Protein AF-0000000074208047 (afdb_homodimer)

Sequence (394 aa):
MVRDVESTKRKIVEAATVEFVAHGPDGTTIERIARRAGVNKERVYAYYEGKPQLFAVVLREQFAVTAGAVPLEATDPDAVGEFAGRLFDYSREHPQFVRLLMWEALSYPDEVPDEALRRATYQRRSAFIEEGQAAGRLTSALAPEVLHFILLALAAYWSVVPQVARMVTGTATGDLDGAARQRESVVAVARRLAEPVMVRDVESTKRKIVEAATVEFVAHGPDGTTIERIARRAGVNKERVYAYYEGKPQLFAVVLREQFAVTAGAVPLEATDPDAVGEFAGRLFDYSREHPQFVRLLMWEALSYPDEVPDEALRRATYQRRSAFIEEGQAAGRLTSALAPEVLHFILLALAAYWSVVPQVARMVTGTATGDLDGAARQRESVVAVARRLAEPV

Nearest PDB structures (foldseek):
  3qkx-assembly1_A  TM=7.444E-01  e=2.760E-05  Haemophilus influenzae
  3qkx-assembly1_B  TM=7.383E-01  e=3.853E-05  Haemophilus influenzae
  3ppb-assembly1_B  TM=6.877E-01  e=4.041E-05  Shewanella loihica PV-4
  2jk3-assembly1_B  TM=6.564E-01  e=3.853E-05  Bacillus cereus
  6o6o-assembly1_B  TM=6.691E-01  e=9.085E-05  Mycobacterium tuberculosis

Structure (mmCIF, N/CA/C/O backbone):
data_AF-0000000074208047-model_v1
#
loop_
_entity.id
_entity.type
_entity.pdbx_description
1 polymer 'AcrR family transcriptional regulator'
#
loop_
_atom_site.group_PDB
_atom_site.id
_atom_site.type_symbol
_atom_site.label_atom_id
_atom_site.label_alt_id
_atom_site.label_comp_id
_atom_site.label_asym_id
_atom_site.label_entity_id
_atom_site.label_seq_id
_atom_site.pdbx_PDB_ins_code
_atom_site.Cartn_x
_atom_site.Cartn_y
_atom_site.Cartn_z
_atom_site.occupancy
_atom_site.B_iso_or_equiv
_atom_site.auth_seq_id
_atom_site.auth_comp_id
_atom_site.auth_asym_id
_atom_site.auth_atom_id
_atom_site.pdbx_PDB_model_num
ATOM 1 N N . MET A 1 1 ? -39.906 15.805 2.742 1 60.59 1 MET A N 1
ATOM 2 C CA . MET A 1 1 ? -39.094 15.922 3.953 1 60.59 1 MET A CA 1
ATOM 3 C C . MET A 1 1 ? -38 14.867 3.98 1 60.59 1 MET A C 1
ATOM 5 O O . MET A 1 1 ? -36.812 15.188 4.191 1 60.59 1 MET A O 1
ATOM 9 N N . VAL A 1 2 ? -38.438 13.672 3.834 1 63.38 2 VAL A N 1
ATOM 10 C CA . VAL A 1 2 ? -37.469 12.578 3.855 1 63.38 2 VAL A CA 1
ATOM 11 C C . VAL A 1 2 ? -36.531 12.711 2.678 1 63.38 2 VAL A C 1
ATOM 13 O O . VAL A 1 2 ? -35.312 12.57 2.84 1 63.38 2 VAL A O 1
ATOM 16 N N . ARG A 1 3 ? -37.031 13.109 1.64 1 67.62 3 ARG A N 1
ATOM 17 C CA . ARG A 1 3 ? -36.25 13.281 0.422 1 67.62 3 ARG A CA 1
ATOM 18 C C . ARG A 1 3 ? -35.188 14.367 0.599 1 67.62 3 ARG A C 1
ATOM 20 O O . ARG A 1 3 ? -34.094 14.242 0.084 1 67.62 3 ARG A O 1
ATOM 27 N N . ASP A 1 4 ? -35.625 15.141 1.327 1 80.62 4 ASP A N 1
ATOM 28 C CA . ASP A 1 4 ? -34.719 16.266 1.605 1 80.62 4 ASP A CA 1
ATOM 29 C C . ASP A 1 4 ? -33.562 15.82 2.486 1 80.62 4 ASP A C 1
ATOM 31 O O . ASP A 1 4 ? -32.406 16.188 2.227 1 80.62 4 ASP A O 1
ATOM 35 N N . VAL A 1 5 ? -33.875 14.969 3.363 1 85.94 5 VAL A N 1
ATOM 36 C CA . VAL A 1 5 ? -32.875 14.453 4.289 1 85.94 5 VAL A CA 1
ATOM 37 C C . VAL A 1 5 ? -31.859 13.602 3.529 1 85.94 5 VAL A C 1
ATOM 39 O O . VAL A 1 5 ? -30.641 13.75 3.705 1 85.94 5 VAL A O 1
ATOM 42 N N . GLU A 1 6 ? -32.406 12.711 2.66 1 89.5 6 GLU A N 1
ATOM 43 C CA . GLU A 1 6 ? -31.547 11.82 1.895 1 89.5 6 GLU A CA 1
ATOM 44 C C . GLU A 1 6 ? -30.656 12.609 0.946 1 89.5 6 GLU A C 1
ATOM 46 O O . GLU A 1 6 ? -29.484 12.258 0.754 1 89.5 6 GLU A O 1
ATOM 51 N N . SER A 1 7 ? -31.203 13.586 0.425 1 92.62 7 SER A N 1
ATOM 52 C CA . SER A 1 7 ? -30.438 14.438 -0.472 1 92.62 7 SER A CA 1
ATOM 53 C C . SER A 1 7 ? -29.312 15.164 0.274 1 92.62 7 SER A C 1
ATOM 55 O O . SER A 1 7 ? -28.188 15.266 -0.23 1 92.62 7 SER A O 1
ATOM 57 N N . THR A 1 8 ? -29.625 15.617 1.477 1 94.38 8 THR A N 1
ATOM 58 C CA . THR A 1 8 ? -28.641 16.297 2.295 1 94.38 8 THR A CA 1
ATOM 59 C C . THR A 1 8 ? -27.531 15.344 2.727 1 94.38 8 THR A C 1
ATOM 61 O O . THR A 1 8 ? -26.344 15.68 2.656 1 94.38 8 THR A O 1
ATOM 64 N N . LYS A 1 9 ? -27.922 14.188 3.125 1 95.44 9 LYS A N 1
ATOM 65 C CA . LYS A 1 9 ? -26.953 13.18 3.533 1 95.44 9 LYS A CA 1
ATOM 66 C C . LYS A 1 9 ? -26.016 12.812 2.379 1 95.44 9 LYS A C 1
ATOM 68 O O . LYS A 1 9 ? -24.812 12.664 2.57 1 95.44 9 LYS A O 1
ATOM 73 N N . ARG A 1 10 ? -26.578 12.688 1.23 1 95.69 10 ARG A N 1
ATOM 74 C CA . ARG A 1 10 ? -25.781 12.375 0.046 1 95.69 10 ARG A CA 1
ATOM 75 C C . ARG A 1 10 ? -24.781 13.469 -0.245 1 95.69 10 ARG A C 1
ATOM 77 O O . ARG A 1 10 ? -23.609 13.188 -0.545 1 95.69 10 ARG A O 1
ATOM 84 N N . LYS A 1 11 ? -25.188 14.68 -0.113 1 96.94 11 LYS A N 1
ATOM 85 C CA . LYS A 1 11 ? -24.297 15.82 -0.333 1 96.94 11 LYS A CA 1
ATOM 86 C C . LYS A 1 11 ? -23.156 15.828 0.674 1 96.94 11 LYS A C 1
ATOM 88 O O . LYS A 1 11 ? -22 16.109 0.317 1 96.94 11 LYS A O 1
ATOM 93 N N . ILE A 1 12 ? -23.5 15.484 1.873 1 97.44 12 ILE A N 1
ATOM 94 C CA . ILE A 1 12 ? -22.5 15.484 2.938 1 97.44 12 ILE A CA 1
ATOM 95 C C . ILE A 1 12 ? -21.484 14.375 2.693 1 97.44 12 ILE A C 1
ATOM 97 O O . ILE A 1 12 ? -20.281 14.594 2.77 1 97.44 12 ILE A O 1
ATOM 101 N N . VAL A 1 13 ? -21.969 13.234 2.338 1 97.25 13 VAL A N 1
ATOM 102 C CA . VAL A 1 13 ? -21.094 12.086 2.133 1 97.25 13 VAL A CA 1
ATOM 103 C C . VAL A 1 13 ? -20.219 12.32 0.905 1 97.25 13 VAL A C 1
ATOM 105 O O . VAL A 1 13 ? -19.031 12 0.914 1 97.25 13 VAL A O 1
ATOM 108 N N . GLU A 1 14 ? -20.75 12.883 -0.14 1 97.75 14 GLU A N 1
ATOM 109 C CA . GLU A 1 14 ? -19.969 13.211 -1.335 1 97.75 14 GLU A CA 1
ATOM 110 C C . GLU A 1 14 ? -18.875 14.227 -1.021 1 97.75 14 GLU A C 1
ATOM 112 O O . GLU A 1 14 ? -17.734 14.062 -1.444 1 97.75 14 GLU A O 1
ATOM 117 N N . ALA A 1 15 ? -19.234 15.273 -0.271 1 98.25 15 ALA A N 1
ATOM 118 C CA . ALA A 1 15 ? -18.266 16.281 0.144 1 98.25 15 ALA A CA 1
ATOM 119 C C . ALA A 1 15 ? -17.188 15.672 1.027 1 98.25 15 ALA A C 1
ATOM 121 O O . ALA A 1 15 ? -16 15.961 0.855 1 98.25 15 ALA A O 1
ATOM 122 N N . ALA A 1 16 ? -17.609 14.82 1.93 1 98.19 16 ALA A N 1
ATOM 123 C CA . ALA A 1 16 ? -16.672 14.141 2.822 1 98.19 16 ALA A CA 1
ATOM 124 C C . ALA A 1 16 ? -15.711 13.266 2.037 1 98.19 16 ALA A C 1
ATOM 126 O O . ALA A 1 16 ? -14.508 13.242 2.332 1 98.19 16 ALA A O 1
ATOM 127 N N . THR A 1 17 ? -16.234 12.586 1.061 1 98 17 THR A N 1
ATOM 128 C CA . THR A 1 17 ? -15.391 11.719 0.237 1 98 17 THR A CA 1
ATOM 129 C C . THR A 1 17 ? -14.281 12.523 -0.436 1 98 17 THR A C 1
ATOM 131 O O . THR A 1 17 ? -13.109 12.156 -0.363 1 98 17 THR A O 1
ATOM 134 N N . VAL A 1 18 ? -14.633 13.617 -1.013 1 98.12 18 VAL A N 1
ATOM 135 C CA . VAL A 1 18 ? -13.672 14.469 -1.707 1 98.12 18 VAL A CA 1
ATOM 136 C C . VAL A 1 18 ? -12.602 14.945 -0.727 1 98.12 18 VAL A C 1
ATOM 138 O O . VAL A 1 18 ? -11.406 14.867 -1.016 1 98.12 18 VAL A O 1
ATOM 141 N N . GLU A 1 19 ? -13.031 15.414 0.487 1 97.88 19 GLU A N 1
ATOM 142 C CA . GLU A 1 19 ? -12.109 15.961 1.479 1 97.88 19 GLU A CA 1
ATOM 143 C C . GLU A 1 19 ? -11.211 14.875 2.066 1 97.88 19 GLU A C 1
ATOM 145 O O . GLU A 1 19 ? -10.008 15.07 2.207 1 97.88 19 GLU A O 1
ATOM 150 N N . PHE A 1 20 ? -11.797 13.703 2.361 1 97.88 20 PHE A N 1
ATOM 151 C CA . PHE A 1 20 ? -11.031 12.609 2.957 1 97.88 20 PHE A CA 1
ATOM 152 C C . PHE A 1 20 ? -10.047 12.031 1.951 1 97.88 20 PHE A C 1
ATOM 154 O O . PHE A 1 20 ? -8.93 11.648 2.32 1 97.88 20 PHE A O 1
ATOM 161 N N . VAL A 1 21 ? -10.445 11.938 0.716 1 97.5 21 VAL A N 1
ATOM 162 C CA . VAL A 1 21 ? -9.547 11.438 -0.32 1 97.5 21 VAL A CA 1
ATOM 163 C C . VAL A 1 21 ? -8.344 12.359 -0.459 1 97.5 21 VAL A C 1
ATOM 165 O O . VAL A 1 21 ? -7.207 11.898 -0.566 1 97.5 21 VAL A O 1
ATOM 168 N N . ALA A 1 22 ? -8.562 13.633 -0.365 1 96.19 22 ALA A N 1
ATOM 169 C CA . ALA A 1 22 ? -7.52 14.625 -0.62 1 96.19 22 ALA A CA 1
ATOM 170 C C . ALA A 1 22 ? -6.605 14.789 0.591 1 96.19 22 ALA A C 1
ATOM 172 O O . ALA A 1 22 ? -5.387 14.906 0.445 1 96.19 22 ALA A O 1
ATOM 173 N N . HIS A 1 23 ? -7.238 14.719 1.869 1 95.69 23 HIS A N 1
ATOM 174 C CA . HIS A 1 23 ? -6.477 15.227 3.004 1 95.69 23 HIS A CA 1
ATOM 175 C C . HIS A 1 23 ? -6.402 14.195 4.125 1 95.69 23 HIS A C 1
ATOM 177 O O . HIS A 1 23 ? -5.68 14.391 5.105 1 95.69 23 HIS A O 1
ATOM 183 N N . GLY A 1 24 ? -7.152 13.117 3.979 1 96.12 24 GLY A N 1
ATOM 184 C CA . GLY A 1 24 ? -7.254 12.18 5.082 1 96.12 24 GLY A CA 1
ATOM 185 C C . GLY A 1 24 ? -8.094 12.695 6.234 1 96.12 24 GLY A C 1
ATOM 186 O O . GLY A 1 24 ? -8.484 13.867 6.242 1 96.12 24 GLY A O 1
ATOM 187 N N . PRO A 1 25 ? -8.383 11.836 7.184 1 95 25 PRO A N 1
ATOM 188 C CA . PRO A 1 25 ? -9.219 12.234 8.32 1 95 25 PRO A CA 1
ATOM 189 C C . PRO A 1 25 ? -8.578 13.336 9.164 1 95 25 PRO A C 1
ATOM 191 O O . PRO A 1 25 ? -9.273 14.258 9.609 1 95 25 PRO A O 1
ATOM 194 N N . ASP A 1 26 ? -7.324 13.211 9.336 1 92.19 26 ASP A N 1
ATOM 195 C CA . ASP A 1 26 ? -6.652 14.172 10.203 1 92.19 26 ASP A CA 1
ATOM 196 C C . ASP A 1 26 ? -6.523 15.531 9.523 1 92.19 26 ASP A C 1
ATOM 198 O O . ASP A 1 26 ? -6.5 16.562 10.188 1 92.19 26 ASP A O 1
ATOM 202 N N . GLY A 1 27 ? -6.48 15.531 8.203 1 93.56 27 GLY A N 1
ATOM 203 C CA . GLY A 1 27 ? -6.316 16.766 7.461 1 93.56 27 GLY A CA 1
ATOM 204 C C . GLY A 1 27 ? -7.637 17.391 7.043 1 93.56 27 GLY A C 1
ATOM 205 O O . GLY A 1 27 ? -7.656 18.422 6.371 1 93.56 27 GLY A O 1
ATOM 206 N N . THR A 1 28 ? -8.695 16.766 7.445 1 96.38 28 THR A N 1
ATOM 207 C CA . THR A 1 28 ? -10.031 17.234 7.094 1 96.38 28 THR A CA 1
ATOM 208 C C . THR A 1 28 ? -10.766 17.75 8.32 1 96.38 28 THR A C 1
ATOM 210 O O . THR A 1 28 ? -10.539 17.281 9.438 1 96.38 28 THR A O 1
ATOM 213 N N . THR A 1 29 ? -11.617 18.828 8.094 1 96.31 29 THR A N 1
ATOM 214 C CA . THR A 1 29 ? -12.461 19.297 9.188 1 96.31 29 THR A CA 1
ATOM 215 C C . THR A 1 29 ? -13.938 19.219 8.805 1 96.31 29 THR A C 1
ATOM 217 O O . THR A 1 29 ? -14.273 19.219 7.621 1 96.31 29 THR A O 1
ATOM 220 N N . ILE A 1 30 ? -14.711 19.172 9.859 1 97.25 30 ILE A N 1
ATOM 221 C CA . ILE A 1 30 ? -16.156 19.172 9.641 1 97.25 30 ILE A CA 1
ATOM 222 C C . ILE A 1 30 ? -16.578 20.469 8.969 1 97.25 30 ILE A C 1
ATOM 224 O O . ILE A 1 30 ? -17.484 20.469 8.133 1 97.25 30 ILE A O 1
ATOM 228 N N . GLU A 1 31 ? -15.914 21.516 9.25 1 97.12 31 GLU A N 1
ATOM 229 C CA . GLU A 1 31 ? -16.203 22.812 8.641 1 97.12 31 GLU A CA 1
ATOM 230 C C . GLU A 1 31 ? -16 22.781 7.133 1 97.12 31 GLU A C 1
ATOM 232 O O . GLU A 1 31 ? -16.828 23.281 6.371 1 97.12 31 GLU A O 1
ATOM 237 N N . ARG A 1 32 ? -14.922 22.219 6.668 1 97.25 32 ARG A N 1
ATOM 238 C CA . ARG A 1 32 ? -14.625 22.125 5.242 1 97.25 32 ARG A CA 1
ATOM 239 C C . ARG A 1 32 ? -15.656 21.25 4.531 1 97.25 32 ARG A C 1
ATOM 241 O O . ARG A 1 32 ? -16.078 21.562 3.42 1 97.25 32 ARG A O 1
ATOM 248 N N . ILE A 1 33 ? -16.031 20.125 5.207 1 98.12 33 ILE A N 1
ATOM 249 C CA . ILE A 1 33 ? -17.031 19.234 4.641 1 98.12 33 ILE A CA 1
ATOM 250 C C . ILE A 1 33 ? -18.359 19.969 4.508 1 98.12 33 ILE A C 1
ATOM 252 O O . ILE A 1 33 ? -19.016 19.906 3.459 1 98.12 33 ILE A O 1
ATOM 256 N N . ALA A 1 34 ? -18.734 20.656 5.574 1 98.25 34 ALA A N 1
ATOM 257 C CA . ALA A 1 34 ? -19.984 21.406 5.578 1 98.25 34 ALA A CA 1
ATOM 258 C C . ALA A 1 34 ? -20 22.453 4.465 1 98.25 34 ALA A C 1
ATOM 260 O O . ALA A 1 34 ? -20.984 22.547 3.717 1 98.25 34 ALA A O 1
ATOM 261 N N . ARG A 1 35 ? -18.984 23.188 4.355 1 98.25 35 ARG A N 1
ATOM 262 C CA . ARG A 1 35 ? -18.859 24.219 3.336 1 98.25 35 ARG A CA 1
ATOM 263 C C . ARG A 1 35 ? -18.984 23.625 1.936 1 98.25 35 ARG A C 1
ATOM 265 O O . ARG A 1 35 ? -19.734 24.141 1.105 1 98.25 35 ARG A O 1
ATOM 272 N N . ARG A 1 36 ? -18.344 22.578 1.676 1 97.88 36 ARG A N 1
ATOM 273 C CA . ARG A 1 36 ? -18.391 21.938 0.363 1 97.88 36 ARG A CA 1
ATOM 274 C C . ARG A 1 36 ? -19.781 21.391 0.062 1 97.88 36 ARG A C 1
ATOM 276 O O . ARG A 1 36 ? -20.234 21.422 -1.087 1 97.88 36 ARG A O 1
ATOM 283 N N . ALA A 1 37 ? -20.391 20.875 1.09 1 97.81 37 ALA A N 1
ATOM 284 C CA . ALA A 1 37 ? -21.719 20.266 0.932 1 97.81 37 ALA A CA 1
ATOM 285 C C . ALA A 1 37 ? -22.797 21.328 0.821 1 97.81 37 ALA A C 1
ATOM 287 O O . ALA A 1 37 ? -23.938 21.031 0.463 1 97.81 37 ALA A O 1
ATOM 288 N N . GLY A 1 38 ? -22.469 22.547 1.162 1 97.69 38 GLY A N 1
ATOM 289 C CA . GLY A 1 38 ? -23.438 23.625 1.144 1 97.69 38 GLY A CA 1
ATOM 290 C C . GLY A 1 38 ? -24.438 23.547 2.291 1 97.69 38 GLY A C 1
ATOM 291 O O . GLY A 1 38 ? -25.625 23.828 2.113 1 97.69 38 GLY A O 1
ATOM 292 N N . VAL A 1 39 ? -23.953 23.094 3.438 1 96.88 39 VAL A N 1
ATOM 293 C CA . VAL A 1 39 ? -24.812 23 4.625 1 96.88 39 VAL A CA 1
ATOM 294 C C . VAL A 1 39 ? -24.078 23.625 5.82 1 96.88 39 VAL A C 1
ATOM 296 O O . VAL A 1 39 ? -22.891 23.922 5.75 1 96.88 39 VAL A O 1
ATOM 299 N N . ASN A 1 40 ? -24.828 23.844 6.867 1 95.31 40 ASN A N 1
ATOM 300 C CA . ASN A 1 40 ? -24.219 24.312 8.102 1 95.31 40 ASN A CA 1
ATOM 301 C C . ASN A 1 40 ? -23.594 23.156 8.883 1 95.31 40 ASN A C 1
ATOM 303 O O . ASN A 1 40 ? -24 22 8.719 1 95.31 40 ASN A O 1
ATOM 307 N N . LYS A 1 41 ? -22.562 23.469 9.641 1 95.44 41 LYS A N 1
ATOM 308 C CA . LYS A 1 41 ? -21.828 22.469 10.414 1 95.44 41 LYS A CA 1
ATOM 309 C C . LYS A 1 41 ? -22.781 21.703 11.344 1 95.44 41 LYS A C 1
ATOM 311 O O . LYS A 1 41 ? -22.609 20.5 11.555 1 95.44 41 LYS A O 1
ATOM 316 N N . GLU A 1 42 ? -23.828 22.375 11.844 1 95.19 42 GLU A N 1
ATOM 317 C CA . GLU A 1 42 ? -24.781 21.781 12.773 1 95.19 42 GLU A CA 1
ATOM 318 C C . GLU A 1 42 ? -25.562 20.641 12.109 1 95.19 42 GLU A C 1
ATOM 320 O O . GLU A 1 42 ? -25.891 19.641 12.75 1 95.19 42 GLU A O 1
ATOM 325 N N . ARG A 1 43 ? -25.766 20.844 10.891 1 93.44 43 ARG A N 1
ATOM 326 C CA . ARG A 1 43 ? -26.5 19.828 10.141 1 93.44 43 ARG A CA 1
ATOM 327 C C . ARG A 1 43 ? -25.656 18.578 9.953 1 93.44 43 ARG A C 1
ATOM 329 O O . ARG A 1 43 ? -26.172 17.453 10 1 93.44 43 ARG A O 1
ATOM 336 N N . VAL A 1 44 ? -24.359 18.75 9.727 1 96.38 44 VAL A N 1
ATOM 337 C CA . VAL A 1 44 ? -23.469 17.609 9.609 1 96.38 44 VAL A CA 1
ATOM 338 C C . VAL A 1 44 ? -23.484 16.812 10.906 1 96.38 44 VAL A C 1
ATOM 340 O O . VAL A 1 44 ? -23.609 15.586 10.891 1 96.38 44 VAL A O 1
ATOM 343 N N . TYR A 1 45 ? -23.484 17.516 12.039 1 95.81 45 TYR A N 1
ATOM 344 C CA . TYR A 1 45 ? -23.438 16.875 13.352 1 95.81 45 TYR A CA 1
ATOM 345 C C . TYR A 1 45 ? -24.766 16.203 13.68 1 95.81 45 TYR A C 1
ATOM 347 O O . TYR A 1 45 ? -24.812 15.234 14.445 1 95.81 45 TYR A O 1
ATOM 355 N N . ALA A 1 46 ? -25.766 16.766 13.078 1 94.5 46 ALA A N 1
ATOM 356 C CA . ALA A 1 46 ? -27.078 16.172 13.297 1 94.5 46 ALA A CA 1
ATOM 357 C C . ALA A 1 46 ? -27.156 14.773 12.703 1 94.5 46 ALA A C 1
ATOM 359 O O . ALA A 1 46 ? -27.844 13.898 13.25 1 94.5 46 ALA A O 1
ATOM 360 N N . TYR A 1 47 ? -26.422 14.602 11.633 1 94.19 47 TYR A N 1
ATOM 361 C CA . TYR A 1 47 ? -26.5 13.32 10.938 1 94.19 47 TYR A CA 1
ATOM 362 C C . TYR A 1 47 ? -25.344 12.414 11.344 1 94.19 47 TYR A C 1
ATOM 364 O O . TYR A 1 47 ? -25.484 11.188 11.375 1 94.19 47 TYR A O 1
ATOM 372 N N . TYR A 1 48 ? -24.203 13.055 11.594 1 94.81 48 TYR A N 1
ATOM 373 C CA . TYR A 1 48 ? -23 12.297 11.883 1 94.81 48 TYR A CA 1
ATOM 374 C C . TYR A 1 48 ? -22.297 12.836 13.133 1 94.81 48 TYR A C 1
ATOM 376 O O . TYR A 1 48 ? -22.078 14.047 13.25 1 94.81 48 TYR A O 1
ATOM 384 N N . GLU A 1 49 ? -21.984 11.984 14.047 1 90.5 49 GLU A N 1
ATOM 385 C CA . GLU A 1 49 ? -21.438 12.352 15.359 1 90.5 49 GLU A CA 1
ATOM 386 C C . GLU A 1 49 ? -20.078 13.016 15.219 1 90.5 49 GLU A C 1
ATOM 388 O O . GLU A 1 49 ? -19.594 13.672 16.156 1 90.5 49 GLU A O 1
ATOM 393 N N . GLY A 1 50 ? -19.422 12.875 14.086 1 91.88 50 GLY A N 1
ATOM 394 C CA . GLY A 1 50 ? -18.109 13.477 13.898 1 91.88 50 GLY A CA 1
ATOM 395 C C . GLY A 1 50 ? -17.328 12.867 12.75 1 91.88 50 GLY A C 1
ATOM 396 O O . GLY A 1 50 ? -17.875 12.086 11.969 1 91.88 50 GLY A O 1
ATOM 397 N N . LYS A 1 51 ? -16.078 13.258 12.719 1 93.88 51 LYS A N 1
ATOM 398 C CA . LYS A 1 51 ? -15.227 12.898 11.586 1 93.88 51 LYS A CA 1
ATOM 399 C C . LYS A 1 51 ? -15 11.391 11.523 1 93.88 51 LYS A C 1
ATOM 401 O O . LYS A 1 51 ? -15.086 10.781 10.453 1 93.88 51 LYS A O 1
ATOM 406 N N . PRO A 1 52 ? -14.805 10.75 12.727 1 92.5 52 PRO A N 1
ATOM 407 C CA . PRO A 1 52 ? -14.578 9.305 12.656 1 92.5 52 PRO A CA 1
ATOM 408 C C . PRO A 1 52 ? -15.766 8.539 12.07 1 92.5 52 PRO A C 1
ATOM 410 O O . PRO A 1 52 ? -15.578 7.648 11.242 1 92.5 52 PRO A O 1
ATOM 413 N N . GLN A 1 53 ? -16.906 8.906 12.445 1 94.19 53 GLN A N 1
ATOM 414 C CA . GLN A 1 53 ? -18.094 8.25 11.93 1 94.19 53 GLN A CA 1
ATOM 415 C C . GLN A 1 53 ? -18.281 8.539 10.438 1 94.19 53 GLN A C 1
ATOM 417 O O . GLN A 1 53 ? -18.641 7.645 9.664 1 94.19 53 GLN A O 1
ATOM 422 N N . LEU A 1 54 ? -18.094 9.773 10.086 1 96.19 54 LEU A N 1
ATOM 423 C CA . LEU A 1 54 ? -18.234 10.148 8.688 1 96.19 54 LEU A CA 1
ATOM 424 C C . LEU A 1 54 ? -17.219 9.414 7.816 1 96.19 54 LEU A C 1
ATOM 426 O O . LEU A 1 54 ? -17.547 8.961 6.719 1 96.19 54 LEU A O 1
ATOM 430 N N . PHE A 1 55 ? -15.977 9.297 8.281 1 96.81 55 PHE A N 1
ATOM 431 C CA . PHE A 1 55 ? -14.961 8.547 7.555 1 96.81 55 PHE A CA 1
ATOM 432 C C . PHE A 1 55 ? -15.367 7.09 7.395 1 96.81 55 PHE A C 1
ATOM 434 O O . PHE A 1 55 ? -15.234 6.52 6.309 1 96.81 5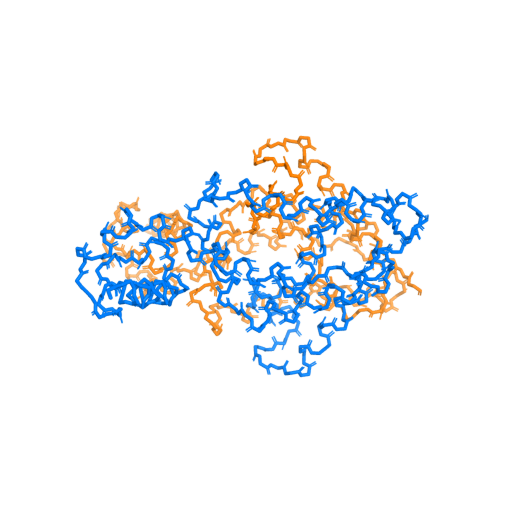5 PHE A O 1
ATOM 441 N N . ALA A 1 56 ? -15.914 6.523 8.453 1 95.75 56 ALA A N 1
ATOM 442 C CA . ALA A 1 56 ? -16.375 5.137 8.414 1 95.75 56 ALA A CA 1
ATOM 443 C C . ALA A 1 56 ? -17.484 4.957 7.379 1 95.75 56 ALA A C 1
ATOM 445 O O . ALA A 1 56 ? -17.5 3.961 6.652 1 95.75 56 ALA A O 1
ATOM 446 N N . VAL A 1 57 ? -18.328 5.918 7.309 1 95.81 57 VAL A N 1
ATOM 447 C CA . VAL A 1 57 ? -19.438 5.855 6.375 1 95.81 57 VAL A CA 1
ATOM 448 C C . VAL A 1 57 ? -18.922 5.941 4.941 1 95.81 57 VAL A C 1
ATOM 450 O O . VAL A 1 57 ? -19.344 5.176 4.074 1 95.81 57 VAL A O 1
ATOM 453 N N . VAL A 1 58 ? -18.016 6.859 4.676 1 96.69 58 VAL A N 1
ATOM 454 C CA . VAL A 1 58 ? -17.422 7.02 3.35 1 96.69 58 VAL A CA 1
ATOM 455 C C . VAL A 1 58 ? -16.75 5.723 2.92 1 96.69 58 VAL A C 1
ATOM 457 O O . VAL A 1 58 ? -16.969 5.234 1.809 1 96.69 58 VAL A O 1
ATOM 460 N N . LEU A 1 59 ? -15.977 5.141 3.803 1 96.31 59 LEU A N 1
ATOM 461 C CA . LEU A 1 59 ? -15.242 3.922 3.48 1 96.31 59 LEU A CA 1
ATOM 462 C C . LEU A 1 59 ? -16.203 2.748 3.289 1 96.31 59 LEU A C 1
ATOM 464 O O . LEU A 1 59 ? -15.992 1.92 2.398 1 96.31 59 LEU A O 1
ATOM 468 N N . ARG A 1 60 ? -17.156 2.658 4.145 1 94.06 60 ARG A N 1
ATOM 469 C CA . ARG A 1 60 ? -18.156 1.596 4.031 1 94.06 60 ARG A CA 1
ATOM 470 C C . ARG A 1 60 ? -18.844 1.633 2.67 1 94.06 60 ARG A C 1
ATOM 472 O O . ARG A 1 60 ? -19.016 0.596 2.027 1 94.06 60 ARG A O 1
ATOM 479 N N . GLU A 1 61 ? -19.188 2.801 2.26 1 93.19 61 GLU A N 1
ATOM 480 C CA . GLU A 1 61 ? -19.875 2.945 0.975 1 93.19 61 GLU A CA 1
ATOM 481 C C . GLU A 1 61 ? -18.938 2.584 -0.182 1 93.19 61 GLU A C 1
ATOM 483 O O . GLU A 1 61 ? -19.344 1.892 -1.117 1 93.19 61 GLU A O 1
ATOM 488 N N . GLN A 1 62 ? -17.734 3.059 -0.094 1 93.44 62 GLN A N 1
ATOM 489 C CA . GLN A 1 62 ? -16.766 2.748 -1.142 1 93.44 62 GLN A CA 1
ATOM 490 C C . GLN A 1 62 ? -16.484 1.251 -1.193 1 93.44 62 GLN A C 1
ATOM 492 O O . GLN A 1 62 ? -16.391 0.667 -2.275 1 93.44 62 GLN A O 1
ATOM 497 N N . PHE A 1 63 ? -16.344 0.6 -0.06 1 92.94 63 PHE A N 1
ATOM 498 C CA . PHE A 1 63 ? -16.047 -0.823 0.034 1 92.94 63 PHE A CA 1
ATOM 499 C C . PHE A 1 63 ? -17.188 -1.66 -0.508 1 92.94 63 PHE A C 1
ATOM 501 O O . PHE A 1 63 ? -16.969 -2.645 -1.218 1 92.94 63 PHE A O 1
ATOM 508 N N . ALA A 1 64 ? -18.406 -1.271 -0.14 1 89.88 64 ALA A N 1
ATOM 509 C CA . ALA A 1 64 ? -19.578 -2.002 -0.599 1 89.88 64 ALA A CA 1
ATOM 510 C C . ALA A 1 64 ? -19.656 -2.025 -2.123 1 89.88 64 ALA A C 1
ATOM 512 O O . ALA A 1 64 ? -19.984 -3.055 -2.721 1 89.88 64 ALA A O 1
ATOM 513 N N . VAL A 1 65 ? -19.312 -0.972 -2.73 1 90 65 VAL A N 1
ATOM 514 C CA . VAL A 1 65 ? -19.312 -0.877 -4.188 1 90 65 VAL A CA 1
ATOM 515 C C . VAL A 1 65 ? -18.219 -1.776 -4.762 1 90 65 VAL A C 1
ATOM 517 O O . VAL A 1 65 ? -18.469 -2.539 -5.703 1 90 65 VAL A O 1
ATOM 520 N N . THR A 1 66 ? -17.094 -1.779 -4.172 1 88.56 66 THR A N 1
ATOM 521 C CA . THR A 1 66 ? -15.945 -2.541 -4.656 1 88.56 66 THR A CA 1
ATOM 522 C C . THR A 1 66 ? -16.203 -4.039 -4.547 1 88.56 66 THR A C 1
ATOM 524 O O . THR A 1 66 ? -15.953 -4.793 -5.488 1 88.56 66 THR A O 1
ATOM 527 N N . ALA A 1 67 ? -16.703 -4.473 -3.361 1 86.81 67 ALA A N 1
ATOM 528 C CA . ALA A 1 67 ? -16.938 -5.891 -3.104 1 86.81 67 ALA A CA 1
ATOM 529 C C . ALA A 1 67 ? -17.922 -6.473 -4.113 1 86.81 67 ALA A C 1
ATOM 531 O O . ALA A 1 67 ? -17.781 -7.625 -4.527 1 86.81 67 ALA A O 1
ATOM 532 N N . GLY A 1 68 ? -18.859 -5.609 -4.539 1 87.94 68 GLY A N 1
ATOM 533 C CA . GLY A 1 68 ? -19.859 -6.055 -5.504 1 87.94 68 GLY A CA 1
ATOM 534 C C . GLY A 1 68 ? -19.375 -5.961 -6.941 1 87.94 68 GLY A C 1
ATOM 535 O O . GLY A 1 68 ? -19.859 -6.684 -7.812 1 87.94 68 GLY A O 1
ATOM 536 N N . ALA A 1 69 ? -18.375 -5.223 -7.121 1 92.5 69 ALA A N 1
ATOM 537 C CA . ALA A 1 69 ? -17.938 -4.902 -8.477 1 92.5 69 ALA A CA 1
ATOM 538 C C . ALA A 1 69 ? -16.922 -5.922 -8.977 1 92.5 69 ALA A C 1
ATOM 540 O O . ALA A 1 69 ? -16.719 -6.074 -10.18 1 92.5 69 ALA A O 1
ATOM 541 N N . VAL A 1 70 ? -16.25 -6.637 -8.086 1 95.81 70 VAL A N 1
ATOM 542 C CA . VAL A 1 70 ? -15.211 -7.574 -8.516 1 95.81 70 VAL A CA 1
ATOM 543 C C . VAL A 1 70 ? -15.438 -8.922 -7.84 1 95.81 70 VAL A C 1
ATOM 545 O O . VAL A 1 70 ? -14.703 -9.297 -6.922 1 95.81 70 VAL A O 1
ATOM 548 N N . PRO A 1 71 ? -16.391 -9.664 -8.305 1 93.5 71 PRO A N 1
ATOM 549 C CA . PRO A 1 71 ? -16.641 -10.984 -7.727 1 93.5 71 PRO A CA 1
ATOM 550 C C . PRO A 1 71 ? -15.633 -12.031 -8.18 1 93.5 71 PRO A C 1
ATOM 552 O O . PRO A 1 71 ? -15.07 -11.922 -9.273 1 93.5 71 PRO A O 1
ATOM 555 N N . LEU A 1 72 ? -15.328 -12.945 -7.312 1 95.31 72 LEU A N 1
ATOM 556 C CA . LEU A 1 72 ? -14.672 -14.188 -7.719 1 95.31 72 LEU A CA 1
ATOM 557 C C . LEU A 1 72 ? -15.688 -15.195 -8.242 1 95.31 72 LEU A C 1
ATOM 559 O O . LEU A 1 72 ? -16.438 -15.789 -7.465 1 95.31 72 LEU A O 1
ATOM 563 N N . GLU A 1 73 ? -15.633 -15.461 -9.461 1 93.81 73 GLU A N 1
ATOM 564 C CA . GLU A 1 73 ? -16.734 -16.125 -10.148 1 93.81 73 GLU A CA 1
ATOM 565 C C . GLU A 1 73 ? -16.578 -17.641 -10.094 1 93.81 73 GLU A C 1
ATOM 567 O O . GLU A 1 73 ? -17.562 -18.375 -10.141 1 93.81 73 GLU A O 1
ATOM 572 N N . ALA A 1 74 ? -15.383 -18.109 -10.117 1 96.5 74 ALA A N 1
ATOM 573 C CA . ALA A 1 74 ? -15.062 -19.531 -10.07 1 96.5 74 ALA A CA 1
ATOM 574 C C . ALA A 1 74 ? -13.719 -19.766 -9.383 1 96.5 74 ALA A C 1
ATOM 576 O O . ALA A 1 74 ? -12.984 -18.828 -9.109 1 96.5 74 ALA A O 1
ATOM 577 N N . THR A 1 75 ? -13.547 -21.031 -9.039 1 97.75 75 THR A N 1
ATOM 578 C CA . THR A 1 75 ? -12.336 -21.344 -8.289 1 97.75 75 THR A CA 1
ATOM 579 C C . THR A 1 75 ? -11.414 -22.25 -9.102 1 97.75 75 THR A C 1
ATOM 581 O O . THR A 1 75 ? -11.086 -23.359 -8.672 1 97.75 75 THR A O 1
ATOM 584 N N . ASP A 1 76 ? -11.078 -21.906 -10.242 1 98.06 76 ASP A N 1
ATOM 585 C CA . ASP A 1 76 ? -10 -22.5 -11.047 1 98.06 76 ASP A CA 1
ATOM 586 C C . ASP A 1 76 ? -8.945 -21.438 -11.391 1 98.06 76 ASP A C 1
ATOM 588 O O . ASP A 1 76 ? -9.195 -20.25 -11.273 1 98.06 76 ASP A O 1
ATOM 592 N N . PRO A 1 77 ? -7.809 -21.891 -11.82 1 98.31 77 PRO A N 1
ATOM 593 C CA . PRO A 1 77 ? -6.691 -20.953 -12 1 98.31 77 PRO A CA 1
ATOM 594 C C . PRO A 1 77 ? -7.008 -19.844 -13 1 98.31 77 PRO A C 1
ATOM 596 O O . PRO A 1 77 ? -6.613 -18.688 -12.789 1 98.31 77 PRO A O 1
ATOM 599 N N . ASP A 1 78 ? -7.715 -20.109 -14.047 1 98.25 78 ASP A N 1
ATOM 600 C CA . ASP A 1 78 ? -8.062 -19.094 -15.031 1 98.25 78 ASP A CA 1
ATOM 601 C C . ASP A 1 78 ? -8.969 -18.031 -14.422 1 98.25 78 ASP A C 1
ATOM 603 O O . ASP A 1 78 ? -8.766 -16.828 -14.625 1 98.25 78 ASP A O 1
ATOM 607 N N . ALA A 1 79 ? -9.984 -18.484 -13.672 1 98.44 79 ALA A N 1
ATOM 608 C CA . ALA A 1 79 ? -10.898 -17.562 -13.008 1 98.44 79 ALA A CA 1
ATOM 609 C C . ALA A 1 79 ? -10.18 -16.734 -11.961 1 98.44 79 ALA A C 1
ATOM 611 O O . ALA A 1 79 ? -10.469 -15.539 -11.797 1 98.44 79 ALA A O 1
ATOM 612 N N . VAL A 1 80 ? -9.234 -17.328 -11.266 1 98.5 80 VAL A N 1
ATOM 613 C CA . VAL A 1 80 ? -8.445 -16.625 -10.258 1 98.5 80 VAL A CA 1
ATOM 614 C C . VAL A 1 80 ? -7.57 -15.57 -10.93 1 98.5 80 VAL A C 1
ATOM 616 O O . VAL A 1 80 ? -7.461 -14.445 -10.445 1 98.5 80 VAL A O 1
ATOM 619 N N . GLY A 1 81 ? -6.949 -15.953 -12.023 1 98.62 81 GLY A N 1
ATOM 620 C CA . GLY A 1 81 ? -6.195 -14.977 -12.797 1 98.62 81 GLY A CA 1
ATOM 621 C C . GLY A 1 81 ? -7.027 -13.789 -13.234 1 98.62 81 GLY A C 1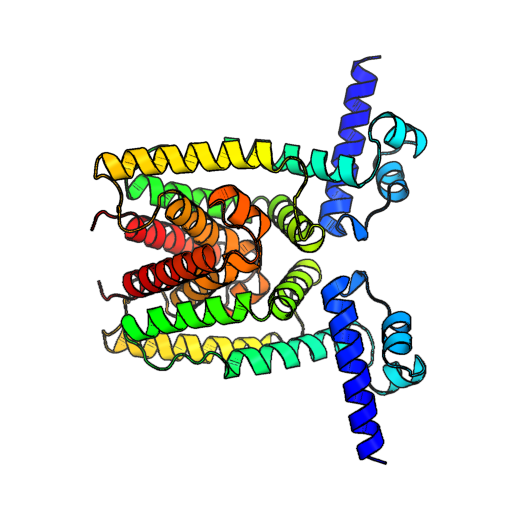
ATOM 622 O O . GLY A 1 81 ? -6.613 -12.641 -13.07 1 98.62 81 GLY A O 1
ATOM 623 N N . GLU A 1 82 ? -8.203 -14.023 -13.734 1 98.25 82 GLU A N 1
ATOM 624 C CA . GLU A 1 82 ? -9.102 -12.961 -14.195 1 98.25 82 GLU A CA 1
ATOM 625 C C . GLU A 1 82 ? -9.586 -12.109 -13.031 1 98.25 82 GLU A C 1
ATOM 627 O O . GLU A 1 82 ? -9.727 -10.891 -13.156 1 98.25 82 GLU A O 1
ATOM 632 N N . PHE A 1 83 ? -9.867 -12.781 -11.945 1 98.25 83 PHE A N 1
ATOM 633 C CA . PHE A 1 83 ? -10.234 -12.07 -10.734 1 98.25 83 PHE A CA 1
ATOM 634 C C . PHE A 1 83 ? -9.156 -11.062 -10.344 1 98.25 83 PHE A C 1
ATOM 636 O O . PHE A 1 83 ? -9.453 -9.891 -10.094 1 98.25 83 PHE A O 1
ATOM 643 N N . ALA A 1 84 ? -7.891 -11.484 -10.352 1 98.5 84 ALA A N 1
ATOM 644 C CA . ALA A 1 84 ? -6.777 -10.586 -10.047 1 98.5 84 ALA A CA 1
ATOM 645 C C . ALA A 1 84 ? -6.691 -9.453 -11.062 1 98.5 84 ALA A C 1
ATOM 647 O O . ALA A 1 84 ? -6.418 -8.305 -10.703 1 98.5 84 ALA A O 1
ATOM 648 N N . GLY A 1 85 ? -6.902 -9.75 -12.305 1 98.44 85 GLY A N 1
ATOM 649 C CA . GLY A 1 85 ? -6.938 -8.727 -13.336 1 98.44 85 GLY A CA 1
ATOM 650 C C . GLY A 1 85 ? -8.016 -7.688 -13.109 1 98.44 85 GLY A C 1
ATOM 651 O O . GLY A 1 85 ? -7.781 -6.488 -13.273 1 98.44 85 GLY A O 1
ATOM 652 N N . ARG A 1 86 ? -9.172 -8.102 -12.727 1 98.12 86 ARG A N 1
ATOM 653 C CA . ARG A 1 86 ? -10.273 -7.184 -12.469 1 98.12 86 ARG A CA 1
ATOM 654 C C . ARG A 1 86 ? -10.008 -6.34 -11.227 1 98.12 86 ARG A C 1
ATOM 656 O O . ARG A 1 86 ? -10.406 -5.18 -11.156 1 98.12 86 ARG A O 1
ATOM 663 N N . LEU A 1 87 ? -9.406 -6.992 -10.227 1 97.88 87 LEU A N 1
ATOM 664 C CA . LEU A 1 87 ? -8.984 -6.223 -9.062 1 97.88 87 LEU A CA 1
ATOM 665 C C . LEU A 1 87 ? -8.008 -5.121 -9.461 1 97.88 87 LEU A C 1
ATOM 667 O O . LEU A 1 87 ? -8.117 -3.988 -8.992 1 97.88 87 LEU A O 1
ATOM 671 N N . PHE A 1 88 ? -7.082 -5.449 -10.359 1 97.81 88 PHE A N 1
ATOM 672 C CA . PHE A 1 88 ? -6.129 -4.484 -10.891 1 97.81 88 PHE A CA 1
ATOM 673 C C . PHE A 1 88 ? -6.852 -3.346 -11.602 1 97.81 88 PHE A C 1
ATOM 675 O O . PHE A 1 88 ? -6.598 -2.172 -11.32 1 97.81 88 PHE A O 1
ATOM 682 N N . ASP A 1 89 ? -7.773 -3.707 -12.484 1 97.44 89 ASP A N 1
ATOM 683 C CA . ASP A 1 89 ? -8.555 -2.715 -13.211 1 97.44 89 ASP A CA 1
ATOM 684 C C . ASP A 1 89 ? -9.305 -1.794 -12.258 1 97.44 89 ASP A C 1
ATOM 686 O O . ASP A 1 89 ? -9.305 -0.573 -12.43 1 97.44 89 ASP A O 1
ATOM 690 N N . TYR A 1 90 ? -9.883 -2.359 -11.32 1 96.94 90 TYR A N 1
ATOM 691 C CA . TYR A 1 90 ? -10.688 -1.585 -10.383 1 96.94 90 TYR A CA 1
ATOM 692 C C . TYR A 1 90 ? -9.82 -0.595 -9.609 1 96.94 90 TYR A C 1
ATOM 694 O O . TYR A 1 90 ? -10.195 0.571 -9.453 1 96.94 90 TYR A O 1
ATOM 702 N N . SER A 1 91 ? -8.68 -1.103 -9.07 1 96.25 91 SER A N 1
ATOM 703 C CA . SER A 1 91 ? -7.77 -0.248 -8.312 1 96.25 91 SER A CA 1
ATOM 704 C C . SER A 1 91 ? -7.281 0.924 -9.156 1 96.25 91 SER A C 1
ATOM 706 O O . SER A 1 91 ? -7.113 2.035 -8.648 1 96.25 91 SER A O 1
ATOM 708 N N . ARG A 1 92 ? -7.066 0.702 -10.43 1 94.69 92 ARG A N 1
ATOM 709 C CA . ARG A 1 92 ? -6.598 1.739 -11.344 1 94.69 92 ARG A CA 1
ATOM 710 C C . ARG A 1 92 ? -7.711 2.736 -11.656 1 94.69 92 ARG A C 1
ATOM 712 O O . ARG A 1 92 ? -7.461 3.941 -11.75 1 94.69 92 ARG A O 1
ATOM 719 N N . GLU A 1 93 ? -8.883 2.238 -11.758 1 94.94 93 GLU A N 1
ATOM 720 C CA . GLU A 1 93 ? -10.016 3.049 -12.18 1 94.94 93 GLU A CA 1
ATOM 721 C C . GLU A 1 93 ? -10.633 3.797 -11 1 94.94 93 GLU A C 1
ATOM 723 O O . GLU A 1 93 ? -11.398 4.742 -11.188 1 94.94 93 GLU A O 1
ATOM 728 N N . HIS A 1 94 ? -10.359 3.352 -9.828 1 95.06 94 HIS A N 1
ATOM 729 C CA . HIS A 1 94 ? -10.914 3.955 -8.617 1 95.06 94 HIS A CA 1
ATOM 730 C C . HIS A 1 94 ? -9.812 4.328 -7.633 1 95.06 94 HIS A C 1
ATOM 732 O O . HIS A 1 94 ? -9.797 3.846 -6.5 1 95.06 94 HIS A O 1
ATOM 738 N N . PRO A 1 95 ? -8.969 5.266 -8.016 1 94 95 PRO A N 1
ATOM 739 C CA . PRO A 1 95 ? -7.844 5.633 -7.148 1 94 95 PRO A CA 1
ATOM 740 C C . PRO A 1 95 ? -8.297 6.242 -5.824 1 94 95 PRO A C 1
ATOM 742 O O . PRO A 1 95 ? -7.566 6.184 -4.832 1 94 95 PRO A O 1
ATOM 745 N N . GLN A 1 96 ? -9.539 6.738 -5.797 1 95.31 96 GLN A N 1
ATOM 746 C CA . GLN A 1 96 ? -10.047 7.324 -4.562 1 95.31 96 GLN A CA 1
ATOM 747 C C . GLN A 1 96 ? -10.211 6.262 -3.479 1 95.31 96 GLN A C 1
ATOM 749 O O . GLN A 1 96 ? -9.992 6.531 -2.297 1 95.31 96 GLN A O 1
ATOM 754 N N . PHE A 1 97 ? -10.625 5.07 -3.887 1 96.31 97 PHE A N 1
ATOM 755 C CA . PHE A 1 97 ? -10.781 3.992 -2.918 1 96.31 97 PHE A CA 1
ATOM 756 C C . PHE A 1 97 ? -9.422 3.568 -2.363 1 96.31 97 PHE A C 1
ATOM 758 O O . PHE A 1 97 ? -9.273 3.367 -1.156 1 96.31 97 PHE A O 1
ATOM 765 N N . VAL A 1 98 ? -8.43 3.477 -3.205 1 96.81 98 VAL A N 1
ATOM 766 C CA . VAL A 1 98 ? -7.074 3.111 -2.814 1 96.81 98 VAL A CA 1
ATOM 767 C C . VAL A 1 98 ? -6.527 4.137 -1.825 1 96.81 98 VAL A C 1
ATOM 769 O O . VAL A 1 98 ? -6.008 3.775 -0.769 1 96.81 98 VAL A O 1
ATOM 772 N N . ARG A 1 99 ? -6.75 5.391 -2.102 1 97 99 ARG A N 1
ATOM 773 C CA . ARG A 1 99 ? -6.289 6.465 -1.229 1 97 99 ARG A CA 1
ATOM 774 C C . ARG A 1 99 ? -6.977 6.402 0.13 1 97 99 ARG A C 1
ATOM 776 O O . ARG A 1 99 ? -6.332 6.57 1.167 1 97 99 ARG A O 1
ATOM 783 N N . LEU A 1 100 ? -8.281 6.145 0.113 1 97.56 100 LEU A N 1
ATOM 784 C CA . LEU A 1 100 ? -9.016 6.055 1.37 1 97.56 100 LEU A CA 1
ATOM 785 C C . LEU A 1 100 ? -8.492 4.91 2.229 1 97.56 100 LEU A C 1
ATOM 787 O O . LEU A 1 100 ? -8.391 5.035 3.449 1 97.56 100 LEU A O 1
ATOM 791 N N . LEU A 1 101 ? -8.141 3.787 1.588 1 97.19 101 LEU A N 1
ATOM 792 C CA . LEU A 1 101 ? -7.574 2.66 2.328 1 97.19 101 LEU A CA 1
ATOM 793 C C . LEU A 1 101 ? -6.223 3.025 2.93 1 97.19 101 LEU A C 1
ATOM 795 O O . LEU A 1 101 ? -5.918 2.639 4.059 1 97.19 101 LEU A O 1
ATOM 799 N N . MET A 1 102 ? -5.449 3.803 2.172 1 97.69 102 MET A N 1
ATOM 800 C CA . MET A 1 102 ? -4.152 4.242 2.684 1 97.69 102 MET A CA 1
ATOM 801 C C . MET A 1 102 ? -4.328 5.184 3.869 1 97.69 102 MET A C 1
ATOM 803 O O . MET A 1 102 ? -3.639 5.047 4.883 1 97.69 102 MET A O 1
ATOM 807 N N . TRP A 1 103 ? -5.285 6.059 3.754 1 97.5 103 TRP A N 1
ATOM 808 C CA . TRP A 1 103 ? -5.57 6.965 4.859 1 97.5 103 TRP A CA 1
ATOM 809 C C . TRP A 1 103 ? -6.012 6.191 6.098 1 97.5 103 TRP A C 1
ATOM 811 O O . TRP A 1 103 ? -5.629 6.531 7.219 1 97.5 103 TRP A O 1
ATOM 821 N N . GLU A 1 104 ? -6.816 5.207 5.859 1 97.5 104 GLU A N 1
ATOM 822 C CA . GLU A 1 104 ? -7.258 4.375 6.977 1 97.5 104 GLU A CA 1
ATOM 823 C C . GLU A 1 104 ? -6.074 3.707 7.668 1 97.5 104 GLU A C 1
ATOM 825 O O . GLU A 1 104 ? -5.977 3.725 8.898 1 97.5 104 GLU A O 1
ATOM 830 N N . ALA A 1 105 ? -5.172 3.174 6.891 1 96.44 105 ALA A N 1
ATOM 831 C CA . ALA A 1 105 ? -3.996 2.498 7.434 1 96.44 105 ALA A CA 1
ATOM 832 C C . ALA A 1 105 ? -3.125 3.467 8.227 1 96.44 105 ALA A C 1
ATOM 834 O O . ALA A 1 105 ? -2.576 3.105 9.273 1 96.44 105 ALA A O 1
ATOM 835 N N . LEU A 1 106 ? -3.051 4.664 7.762 1 96.31 106 LEU A N 1
ATOM 836 C CA . LEU A 1 106 ? -2.182 5.664 8.367 1 96.31 106 LEU A CA 1
ATOM 837 C C . LEU A 1 106 ? -2.809 6.238 9.633 1 96.31 106 LEU A C 1
ATOM 839 O O . LEU A 1 106 ? -2.1 6.598 10.578 1 96.31 106 LEU A O 1
ATOM 843 N N . SER A 1 107 ? -4.109 6.258 9.664 1 94.69 107 SER A N 1
ATOM 844 C CA . SER A 1 107 ? -4.789 7 10.719 1 94.69 107 SER A CA 1
ATOM 845 C C . SER A 1 107 ? -5.219 6.078 11.852 1 94.69 107 SER A C 1
ATOM 847 O O . SER A 1 107 ? -5.441 6.531 12.977 1 94.69 107 SER A O 1
ATOM 849 N N . TYR A 1 108 ? -5.379 4.773 11.531 1 92.19 108 TYR A N 1
ATOM 850 C CA . TYR A 1 108 ? -5.875 3.828 12.523 1 92.19 108 TYR A CA 1
ATOM 851 C C . TYR A 1 108 ? -4.875 2.703 12.75 1 92.19 108 TYR A C 1
ATOM 853 O O . TYR A 1 108 ? -4.934 1.666 12.086 1 92.19 108 TYR A O 1
ATOM 861 N N . PRO A 1 109 ? -4.008 2.824 13.672 1 82.75 109 PRO A N 1
ATOM 862 C CA . PRO A 1 109 ? -2.994 1.788 13.891 1 82.75 109 PRO A CA 1
ATOM 863 C C . PRO A 1 109 ? -3.586 0.49 14.438 1 82.75 109 PRO A C 1
ATOM 865 O O . PRO A 1 109 ? -2.957 -0.567 14.344 1 82.75 109 PRO A O 1
ATOM 868 N N . ASP A 1 110 ? -4.77 0.593 14.977 1 86.81 110 ASP A N 1
ATOM 869 C CA . ASP A 1 110 ? -5.43 -0.572 15.555 1 86.81 110 ASP A CA 1
ATOM 870 C C . ASP A 1 110 ? -6.711 -0.914 14.797 1 86.81 110 ASP A C 1
ATOM 872 O O . ASP A 1 110 ? -6.742 -0.851 13.57 1 86.81 110 ASP A O 1
ATOM 876 N N . GLU A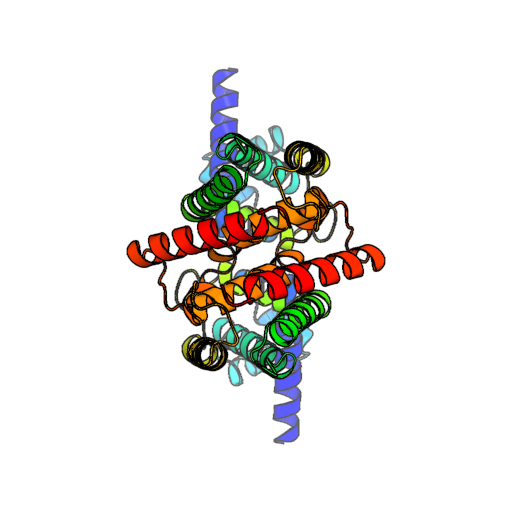 1 111 ? -7.723 -1.135 15.492 1 89.5 111 GLU A N 1
ATOM 877 C CA . GLU A 1 111 ? -8.984 -1.521 14.875 1 89.5 111 GLU A CA 1
ATOM 878 C C . GLU A 1 111 ? -9.594 -0.361 14.094 1 89.5 111 GLU A C 1
ATOM 880 O O . GLU A 1 111 ? -9.57 0.784 14.547 1 89.5 111 GLU A O 1
ATOM 885 N N . VAL A 1 112 ? -10.023 -0.704 12.883 1 92.44 112 VAL A N 1
ATOM 886 C CA . VAL A 1 112 ? -10.648 0.309 12.031 1 92.44 112 VAL A CA 1
ATOM 887 C C . VAL A 1 112 ? -12.164 0.215 12.141 1 92.44 112 VAL A C 1
ATOM 889 O O . VAL A 1 112 ? -12.703 -0.82 12.531 1 92.44 112 VAL A O 1
ATOM 892 N N . PRO A 1 113 ? -12.812 1.303 11.82 1 90.31 113 PRO A N 1
ATOM 893 C CA . PRO A 1 113 ? -14.273 1.252 11.836 1 90.31 113 PRO A CA 1
ATOM 894 C C . PRO A 1 113 ? -14.844 0.163 10.93 1 90.31 113 PRO A C 1
ATOM 896 O O . PRO A 1 113 ? -14.312 -0.072 9.836 1 90.31 113 PRO A O 1
ATOM 899 N N . ASP A 1 114 ? -15.867 -0.537 11.414 1 91.38 114 ASP A N 1
ATOM 900 C CA . ASP A 1 114 ? -16.625 -1.545 10.672 1 91.38 114 ASP A CA 1
ATOM 901 C C . ASP A 1 114 ? -15.719 -2.719 10.281 1 91.38 114 ASP A C 1
ATOM 903 O O . ASP A 1 114 ? -15.969 -3.391 9.281 1 91.38 114 ASP A O 1
ATOM 907 N N . GLU A 1 115 ? -14.672 -2.91 10.984 1 93.38 115 GLU A N 1
ATOM 908 C CA . GLU A 1 115 ? -13.711 -3.953 10.633 1 93.38 115 GLU A CA 1
ATOM 909 C C . GLU A 1 115 ? -14.375 -5.328 10.602 1 93.38 115 GLU A C 1
ATOM 911 O O . GLU A 1 115 ? -14.086 -6.145 9.727 1 93.38 115 GLU A O 1
ATOM 916 N N . ALA A 1 116 ? -15.305 -5.559 11.531 1 92.25 116 ALA A N 1
ATOM 917 C CA . ALA A 1 116 ? -15.953 -6.863 11.609 1 92.25 116 ALA A CA 1
ATOM 918 C C . ALA A 1 116 ? -16.797 -7.133 10.367 1 92.25 116 ALA A C 1
ATOM 920 O O . ALA A 1 116 ? -16.812 -8.25 9.844 1 92.25 116 ALA A O 1
ATOM 921 N N . LEU A 1 117 ? -17.453 -6.117 9.945 1 90.62 117 LEU A N 1
ATOM 922 C CA . LEU A 1 117 ? -18.297 -6.258 8.758 1 90.62 117 LEU A CA 1
ATOM 923 C C . LEU A 1 117 ? -17.438 -6.523 7.52 1 90.62 117 LEU A C 1
ATOM 925 O O . LEU A 1 117 ? -17.781 -7.395 6.711 1 90.62 117 LEU A O 1
ATOM 929 N N . ARG A 1 118 ? -16.422 -5.801 7.352 1 94 118 ARG A N 1
ATOM 930 C CA . ARG A 1 118 ? -15.531 -5.992 6.211 1 94 118 ARG A CA 1
ATOM 931 C C . ARG A 1 118 ? -14.859 -7.359 6.266 1 94 118 ARG A C 1
ATOM 933 O O . ARG A 1 118 ? -14.695 -8.016 5.234 1 94 118 ARG A O 1
ATOM 940 N N . ARG A 1 119 ? -14.531 -7.738 7.48 1 95.38 119 ARG A N 1
ATOM 941 C CA . ARG A 1 119 ? -13.914 -9.047 7.68 1 95.38 119 ARG A CA 1
ATOM 942 C C . ARG A 1 119 ? -14.82 -10.164 7.152 1 95.38 119 ARG A C 1
ATOM 944 O O . ARG A 1 119 ? -14.344 -11.102 6.512 1 95.38 119 ARG A O 1
ATOM 951 N N . ALA A 1 120 ? -16.078 -10.055 7.406 1 94.94 120 ALA A N 1
ATOM 952 C CA . ALA A 1 120 ? -17.031 -11.062 6.953 1 94.94 120 ALA A CA 1
ATOM 953 C C . ALA A 1 120 ? -17.016 -11.188 5.43 1 94.94 120 ALA A C 1
ATOM 955 O O . ALA A 1 120 ? -17.125 -12.289 4.891 1 94.94 120 ALA A O 1
ATOM 956 N N . THR A 1 121 ? -16.859 -10.062 4.762 1 94.25 121 THR A N 1
ATOM 957 C CA . THR A 1 121 ? -16.812 -10.062 3.303 1 94.25 121 THR A CA 1
ATOM 958 C C . THR A 1 121 ? -15.555 -10.766 2.805 1 94.25 121 THR A C 1
ATOM 960 O O . THR A 1 121 ? -15.625 -11.617 1.92 1 94.25 121 THR A O 1
ATOM 963 N N . TYR A 1 122 ? -14.43 -10.5 3.385 1 96.19 122 TYR A N 1
ATOM 964 C CA . TYR A 1 122 ? -13.172 -11.148 3.01 1 96.19 122 TYR A CA 1
ATOM 965 C C . TYR A 1 122 ? -13.219 -12.641 3.316 1 96.19 122 TYR A C 1
ATOM 967 O O . TYR A 1 122 ? -12.711 -13.453 2.539 1 96.19 122 TYR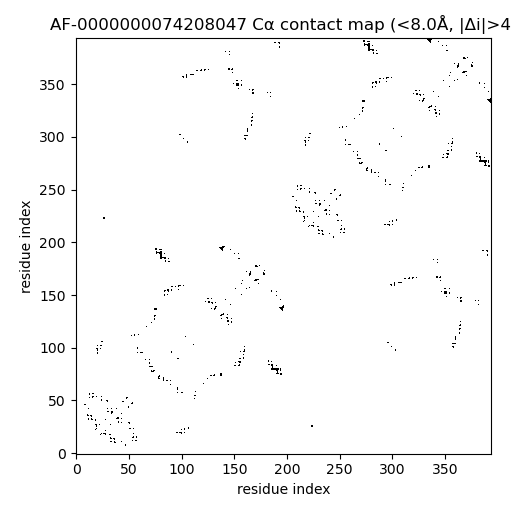 A O 1
ATOM 975 N N . GLN A 1 123 ? -13.852 -12.969 4.398 1 95.94 123 GLN A N 1
ATOM 976 C CA . GLN A 1 123 ? -13.922 -14.359 4.82 1 95.94 123 GLN A CA 1
ATOM 977 C C . GLN A 1 123 ? -14.758 -15.188 3.842 1 95.94 123 GLN A C 1
ATOM 979 O O . GLN A 1 123 ? -14.461 -16.359 3.594 1 95.94 123 GLN A O 1
ATOM 984 N N . ARG A 1 124 ? -15.773 -14.578 3.367 1 95.94 124 ARG A N 1
ATOM 985 C CA . ARG A 1 124 ? -16.594 -15.273 2.377 1 95.94 124 ARG A CA 1
ATOM 986 C C . ARG A 1 124 ? -15.781 -15.594 1.126 1 95.94 124 ARG A C 1
ATOM 988 O O . ARG A 1 124 ? -15.898 -16.688 0.56 1 95.94 124 ARG A O 1
ATOM 995 N N . ARG A 1 125 ? -14.977 -14.695 0.713 1 96.88 125 ARG A N 1
ATOM 996 C CA . ARG A 1 125 ? -14.133 -14.93 -0.457 1 96.88 125 ARG A CA 1
ATOM 997 C C . ARG A 1 125 ? -13.086 -16 -0.172 1 96.88 125 ARG A C 1
ATOM 999 O O . ARG A 1 125 ? -12.844 -16.875 -1 1 96.88 125 ARG A O 1
ATOM 1006 N N . SER A 1 126 ? -12.484 -15.922 0.99 1 98 126 SER A N 1
ATOM 1007 C CA . SER A 1 126 ? -11.5 -16.922 1.388 1 98 126 SER A CA 1
ATOM 1008 C C . SER A 1 126 ? -12.133 -18.312 1.476 1 98 126 SER A C 1
ATOM 1010 O O . SER A 1 126 ? -11.508 -19.312 1.108 1 98 126 SER A O 1
ATOM 1012 N N . ALA A 1 127 ? -13.359 -18.344 1.947 1 98.31 127 ALA A N 1
ATOM 1013 C CA . ALA A 1 127 ? -14.078 -19.609 2.035 1 98.31 127 ALA A CA 1
ATOM 1014 C C . ALA A 1 127 ? -14.336 -20.203 0.647 1 98.31 127 ALA A C 1
ATOM 1016 O O . ALA A 1 127 ? -14.273 -21.406 0.458 1 98.31 127 ALA A O 1
ATOM 1017 N N . PHE A 1 128 ? -14.648 -19.312 -0.245 1 98.38 128 PHE A N 1
ATOM 1018 C CA . PHE A 1 128 ? -14.852 -19.75 -1.621 1 98.38 128 PHE A CA 1
ATOM 1019 C C . PHE A 1 128 ? -13.562 -20.312 -2.205 1 98.38 128 PHE A C 1
ATOM 1021 O O . PHE A 1 128 ? -13.586 -21.344 -2.881 1 98.38 128 PHE A O 1
ATOM 1028 N N . ILE A 1 129 ? -12.453 -19.734 -1.962 1 98.56 129 ILE A N 1
ATOM 1029 C CA . ILE A 1 129 ? -11.148 -20.219 -2.383 1 98.56 129 ILE A CA 1
ATOM 1030 C C . ILE A 1 129 ? -10.875 -21.578 -1.729 1 98.56 129 ILE A C 1
ATOM 1032 O O . ILE A 1 129 ? -10.391 -22.5 -2.385 1 98.56 129 ILE A O 1
ATOM 1036 N N . GLU A 1 130 ? -11.203 -21.656 -0.482 1 98.69 130 GLU A N 1
ATOM 1037 C CA . GLU A 1 130 ? -11.023 -22.906 0.262 1 98.69 130 GLU A CA 1
ATOM 1038 C C . GLU A 1 130 ? -11.781 -24.047 -0.392 1 98.69 130 GLU A C 1
ATOM 1040 O O . GLU A 1 130 ? -11.273 -25.172 -0.465 1 98.69 130 GLU A O 1
ATOM 1045 N N . GLU A 1 131 ? -12.961 -23.781 -0.819 1 98.44 131 GLU A N 1
ATOM 1046 C CA . GLU A 1 131 ? -13.75 -24.797 -1.517 1 98.44 131 GLU A CA 1
ATOM 1047 C C . GLU A 1 131 ? -13.039 -25.281 -2.775 1 98.44 131 GLU A C 1
ATOM 1049 O O . GLU A 1 131 ? -13.039 -26.484 -3.074 1 98.44 131 GLU A O 1
ATOM 1054 N N . GLY A 1 132 ? -12.492 -24.312 -3.539 1 98.56 132 GLY A N 1
ATOM 1055 C CA . GLY A 1 132 ? -11.727 -24.688 -4.719 1 98.56 132 GLY A CA 1
ATOM 1056 C C . GLY A 1 132 ? -10.5 -25.516 -4.398 1 98.56 132 GLY A C 1
ATOM 1057 O O . GLY A 1 132 ? -10.164 -26.438 -5.141 1 98.56 132 GLY A O 1
ATOM 1058 N N . GLN A 1 133 ? -9.844 -25.203 -3.301 1 98.56 133 GLN A N 1
ATOM 1059 C CA . GLN A 1 133 ? -8.695 -25.969 -2.854 1 98.56 133 GLN A CA 1
ATOM 1060 C C . GLN A 1 133 ? -9.102 -27.391 -2.449 1 98.56 133 GLN A C 1
ATOM 1062 O O . GLN A 1 133 ? -8.461 -28.359 -2.84 1 98.56 133 GLN A O 1
ATOM 1067 N N . ALA A 1 134 ? -10.18 -27.484 -1.688 1 98.31 134 ALA A N 1
ATOM 1068 C CA . ALA A 1 134 ? -10.68 -28.781 -1.228 1 98.31 134 ALA A CA 1
ATOM 1069 C C . ALA A 1 134 ? -11.062 -29.672 -2.404 1 98.31 134 ALA A C 1
ATOM 1071 O O . ALA A 1 134 ? -10.898 -30.891 -2.344 1 98.31 134 ALA A O 1
ATOM 1072 N N . ALA A 1 135 ? -11.5 -29.062 -3.459 1 98.25 135 ALA A N 1
ATOM 1073 C CA . ALA A 1 135 ? -11.914 -29.797 -4.652 1 98.25 135 ALA A CA 1
ATOM 1074 C C . ALA A 1 135 ? -10.727 -30.094 -5.562 1 98.25 135 ALA A C 1
ATOM 1076 O O . ALA A 1 135 ? -10.883 -30.703 -6.617 1 98.25 135 ALA A O 1
ATOM 1077 N N . GLY A 1 136 ? -9.578 -29.594 -5.25 1 98.19 136 GLY A N 1
ATOM 1078 C CA . GLY A 1 136 ? -8.367 -29.859 -6.008 1 98.19 136 GLY A CA 1
ATOM 1079 C C . GLY A 1 136 ? -8.203 -28.953 -7.211 1 98.19 136 GLY A C 1
ATOM 1080 O O . GLY A 1 136 ? -7.363 -29.203 -8.078 1 98.19 136 GLY A O 1
ATOM 1081 N N . ARG A 1 137 ? -8.969 -27.844 -7.285 1 98.38 137 ARG A N 1
ATOM 1082 C CA . ARG A 1 137 ? -8.945 -26.953 -8.438 1 98.38 137 ARG A CA 1
ATOM 1083 C C . ARG A 1 137 ? -7.895 -25.859 -8.258 1 98.38 137 ARG A C 1
ATOM 1085 O O . ARG A 1 137 ? -7.461 -25.25 -9.234 1 98.38 137 ARG A O 1
ATOM 1092 N N . LEU A 1 138 ? -7.57 -25.578 -7.023 1 98.44 138 LEU A N 1
ATOM 1093 C CA . LEU A 1 138 ? -6.566 -24.562 -6.688 1 98.44 138 LEU A CA 1
ATOM 1094 C C . LEU A 1 138 ? -5.457 -25.172 -5.832 1 98.44 138 LEU A C 1
ATOM 1096 O O . LEU A 1 138 ? -5.652 -26.203 -5.188 1 98.44 138 LEU A O 1
ATOM 1100 N N . THR A 1 139 ? -4.32 -24.547 -5.828 1 97.5 139 THR A N 1
ATOM 1101 C CA . THR A 1 139 ? -3.207 -24.984 -4.992 1 97.5 139 THR A CA 1
ATOM 1102 C C . THR A 1 139 ? -3.625 -25.047 -3.523 1 97.5 139 THR A C 1
ATOM 1104 O O . THR A 1 139 ? -4.363 -24.188 -3.045 1 97.5 139 THR A O 1
ATOM 1107 N N . SER A 1 140 ? -3.172 -26.047 -2.775 1 96.81 140 SER A N 1
ATOM 1108 C CA . SER A 1 140 ? -3.387 -26.156 -1.336 1 96.81 140 SER A CA 1
ATOM 1109 C C . SER A 1 140 ? -2.113 -25.828 -0.562 1 96.81 140 SER A C 1
ATOM 1111 O O . SER A 1 140 ? -2.047 -26.031 0.65 1 96.81 140 SER A O 1
ATOM 1113 N N . ALA A 1 141 ? -1.149 -25.234 -1.284 1 96.06 141 ALA A N 1
ATOM 1114 C CA . ALA A 1 141 ? 0.138 -24.938 -0.662 1 96.06 141 ALA A CA 1
ATOM 1115 C C . ALA A 1 141 ? 0.048 -23.688 0.209 1 96.06 141 ALA A C 1
ATOM 1117 O O . ALA A 1 141 ? 0.929 -23.438 1.034 1 96.06 141 ALA A O 1
ATOM 1118 N N . LEU A 1 142 ? -0.96 -22.922 0.008 1 96.69 142 LEU A N 1
ATOM 1119 C CA . LEU A 1 142 ? -1.214 -21.703 0.786 1 96.69 142 LEU A CA 1
ATOM 1120 C C . LEU A 1 142 ? -2.576 -21.781 1.471 1 96.69 142 LEU A C 1
ATOM 1122 O O . LEU A 1 142 ? -3.539 -22.297 0.895 1 96.69 142 LEU A O 1
ATOM 1126 N N . ALA A 1 143 ? -2.592 -21.297 2.707 1 97.12 143 ALA A N 1
ATOM 1127 C CA . ALA A 1 143 ? -3.912 -21.109 3.305 1 97.12 143 ALA A CA 1
ATOM 1128 C C . ALA A 1 143 ? -4.801 -20.25 2.416 1 97.12 143 ALA A C 1
ATOM 1130 O O . ALA A 1 143 ? -4.316 -19.344 1.73 1 97.12 143 ALA A O 1
ATOM 1131 N N . PRO A 1 144 ? -6.145 -20.562 2.398 1 98.06 144 PRO A N 1
ATOM 1132 C CA . PRO A 1 144 ? -7.035 -19.828 1.486 1 98.06 144 PRO A CA 1
ATOM 1133 C C . PRO A 1 144 ? -6.996 -18.328 1.697 1 98.06 144 PRO A C 1
ATOM 1135 O O . PRO A 1 144 ? -7.039 -17.562 0.729 1 98.06 144 PRO A O 1
ATOM 1138 N N . GLU A 1 145 ? -6.914 -17.859 2.969 1 98.06 145 GLU A N 1
ATOM 1139 C CA . GLU A 1 145 ? -6.883 -16.422 3.248 1 98.06 145 GLU A CA 1
ATOM 1140 C C . GLU A 1 145 ? -5.562 -15.805 2.803 1 98.06 145 GLU A C 1
ATOM 1142 O O . GLU A 1 145 ? -5.523 -14.641 2.402 1 98.06 145 GLU A O 1
ATOM 1147 N N . VAL A 1 146 ? -4.488 -16.578 2.828 1 97.81 146 VAL A N 1
ATOM 1148 C CA . VAL A 1 146 ? -3.188 -16.078 2.389 1 97.81 146 VAL A CA 1
ATOM 1149 C C . VAL A 1 146 ? -3.17 -15.953 0.867 1 97.81 146 VAL A C 1
ATOM 1151 O 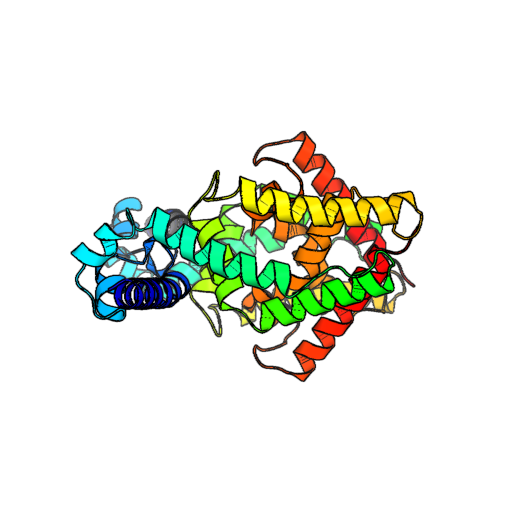O . VAL A 1 146 ? -2.697 -14.945 0.329 1 97.81 146 VAL A O 1
ATOM 1154 N N . LEU A 1 147 ? -3.688 -16.984 0.199 1 98.12 147 LEU A N 1
ATOM 1155 C CA . LEU A 1 147 ? -3.816 -16.891 -1.251 1 98.12 147 LEU A CA 1
ATOM 1156 C C . LEU A 1 147 ? -4.652 -15.672 -1.645 1 98.12 147 LEU A C 1
ATOM 1158 O O . LEU A 1 147 ? -4.27 -14.914 -2.537 1 98.12 147 LEU A O 1
ATOM 1162 N N . HIS A 1 148 ? -5.766 -15.469 -0.944 1 98.44 148 HIS A N 1
ATOM 1163 C CA . HIS A 1 148 ? -6.625 -14.32 -1.206 1 98.44 148 HIS A CA 1
ATOM 1164 C C . HIS A 1 148 ? -5.859 -13.008 -1.03 1 98.44 148 HIS A C 1
ATOM 1166 O O . HIS A 1 148 ? -5.902 -12.141 -1.901 1 98.44 148 HIS A O 1
ATOM 1172 N N . PHE A 1 149 ? -5.129 -12.875 0.01 1 98.38 149 PHE A N 1
ATOM 1173 C CA . PHE A 1 149 ? -4.406 -11.641 0.314 1 98.38 149 PHE A CA 1
ATOM 1174 C C . PHE A 1 149 ? -3.316 -11.383 -0.718 1 98.38 149 PHE A C 1
ATOM 1176 O O . PHE A 1 149 ? -3.104 -10.242 -1.134 1 98.38 149 PHE A O 1
ATOM 1183 N N . ILE A 1 150 ? -2.648 -12.391 -1.121 1 98.31 150 ILE A N 1
ATOM 1184 C CA . ILE A 1 150 ? -1.577 -12.25 -2.104 1 98.31 150 ILE A CA 1
ATOM 1185 C C . ILE A 1 150 ? -2.158 -11.797 -3.441 1 98.31 150 ILE A C 1
ATOM 1187 O O . ILE A 1 150 ? -1.547 -11 -4.156 1 98.31 150 ILE A O 1
ATOM 1191 N N . LEU A 1 151 ? -3.352 -12.281 -3.773 1 98.31 151 LEU A N 1
ATOM 1192 C CA . LEU A 1 151 ? -4.02 -11.812 -4.984 1 98.31 151 LEU A CA 1
ATOM 1193 C C . LEU A 1 151 ? -4.332 -10.32 -4.891 1 98.31 151 LEU A C 1
ATOM 1195 O O . LEU A 1 151 ? -4.18 -9.586 -5.871 1 98.31 151 LEU A O 1
ATOM 1199 N N . LEU A 1 152 ? -4.762 -9.852 -3.734 1 98.31 152 LEU A N 1
ATOM 1200 C CA . LEU A 1 152 ? -4.977 -8.43 -3.516 1 98.31 152 LEU A CA 1
ATOM 1201 C C . LEU A 1 152 ? -3.678 -7.648 -3.689 1 98.31 152 LEU A C 1
ATOM 1203 O O . LEU A 1 152 ? -3.66 -6.598 -4.336 1 98.31 152 LEU A O 1
ATOM 1207 N N . ALA A 1 153 ? -2.609 -8.188 -3.154 1 98.5 153 ALA A N 1
ATOM 1208 C CA . ALA A 1 153 ? -1.301 -7.543 -3.232 1 98.5 153 ALA A CA 1
ATOM 1209 C C . ALA A 1 153 ? -0.851 -7.391 -4.684 1 98.5 153 ALA A C 1
ATOM 1211 O O . ALA A 1 153 ? -0.427 -6.309 -5.098 1 98.5 153 ALA A O 1
ATOM 1212 N N . LEU A 1 154 ? -0.939 -8.445 -5.449 1 98.19 154 LEU A N 1
ATOM 1213 C CA . LEU A 1 154 ? -0.527 -8.445 -6.848 1 98.19 154 LEU A CA 1
ATOM 1214 C C . LEU A 1 154 ? -1.29 -7.387 -7.641 1 98.19 154 LEU A C 1
ATOM 1216 O O . LEU A 1 154 ? -0.725 -6.738 -8.523 1 98.19 154 LEU A O 1
ATOM 1220 N N . ALA A 1 155 ? -2.506 -7.211 -7.285 1 97.81 155 ALA A N 1
ATOM 1221 C CA . ALA A 1 155 ? -3.391 -6.352 -8.07 1 97.81 155 ALA A CA 1
ATOM 1222 C C . ALA A 1 155 ? -3.281 -4.898 -7.625 1 97.81 155 ALA A C 1
ATOM 1224 O O . ALA A 1 155 ? -3.244 -3.988 -8.461 1 97.81 155 ALA A O 1
ATOM 1225 N N . ALA A 1 156 ? -3.225 -4.68 -6.32 1 97.75 156 ALA A N 1
ATOM 1226 C CA . ALA A 1 156 ? -3.492 -3.344 -5.801 1 97.75 156 ALA A CA 1
ATOM 1227 C C . ALA A 1 156 ? -2.191 -2.594 -5.52 1 97.75 156 ALA A C 1
ATOM 1229 O O . ALA A 1 156 ? -2.186 -1.365 -5.418 1 97.75 156 ALA A O 1
ATOM 1230 N N . TYR A 1 157 ? -1.043 -3.291 -5.348 1 97.94 157 TYR A N 1
ATOM 1231 C CA . TYR A 1 157 ? 0.201 -2.639 -4.957 1 97.94 157 TYR A CA 1
ATOM 1232 C C . TYR A 1 157 ? 0.608 -1.583 -5.98 1 97.94 157 TYR A C 1
ATOM 1234 O O . TYR A 1 157 ? 1.148 -0.535 -5.617 1 97.94 157 TYR A O 1
ATOM 1242 N N . TRP A 1 158 ? 0.268 -1.738 -7.262 1 96.25 158 TRP A N 1
ATOM 1243 C CA . TRP A 1 158 ? 0.559 -0.815 -8.352 1 96.25 158 TRP A CA 1
ATOM 1244 C C . TRP A 1 158 ? -0.083 0.545 -8.102 1 96.25 158 TRP A C 1
ATOM 1246 O O . TRP A 1 158 ? 0.49 1.582 -8.445 1 96.25 158 TRP A O 1
ATOM 1256 N N . SER A 1 159 ? -1.246 0.505 -7.473 1 95.62 159 SER A N 1
ATOM 1257 C CA . SER A 1 159 ? -2.02 1.725 -7.258 1 95.62 159 SER A CA 1
ATOM 1258 C C . SER A 1 159 ? -1.73 2.33 -5.887 1 95.62 159 SER A C 1
ATOM 1260 O O . SER A 1 159 ? -1.998 3.512 -5.656 1 95.62 159 SER A O 1
ATOM 1262 N N . VAL A 1 160 ? -1.2 1.513 -4.969 1 96.62 160 VAL A N 1
ATOM 1263 C CA . VAL A 1 160 ? -0.899 1.974 -3.617 1 96.62 160 VAL A CA 1
ATOM 1264 C C . VAL A 1 160 ? 0.388 2.793 -3.625 1 96.62 160 VAL A C 1
ATOM 1266 O O . VAL A 1 160 ? 0.467 3.844 -2.982 1 96.62 160 VAL A O 1
ATOM 1269 N N . VAL A 1 161 ? 1.372 2.287 -4.355 1 96.12 161 VAL A N 1
ATOM 1270 C CA . VAL A 1 161 ? 2.65 2.982 -4.469 1 96.12 161 VAL A CA 1
ATOM 1271 C C . VAL A 1 161 ? 2.973 3.236 -5.938 1 96.12 161 VAL A C 1
ATOM 1273 O O . VAL A 1 161 ? 3.979 2.742 -6.453 1 96.12 161 VAL A O 1
ATOM 1276 N N . PRO A 1 162 ? 2.232 4.152 -6.594 1 95.25 162 PRO A N 1
ATOM 1277 C CA . PRO A 1 162 ? 2.428 4.395 -8.023 1 95.25 162 PRO A CA 1
ATOM 1278 C C . PRO A 1 162 ? 3.811 4.961 -8.344 1 95.25 162 PRO A C 1
ATOM 1280 O O . PRO A 1 162 ? 4.355 4.695 -9.422 1 95.25 162 PRO A O 1
ATOM 1283 N N . GLN A 1 163 ? 4.391 5.688 -7.422 1 95.94 163 GLN A N 1
ATOM 1284 C CA . GLN A 1 163 ? 5.715 6.258 -7.641 1 95.94 163 GLN A CA 1
ATOM 1285 C C . GLN A 1 163 ? 6.785 5.172 -7.66 1 95.94 163 GLN A C 1
ATOM 1287 O O . GLN A 1 163 ? 7.746 5.25 -8.43 1 95.94 163 GLN A O 1
ATOM 1292 N N . VAL A 1 164 ? 6.672 4.125 -6.828 1 96 164 VAL A N 1
ATOM 1293 C CA . VAL A 1 164 ? 7.613 3.01 -6.844 1 96 164 VAL A CA 1
ATOM 1294 C C . VAL A 1 164 ? 7.422 2.193 -8.117 1 96 164 VAL A C 1
ATOM 1296 O O . VAL A 1 164 ? 8.398 1.782 -8.75 1 96 164 VAL A O 1
ATOM 1299 N N . ALA A 1 165 ? 6.156 1.973 -8.484 1 96 165 ALA A N 1
ATOM 1300 C CA . ALA A 1 165 ? 5.875 1.271 -9.734 1 96 165 ALA A CA 1
ATOM 1301 C C . ALA A 1 165 ? 6.547 1.964 -10.914 1 96 165 ALA A C 1
ATOM 1303 O O . ALA A 1 165 ? 7.172 1.311 -11.75 1 96 165 ALA A O 1
ATOM 1304 N N . ARG A 1 166 ? 6.449 3.283 -10.906 1 95.12 166 ARG A N 1
ATOM 1305 C CA . ARG A 1 166 ? 7.059 4.051 -11.992 1 95.12 166 ARG A CA 1
ATOM 1306 C C . ARG A 1 166 ? 8.578 3.926 -11.961 1 95.12 166 ARG A C 1
ATOM 1308 O O . ARG A 1 166 ? 9.211 3.754 -13.008 1 95.12 166 ARG A O 1
ATOM 1315 N N . MET A 1 167 ? 9.164 3.998 -10.812 1 95.5 167 MET A N 1
ATOM 1316 C CA . MET A 1 167 ? 10.617 3.936 -10.688 1 95.5 167 MET A CA 1
ATOM 1317 C C . MET A 1 167 ? 11.148 2.568 -11.102 1 95.5 167 MET A C 1
ATOM 1319 O O . MET A 1 167 ? 12.203 2.471 -11.727 1 95.5 167 MET A O 1
ATOM 1323 N N . VAL A 1 168 ? 10.383 1.528 -10.797 1 96.44 168 VAL A N 1
ATOM 1324 C CA . VAL A 1 168 ? 10.852 0.166 -11.023 1 96.44 168 VAL A CA 1
ATOM 1325 C C . VAL A 1 168 ? 10.586 -0.243 -12.469 1 96.44 168 VAL A C 1
ATOM 1327 O O . VAL A 1 168 ? 11.445 -0.841 -13.117 1 96.44 168 VAL A O 1
ATOM 1330 N N . THR A 1 169 ? 9.406 0.115 -13.016 1 95.44 169 THR A N 1
ATOM 1331 C CA . THR A 1 169 ? 8.984 -0.463 -14.289 1 95.44 169 THR A CA 1
ATOM 1332 C C . THR A 1 169 ? 9.047 0.578 -15.398 1 95.44 169 THR A C 1
ATOM 1334 O O . THR A 1 169 ? 8.969 0.236 -16.578 1 95.44 169 THR A O 1
ATOM 1337 N N . GLY A 1 170 ? 9.164 1.859 -15.031 1 91.06 170 GLY A N 1
ATOM 1338 C CA . GLY A 1 170 ? 9.211 2.928 -16.016 1 91.06 170 GLY A CA 1
ATOM 1339 C C . GLY A 1 170 ? 7.844 3.289 -16.578 1 91.06 170 GLY A C 1
ATOM 1340 O O . GLY A 1 170 ? 7.734 4.121 -17.469 1 91.06 170 GLY A O 1
ATOM 1341 N N . THR A 1 171 ? 6.84 2.707 -16.031 1 82.62 171 THR A N 1
ATOM 1342 C CA . THR A 1 171 ? 5.5 2.953 -16.547 1 82.62 171 THR A CA 1
ATOM 1343 C C . THR A 1 171 ? 4.863 4.152 -15.859 1 82.62 171 THR A C 1
ATOM 1345 O O . THR A 1 171 ? 4.734 4.168 -14.633 1 82.62 171 THR A O 1
ATOM 1348 N N . ALA A 1 172 ? 4.59 5.121 -16.625 1 75.38 172 ALA A N 1
ATOM 1349 C CA . ALA A 1 172 ? 3.971 6.332 -16.094 1 75.38 172 ALA A CA 1
ATOM 1350 C C . ALA A 1 172 ? 2.486 6.117 -15.82 1 75.38 172 ALA A C 1
ATOM 1352 O O . ALA A 1 172 ? 1.867 5.215 -16.391 1 75.38 172 ALA A O 1
ATOM 1353 N N . THR A 1 173 ? 2.057 6.992 -14.961 1 68.62 173 THR A N 1
ATOM 1354 C CA . THR A 1 173 ? 0.616 7.023 -14.734 1 68.62 173 THR A CA 1
ATOM 1355 C C . THR A 1 173 ? -0.123 7.41 -16.016 1 68.62 173 THR A C 1
ATOM 1357 O O . THR A 1 173 ? 0.319 8.297 -16.75 1 68.62 173 THR A O 1
ATOM 1360 N N . GLY A 1 174 ? -1.021 6.691 -16.5 1 74.31 174 GLY A N 1
ATOM 1361 C CA . GLY A 1 174 ? -1.78 7 -17.703 1 74.31 174 GLY A CA 1
ATOM 1362 C C . GLY A 1 174 ? -1.3 6.238 -18.922 1 74.31 174 GLY A C 1
ATOM 1363 O O . GLY A 1 174 ? -1.914 6.316 -19.984 1 74.31 174 GLY A O 1
ATOM 1364 N N . ASP A 1 175 ? -0.136 5.707 -18.766 1 83.06 175 ASP A N 1
ATOM 1365 C CA . ASP A 1 175 ? 0.37 4.875 -19.844 1 83.06 175 ASP A CA 1
ATOM 1366 C C . ASP A 1 175 ? -0.512 3.646 -20.062 1 83.06 175 ASP A C 1
ATOM 1368 O O . ASP A 1 175 ? -0.383 2.652 -19.344 1 83.06 175 ASP A O 1
ATOM 1372 N N . LEU A 1 176 ? -1.354 3.709 -21.156 1 82.19 176 LEU A N 1
ATOM 1373 C CA . LEU A 1 176 ? -2.332 2.648 -21.375 1 82.19 176 LEU A CA 1
ATOM 1374 C C . LEU A 1 176 ? -1.645 1.345 -21.766 1 82.19 176 LEU A C 1
ATOM 1376 O O . LEU A 1 176 ? -2.078 0.264 -21.359 1 82.19 176 LEU A O 1
ATOM 1380 N N . ASP A 1 177 ? -0.646 1.476 -22.594 1 84.88 177 ASP A N 1
ATOM 1381 C CA . ASP A 1 177 ? 0.075 0.277 -23.016 1 84.88 177 ASP A CA 1
ATOM 1382 C C . ASP A 1 177 ? 0.781 -0.379 -21.828 1 84.88 177 ASP A C 1
ATOM 1384 O O . ASP A 1 177 ? 0.769 -1.604 -21.688 1 84.88 177 ASP A O 1
ATOM 1388 N N . GLY A 1 178 ? 1.37 0.48 -21 1 90.38 178 GLY A N 1
ATOM 1389 C CA . GLY A 1 178 ? 2.004 -0.021 -19.797 1 90.38 178 GLY A CA 1
ATOM 1390 C C . GLY A 1 178 ? 1.033 -0.713 -18.859 1 90.38 178 GLY A C 1
ATOM 1391 O O . GLY A 1 178 ? 1.333 -1.785 -18.328 1 90.38 178 GLY A O 1
ATOM 1392 N N . ALA A 1 179 ? -0.143 -0.097 -18.781 1 92.69 179 ALA A N 1
ATOM 1393 C CA . ALA A 1 179 ? -1.17 -0.66 -17.922 1 92.69 179 ALA A CA 1
ATOM 1394 C C . ALA A 1 179 ? -1.629 -2.025 -18.422 1 92.69 179 ALA A C 1
ATOM 1396 O O . ALA A 1 179 ? -1.868 -2.939 -17.625 1 92.69 179 ALA A O 1
ATOM 1397 N N . ALA A 1 180 ? -1.8 -2.129 -19.688 1 95 180 ALA A N 1
ATOM 1398 C CA . ALA A 1 180 ? -2.223 -3.398 -20.266 1 95 180 ALA A CA 1
ATOM 1399 C C . ALA A 1 180 ? -1.198 -4.496 -20 1 95 180 ALA A C 1
ATOM 1401 O O . ALA A 1 180 ? -1.562 -5.629 -19.672 1 95 180 ALA A O 1
ATOM 1402 N N . ARG A 1 181 ? 0.062 -4.172 -20.125 1 94.06 181 ARG A N 1
ATOM 1403 C CA . ARG A 1 181 ? 1.128 -5.133 -19.875 1 94.06 181 ARG A CA 1
ATOM 1404 C C . ARG A 1 181 ? 1.159 -5.527 -18.391 1 94.06 181 ARG A C 1
ATOM 1406 O O . ARG A 1 181 ? 1.355 -6.699 -18.062 1 94.06 181 ARG A O 1
ATOM 1413 N N . GLN A 1 182 ? 0.984 -4.539 -17.562 1 95.81 182 GLN A N 1
ATOM 1414 C CA . GLN A 1 182 ? 0.925 -4.824 -16.125 1 95.81 182 GLN A CA 1
ATOM 1415 C C . GLN A 1 182 ? -0.232 -5.762 -15.797 1 95.81 182 GLN A C 1
ATOM 1417 O O . GLN A 1 182 ? -0.061 -6.73 -15.055 1 95.81 182 GLN A O 1
ATOM 1422 N N . ARG A 1 183 ? -1.389 -5.469 -16.359 1 97.62 183 ARG A N 1
ATOM 1423 C CA . ARG A 1 183 ? -2.561 -6.309 -16.141 1 97.62 183 ARG A CA 1
ATOM 1424 C C . ARG A 1 183 ? -2.299 -7.746 -16.578 1 97.62 183 ARG A C 1
ATOM 1426 O O . ARG A 1 183 ? -2.645 -8.695 -15.875 1 97.62 183 ARG A O 1
ATOM 1433 N N . GLU A 1 184 ? -1.734 -7.879 -17.734 1 97.69 184 GLU A N 1
ATOM 1434 C CA . GLU A 1 184 ? -1.414 -9.211 -18.25 1 97.69 184 GLU A CA 1
ATOM 1435 C C . GLU A 1 184 ? -0.49 -9.961 -17.297 1 97.69 184 GLU A C 1
ATOM 1437 O O . GLU A 1 184 ? -0.667 -11.164 -17.078 1 97.69 184 GLU A O 1
ATOM 1442 N N . SER A 1 185 ? 0.506 -9.273 -16.797 1 97.12 185 SER A N 1
ATOM 1443 C CA . SER A 1 185 ? 1.431 -9.891 -15.844 1 97.12 185 SER A CA 1
ATOM 1444 C C . SER A 1 185 ? 0.716 -10.312 -14.57 1 97.12 185 SER A C 1
ATOM 1446 O O . SER A 1 185 ? 0.968 -11.391 -14.039 1 97.12 185 SER A O 1
ATOM 1448 N N . VAL A 1 186 ? -0.194 -9.445 -14.039 1 98.44 186 VAL A N 1
ATOM 1449 C CA . VAL A 1 186 ? -0.963 -9.742 -12.836 1 98.44 186 VAL A CA 1
ATOM 1450 C C . VAL A 1 186 ? -1.797 -11.008 -13.055 1 98.44 186 VAL A C 1
ATOM 1452 O O . VAL A 1 186 ? -1.789 -11.914 -12.227 1 98.44 186 VAL A O 1
ATOM 1455 N N . VAL A 1 187 ? -2.447 -11.07 -14.18 1 98.62 187 VAL A N 1
ATOM 1456 C CA . VAL A 1 187 ? -3.291 -12.211 -14.5 1 98.62 187 VAL A CA 1
ATOM 1457 C C . VAL A 1 187 ? -2.436 -13.477 -14.594 1 98.62 187 VAL A C 1
ATOM 1459 O O . VAL A 1 187 ? -2.777 -14.508 -14.016 1 98.62 187 VAL A O 1
ATOM 1462 N N . ALA A 1 188 ? -1.34 -13.375 -15.289 1 97.81 188 ALA A N 1
ATOM 1463 C CA . ALA A 1 188 ? -0.474 -14.539 -15.5 1 97.81 188 ALA A CA 1
ATOM 1464 C C . ALA A 1 188 ? 0.088 -15.047 -14.172 1 97.81 188 ALA A C 1
ATOM 1466 O O . ALA A 1 188 ? 0.1 -16.25 -13.922 1 97.81 188 ALA A O 1
ATOM 1467 N N . VAL A 1 189 ? 0.578 -14.148 -13.344 1 98.25 189 VAL A N 1
ATOM 1468 C CA . VAL A 1 189 ? 1.176 -14.523 -12.062 1 98.25 189 VAL A CA 1
ATOM 1469 C C . VAL A 1 189 ? 0.115 -15.141 -11.156 1 98.25 189 VAL A C 1
ATOM 1471 O O . VAL A 1 189 ? 0.349 -16.172 -10.539 1 98.25 189 VAL A O 1
ATOM 1474 N N . ALA A 1 190 ? -1.089 -14.523 -11.086 1 98.56 190 ALA A N 1
ATOM 1475 C CA . ALA A 1 190 ? -2.174 -15.039 -10.258 1 98.56 190 ALA A CA 1
ATOM 1476 C C . ALA A 1 190 ? -2.582 -16.438 -10.703 1 98.56 190 ALA A C 1
ATOM 1478 O O . ALA A 1 190 ? -2.805 -17.328 -9.875 1 98.56 190 ALA A O 1
ATOM 1479 N N . ARG A 1 191 ? -2.682 -16.625 -12.008 1 98 191 ARG A N 1
ATOM 1480 C CA . ARG A 1 191 ? -3.035 -17.938 -12.547 1 98 191 ARG A CA 1
ATOM 1481 C C . ARG A 1 191 ? -2.006 -18.984 -12.156 1 98 191 ARG A C 1
ATOM 1483 O O . ARG A 1 191 ? -2.363 -20.062 -11.695 1 98 191 ARG A O 1
ATOM 1490 N N . ARG A 1 192 ? -0.788 -18.641 -12.336 1 96.38 192 ARG A N 1
ATOM 1491 C CA . ARG A 1 192 ? 0.293 -19.562 -12 1 96.38 192 ARG A CA 1
ATOM 1492 C C . ARG A 1 192 ? 0.279 -19.922 -10.523 1 96.38 192 ARG A C 1
ATOM 1494 O O . ARG A 1 192 ? 0.429 -21.094 -10.156 1 96.38 192 ARG A O 1
ATOM 1501 N N . LEU A 1 193 ? 0.142 -18.906 -9.695 1 96.5 193 LEU A N 1
ATOM 1502 C CA . LEU A 1 193 ? 0.13 -19.094 -8.25 1 96.5 193 LEU A CA 1
ATOM 1503 C C . LEU A 1 193 ? -1.023 -20 -7.828 1 96.5 193 LEU A C 1
ATOM 1505 O O . LEU A 1 193 ? -0.898 -20.766 -6.871 1 96.5 193 LEU A O 1
ATOM 1509 N N . ALA A 1 194 ? -2.129 -19.938 -8.531 1 97.5 194 ALA A N 1
ATOM 1510 C CA . ALA A 1 194 ? -3.354 -20.641 -8.148 1 97.5 194 ALA A CA 1
ATOM 1511 C C . ALA A 1 194 ? -3.324 -22.094 -8.617 1 97.5 194 ALA A C 1
ATOM 1513 O O . ALA A 1 194 ? -4.148 -22.906 -8.188 1 97.5 194 ALA A O 1
ATOM 1514 N N . GLU A 1 195 ? -2.418 -22.422 -9.523 1 96.75 195 GLU A N 1
ATOM 1515 C CA . GLU A 1 195 ? -2.363 -23.766 -10.102 1 96.75 195 GLU A CA 1
ATOM 1516 C C . GLU A 1 195 ? -2.096 -24.812 -9.023 1 96.75 195 GLU A C 1
ATOM 1518 O O . GLU A 1 195 ? -1.225 -24.625 -8.172 1 96.75 195 GLU A O 1
ATOM 1523 N N . PRO A 1 196 ? -2.861 -25.891 -9.086 1 93.75 196 PRO A N 1
ATOM 1524 C CA . PRO A 1 196 ? -2.58 -26.984 -8.156 1 93.75 196 PRO A CA 1
ATOM 1525 C C . PRO A 1 196 ? -1.17 -27.547 -8.32 1 93.75 196 PRO A C 1
ATOM 1527 O O . PRO A 1 196 ? -0.62 -27.547 -9.422 1 93.75 196 PRO A O 1
ATOM 1530 N N . VAL A 1 197 ? -0.484 -27.734 -7.16 1 79.06 197 VAL A N 1
ATOM 1531 C CA . VAL A 1 197 ? 0.823 -28.391 -7.219 1 79.06 197 VAL A CA 1
ATOM 1532 C C . VAL A 1 197 ? 0.668 -29.891 -6.996 1 79.06 197 VAL A C 1
ATOM 1534 O O . VAL A 1 197 ? -0.26 -30.328 -6.312 1 79.06 197 VAL A O 1
ATOM 1537 N N . MET B 1 1 ? 33.125 23.391 15.289 1 64.75 1 MET B N 1
ATOM 1538 C CA . MET B 1 1 ? 32.156 24.125 14.492 1 64.75 1 MET B CA 1
ATOM 1539 C C . MET B 1 1 ? 31.422 23.188 13.531 1 64.75 1 MET B C 1
ATOM 1541 O O . MET B 1 1 ? 30.188 23.188 13.484 1 64.75 1 MET B O 1
ATOM 1545 N N . VAL B 1 2 ? 32.312 22.391 12.828 1 63.84 2 VAL B N 1
ATOM 1546 C CA . VAL B 1 2 ? 31.734 21.469 11.867 1 63.84 2 VAL B CA 1
ATOM 1547 C C . VAL B 1 2 ? 30.938 20.406 12.609 1 63.84 2 VAL B C 1
ATOM 1549 O O . VAL B 1 2 ? 29.812 20.078 12.211 1 63.84 2 VAL B O 1
ATOM 1552 N N . ARG B 1 3 ? 31.422 20.062 13.734 1 70.19 3 ARG B N 1
ATOM 1553 C CA . ARG B 1 3 ? 30.797 19.016 14.539 1 70.19 3 ARG B CA 1
ATOM 1554 C C . ARG B 1 3 ? 29.453 19.484 15.086 1 70.19 3 ARG B C 1
ATOM 1556 O O . ARG B 1 3 ? 28.5 18.703 15.148 1 70.19 3 ARG B O 1
ATOM 1563 N N . ASP B 1 4 ? 29.438 20.688 15.219 1 80 4 ASP B N 1
ATOM 1564 C CA . ASP B 1 4 ? 28.234 21.297 15.75 1 80 4 ASP B CA 1
ATOM 1565 C C . ASP B 1 4 ? 27.125 21.344 14.688 1 80 4 ASP B C 1
ATOM 1567 O O . ASP B 1 4 ? 25.969 21.016 14.969 1 80 4 ASP B O 1
ATOM 1571 N N . VAL B 1 5 ? 27.609 21.531 13.539 1 86.81 5 VAL B N 1
ATOM 1572 C CA . VAL B 1 5 ? 26.688 21.625 12.414 1 86.81 5 VAL B CA 1
ATOM 1573 C C . VAL B 1 5 ? 26.078 20.25 12.125 1 86.81 5 VAL B C 1
ATOM 1575 O O . VAL B 1 5 ? 24.859 20.125 11.961 1 86.81 5 VAL B O 1
ATOM 1578 N N . GLU B 1 6 ? 26.984 19.266 12.094 1 89.38 6 GLU B N 1
ATOM 1579 C CA . GLU B 1 6 ? 26.531 17.906 11.805 1 89.38 6 GLU B CA 1
ATOM 1580 C C . GLU B 1 6 ? 25.578 17.406 12.875 1 89.38 6 GLU B C 1
ATOM 1582 O O . GLU B 1 6 ? 24.609 16.703 12.578 1 89.38 6 GLU B O 1
ATOM 1587 N N . SER B 1 7 ? 25.875 17.766 14.031 1 92.62 7 SER B N 1
ATOM 1588 C CA . SER B 1 7 ? 25.016 17.375 15.148 1 92.62 7 SER B CA 1
ATOM 1589 C C . SER B 1 7 ? 23.641 18.031 15.039 1 92.62 7 SER B C 1
ATOM 1591 O O . SER B 1 7 ? 22.625 17.391 15.289 1 92.62 7 SER B O 1
ATOM 1593 N N . THR B 1 8 ? 23.641 19.297 14.648 1 94.44 8 THR B N 1
ATOM 1594 C CA . THR B 1 8 ? 22.391 20.031 14.484 1 94.44 8 THR B CA 1
ATOM 1595 C C . THR B 1 8 ? 21.562 19.453 13.336 1 94.44 8 THR B C 1
ATOM 1597 O O . THR B 1 8 ? 20.359 19.25 13.461 1 94.44 8 THR B O 1
ATOM 1600 N N . LYS B 1 9 ? 22.234 19.172 12.266 1 95.44 9 LYS B N 1
ATOM 1601 C CA . LYS B 1 9 ? 21.562 18.594 11.109 1 95.44 9 LYS B CA 1
ATOM 1602 C C . LYS B 1 9 ? 20.938 17.234 11.453 1 95.44 9 LYS B C 1
ATOM 1604 O O . LYS B 1 9 ? 19.812 16.938 11.047 1 95.44 9 LYS B O 1
ATOM 1609 N N . ARG B 1 10 ? 21.688 16.484 12.18 1 95.69 10 ARG B N 1
ATOM 1610 C CA . ARG B 1 10 ? 21.188 15.18 12.602 1 95.69 10 ARG B CA 1
ATOM 1611 C C . ARG B 1 10 ? 19.953 15.312 13.469 1 95.69 10 ARG B C 1
ATOM 1613 O O . ARG B 1 10 ? 18.969 14.578 13.289 1 95.69 10 ARG B O 1
ATOM 1620 N N . LYS B 1 11 ? 19.938 16.25 14.344 1 97 11 LYS B N 1
ATOM 1621 C CA . LYS B 1 11 ? 18.797 16.5 15.219 1 97 11 LYS B CA 1
ATOM 1622 C C . LYS B 1 11 ? 17.578 16.922 14.406 1 97 11 LYS B C 1
ATOM 1624 O O . LYS B 1 11 ? 16.453 16.484 14.688 1 97 11 LYS B O 1
ATOM 1629 N N . ILE B 1 12 ? 17.844 17.719 13.43 1 97.44 12 ILE B N 1
ATOM 1630 C CA . ILE B 1 12 ? 16.75 18.219 12.602 1 97.44 12 ILE B CA 1
ATOM 1631 C C . ILE B 1 12 ? 16.156 17.078 11.781 1 97.44 12 ILE B C 1
ATOM 1633 O O . ILE B 1 12 ? 14.938 16.906 11.734 1 97.44 12 ILE B O 1
ATOM 1637 N N . VAL B 1 13 ? 17.016 16.281 11.227 1 97.12 13 VAL B N 1
ATOM 1638 C CA . VAL B 1 13 ? 16.547 15.188 10.383 1 97.12 13 VAL B CA 1
ATOM 1639 C C . VAL B 1 13 ? 15.828 14.148 11.234 1 97.12 13 VAL B C 1
ATOM 1641 O O . VAL B 1 13 ? 14.797 13.617 10.82 1 97.12 13 VAL B O 1
ATOM 1644 N N . GLU B 1 14 ? 16.297 13.859 12.398 1 97.69 14 GLU B N 1
ATOM 1645 C CA . GLU B 1 14 ? 15.633 12.93 13.312 1 97.69 14 GLU B CA 1
ATOM 1646 C C . GLU B 1 14 ? 14.258 13.445 13.719 1 97.69 14 GLU B C 1
ATOM 1648 O O . GLU B 1 14 ? 13.281 12.695 13.711 1 97.69 14 GLU B O 1
ATOM 1653 N N . ALA B 1 15 ? 14.18 14.727 14.062 1 98.25 15 ALA B N 1
ATOM 1654 C CA . ALA B 1 15 ? 12.906 15.352 14.414 1 98.25 15 ALA B CA 1
ATOM 1655 C C . ALA B 1 15 ? 11.945 15.328 13.234 1 98.25 15 ALA B C 1
ATOM 1657 O O . ALA B 1 15 ? 10.758 15.016 13.398 1 98.25 15 ALA B O 1
ATOM 1658 N N . ALA B 1 16 ? 12.477 15.633 12.078 1 98.19 16 ALA B N 1
ATOM 1659 C CA . ALA B 1 16 ? 11.672 15.617 10.859 1 98.19 16 ALA B CA 1
ATOM 1660 C C . ALA B 1 16 ? 11.117 14.227 10.578 1 98.19 16 ALA B C 1
ATOM 1662 O O . ALA B 1 16 ? 9.953 14.07 10.195 1 98.19 16 ALA B O 1
ATOM 1663 N N . THR B 1 17 ? 11.953 13.242 10.773 1 98 17 THR B N 1
ATOM 1664 C CA . THR B 1 17 ? 11.523 11.859 10.539 1 98 17 THR B CA 1
ATOM 1665 C C . THR B 1 17 ? 10.336 11.508 11.422 1 98 17 THR B C 1
ATOM 1667 O O . THR B 1 17 ? 9.32 11 10.938 1 98 17 THR B O 1
ATOM 1670 N N . VAL B 1 18 ? 10.422 11.836 12.664 1 98.06 18 VAL B N 1
ATOM 1671 C CA . VAL B 1 18 ? 9.359 11.531 13.617 1 98.06 18 VAL B CA 1
ATOM 1672 C C . VAL B 1 18 ? 8.07 12.234 13.188 1 98.06 18 VAL B C 1
ATOM 1674 O O . VAL B 1 18 ? 7.008 11.617 13.141 1 98.06 18 VAL B O 1
ATOM 1677 N N . GLU B 1 19 ? 8.172 13.539 12.812 1 97.88 19 GLU B N 1
ATOM 1678 C CA . GLU B 1 19 ? 7.004 14.336 12.453 1 97.88 19 GLU B CA 1
ATOM 1679 C C . GLU B 1 19 ? 6.398 13.867 11.133 1 97.88 19 GLU B C 1
ATOM 1681 O O . GLU B 1 19 ? 5.18 13.727 11.016 1 97.88 19 GLU B O 1
ATOM 1686 N N . PHE B 1 20 ? 7.266 13.562 10.141 1 97.81 20 PHE B N 1
ATOM 1687 C CA . PHE B 1 20 ? 6.781 13.141 8.828 1 97.81 20 PHE B CA 1
ATOM 1688 C C . PHE B 1 20 ? 6.156 11.75 8.914 1 97.81 20 PHE B C 1
ATOM 1690 O O . PHE B 1 20 ? 5.172 11.469 8.227 1 97.81 20 PHE B O 1
ATOM 1697 N N . VAL B 1 21 ? 6.73 10.891 9.711 1 97.5 21 VAL B N 1
ATOM 1698 C CA . VAL B 1 21 ? 6.172 9.555 9.883 1 97.5 21 VAL B CA 1
ATOM 1699 C C . VAL B 1 21 ? 4.781 9.648 10.5 1 97.5 21 VAL B C 1
ATOM 1701 O O . VAL B 1 21 ? 3.854 8.953 10.07 1 97.5 21 VAL B O 1
ATOM 1704 N N . ALA B 1 22 ? 4.594 10.539 11.414 1 96.19 22 ALA B N 1
ATOM 1705 C CA . ALA B 1 22 ? 3.35 10.633 12.172 1 96.19 22 ALA B CA 1
ATOM 1706 C C . ALA B 1 22 ? 2.271 11.367 11.383 1 96.19 22 ALA B C 1
ATOM 1708 O O . ALA B 1 22 ? 1.104 10.969 11.398 1 96.19 22 ALA B O 1
ATOM 1709 N N . HIS B 1 23 ? 2.711 12.461 10.602 1 95.75 23 HIS B N 1
ATOM 1710 C CA . HIS B 1 23 ? 1.687 13.391 10.141 1 95.75 23 HIS B CA 1
ATOM 1711 C C . HIS B 1 23 ? 1.766 13.594 8.633 1 95.75 23 HIS B C 1
ATOM 1713 O O . HIS B 1 23 ? 0.888 14.227 8.039 1 95.75 23 HIS B O 1
ATOM 1719 N N . GLY B 1 24 ? 2.818 13.062 8.016 1 96.06 24 GLY B N 1
ATOM 1720 C CA . GLY B 1 24 ? 3.041 13.359 6.609 1 96.06 24 GLY B CA 1
ATOM 1721 C C . GLY B 1 24 ? 3.525 14.781 6.367 1 96.06 24 GLY B C 1
ATOM 1722 O O . GLY B 1 24 ? 3.549 15.594 7.289 1 96.06 24 GLY B O 1
ATOM 1723 N N . PRO B 1 25 ? 3.936 15.062 5.152 1 94.94 25 PRO B N 1
ATOM 1724 C CA . PRO B 1 25 ? 4.445 16.406 4.836 1 94.94 25 PRO B CA 1
ATOM 1725 C C . PRO B 1 25 ? 3.393 17.484 5.02 1 94.94 25 PRO B C 1
ATOM 1727 O O . PRO B 1 25 ? 3.705 18.578 5.512 1 94.94 25 PRO B O 1
ATOM 1730 N N . ASP B 1 26 ? 2.213 17.172 4.637 1 92.19 26 ASP B N 1
ATOM 1731 C CA . ASP B 1 26 ? 1.168 18.188 4.695 1 92.19 26 ASP B CA 1
ATOM 1732 C C . ASP B 1 26 ? 0.736 18.453 6.137 1 92.19 26 ASP B C 1
ATOM 1734 O O . ASP B 1 26 ? 0.309 19.562 6.473 1 92.19 26 ASP B O 1
ATOM 1738 N N . GLY B 1 27 ? 0.868 17.453 6.98 1 93.56 27 GLY B N 1
ATOM 1739 C CA . GLY B 1 27 ? 0.449 17.578 8.367 1 93.56 27 GLY B CA 1
ATOM 1740 C C . GLY B 1 27 ? 1.567 18.031 9.289 1 93.56 27 GLY B C 1
ATOM 1741 O O . GLY B 1 27 ? 1.372 18.141 10.5 1 93.56 27 GLY B O 1
ATOM 1742 N N . THR B 1 28 ? 2.697 18.281 8.711 1 96.38 28 THR B N 1
ATOM 1743 C CA . THR B 1 28 ? 3.867 18.688 9.477 1 96.38 28 THR B CA 1
ATOM 1744 C C . THR B 1 28 ? 4.238 20.141 9.164 1 96.38 28 THR B C 1
ATOM 1746 O O . THR B 1 28 ? 4.004 20.625 8.055 1 96.38 28 THR B O 1
ATOM 1749 N N . THR B 1 29 ? 4.773 20.859 10.219 1 96.25 29 THR B N 1
ATOM 1750 C CA . THR B 1 29 ? 5.277 22.203 9.984 1 96.25 29 THR B CA 1
ATOM 1751 C C . THR B 1 29 ? 6.746 22.312 10.383 1 96.25 29 THR B C 1
ATOM 1753 O O . THR B 1 29 ? 7.234 21.516 11.195 1 96.25 29 THR B O 1
ATOM 1756 N N . ILE B 1 30 ? 7.344 23.297 9.766 1 97.25 30 ILE B N 1
ATOM 1757 C CA . ILE B 1 30 ? 8.734 23.562 10.109 1 97.25 30 ILE B CA 1
ATOM 1758 C C . ILE B 1 30 ? 8.844 23.953 11.586 1 97.25 30 ILE B C 1
ATOM 1760 O O . ILE B 1 30 ? 9.812 23.594 12.258 1 97.25 30 ILE B O 1
ATOM 1764 N N . GLU B 1 31 ? 7.875 24.594 12.102 1 97.06 31 GLU B N 1
ATOM 1765 C CA . GLU B 1 31 ? 7.844 25 13.508 1 97.06 31 GLU B CA 1
ATOM 1766 C C . GLU B 1 31 ? 7.867 23.781 14.43 1 97.06 31 GLU B C 1
ATOM 1768 O O . GLU B 1 31 ? 8.609 23.75 15.414 1 97.06 31 GLU B O 1
ATOM 1773 N N . ARG B 1 32 ? 7.078 22.781 14.156 1 97.19 32 ARG B N 1
ATOM 1774 C CA . ARG B 1 32 ? 7.023 21.562 14.961 1 97.19 32 ARG B CA 1
ATOM 1775 C C . ARG B 1 32 ? 8.352 20.812 14.914 1 97.19 32 ARG B C 1
ATOM 1777 O O . ARG B 1 32 ? 8.812 20.297 15.938 1 97.19 32 ARG B O 1
ATOM 1784 N N . ILE B 1 33 ? 8.938 20.766 13.703 1 98.19 33 ILE B N 1
ATOM 1785 C CA . ILE B 1 33 ? 10.227 20.109 13.531 1 98.19 33 ILE B CA 1
ATOM 1786 C C . ILE B 1 33 ? 11.289 20.844 14.359 1 98.19 33 ILE B C 1
ATOM 1788 O O . ILE B 1 33 ? 12.062 20.203 15.086 1 98.19 33 ILE B O 1
ATOM 1792 N N . ALA B 1 34 ? 11.289 22.156 14.227 1 98.19 34 ALA B N 1
ATOM 1793 C CA . ALA B 1 34 ? 12.258 22.984 14.961 1 98.19 34 ALA B CA 1
ATOM 1794 C C . ALA B 1 34 ? 12.117 22.766 16.469 1 98.19 34 ALA B C 1
ATOM 1796 O O . ALA B 1 34 ? 13.109 22.562 17.156 1 98.19 34 ALA B O 1
ATOM 1797 N N . ARG B 1 35 ? 10.945 22.812 16.953 1 98.25 35 ARG B N 1
ATOM 1798 C CA . ARG B 1 35 ? 10.664 22.641 18.359 1 98.25 35 ARG B CA 1
ATOM 1799 C C . ARG B 1 35 ? 11.148 21.266 18.844 1 98.25 35 ARG B C 1
ATOM 1801 O O . ARG B 1 35 ? 11.82 21.172 19.875 1 98.25 35 ARG B O 1
ATOM 1808 N N . ARG B 1 36 ? 10.906 20.25 18.125 1 97.88 36 ARG B N 1
ATOM 1809 C CA . ARG B 1 36 ? 11.312 18.906 18.5 1 97.88 36 ARG B CA 1
ATOM 1810 C C . ARG B 1 36 ? 12.828 18.766 18.484 1 97.88 36 ARG B C 1
ATOM 1812 O O . ARG B 1 36 ? 13.406 18.047 19.312 1 97.88 36 ARG B O 1
ATOM 1819 N N . ALA B 1 37 ? 13.422 19.406 17.516 1 97.75 37 ALA B N 1
ATOM 1820 C CA . ALA B 1 37 ? 14.867 19.312 17.359 1 97.75 37 ALA B CA 1
ATOM 1821 C C . ALA B 1 37 ? 15.594 20.188 18.375 1 97.75 37 ALA B C 1
ATOM 1823 O O . ALA B 1 37 ? 16.812 20.062 18.547 1 97.75 37 ALA B O 1
ATOM 1824 N N . GLY B 1 38 ? 14.852 21.078 19.031 1 97.69 38 GLY B N 1
ATOM 1825 C CA . GLY B 1 38 ? 15.469 21.984 19.984 1 97.69 38 GLY B CA 1
ATOM 1826 C C . GLY B 1 38 ? 16.266 23.094 19.312 1 97.69 38 GLY B C 1
ATOM 1827 O O . GLY B 1 38 ? 17.344 23.469 19.812 1 97.69 38 GLY B O 1
ATOM 1828 N N . VAL B 1 39 ? 15.797 23.547 18.172 1 96.88 39 VAL B N 1
ATOM 1829 C CA . VAL B 1 39 ? 16.469 24.625 17.453 1 96.88 39 VAL B CA 1
ATOM 1830 C C . VAL B 1 39 ? 15.438 25.672 17.047 1 96.88 39 VAL B C 1
ATOM 1832 O O . VAL B 1 39 ? 14.227 25.438 17.141 1 96.88 39 VAL B O 1
ATOM 1835 N N . ASN B 1 40 ? 15.938 26.812 16.641 1 95.25 40 ASN B N 1
ATOM 1836 C CA . ASN B 1 40 ? 15.039 27.828 16.109 1 95.25 40 ASN B CA 1
ATOM 1837 C C . ASN B 1 40 ? 14.68 27.547 14.648 1 95.25 40 ASN B C 1
ATOM 1839 O O . ASN B 1 40 ? 15.422 26.859 13.945 1 95.25 40 ASN B O 1
ATOM 1843 N N . LYS B 1 41 ? 13.523 28.016 14.25 1 95.38 41 LYS B N 1
ATOM 1844 C CA . LYS B 1 41 ? 13.016 27.812 12.898 1 95.38 41 LYS B CA 1
ATOM 1845 C C . LYS B 1 41 ? 14.008 28.312 11.859 1 95.38 41 LYS B C 1
ATOM 1847 O O . LYS B 1 41 ? 14.172 27.703 10.797 1 95.38 41 LYS B O 1
ATOM 1852 N N . GLU B 1 42 ? 14.742 29.406 12.164 1 95.19 42 GLU B N 1
ATOM 1853 C CA . GLU B 1 42 ? 15.695 30.016 11.25 1 95.19 42 GLU B CA 1
ATOM 1854 C C . GLU B 1 42 ? 16.859 29.078 10.945 1 95.19 42 GLU B C 1
ATOM 1856 O O . GLU B 1 42 ? 17.375 29.062 9.82 1 95.19 42 GLU B O 1
ATOM 1861 N N . ARG B 1 43 ? 17.156 28.344 11.914 1 93.38 43 ARG B N 1
ATOM 1862 C CA . ARG B 1 43 ? 18.25 27.391 11.742 1 93.38 43 ARG B CA 1
ATOM 1863 C C . ARG B 1 43 ? 17.859 26.266 10.805 1 93.38 43 ARG B C 1
ATOM 1865 O O . ARG B 1 43 ? 18.672 25.781 10.016 1 93.38 43 ARG B O 1
ATOM 1872 N N . VAL B 1 44 ? 16.625 25.812 10.922 1 96.38 44 VAL B N 1
ATOM 1873 C CA . VAL B 1 44 ? 16.141 24.766 10.016 1 96.38 44 VAL B CA 1
ATOM 1874 C C . VAL B 1 44 ? 16.203 25.266 8.578 1 96.38 44 VAL B C 1
ATOM 1876 O O . VAL B 1 44 ? 16.688 24.562 7.691 1 96.38 44 VAL B O 1
ATOM 1879 N N . TYR B 1 45 ? 15.836 26.531 8.367 1 95.69 45 TYR B N 1
ATOM 1880 C CA . TYR B 1 45 ? 15.797 27.109 7.027 1 95.69 45 TYR B CA 1
ATOM 1881 C C . TYR B 1 45 ? 17.203 27.359 6.5 1 95.69 45 TYR B C 1
ATOM 1883 O O . TYR B 1 45 ? 17.438 27.375 5.289 1 95.69 45 TYR B O 1
ATOM 1891 N N . ALA B 1 46 ? 18.078 27.547 7.445 1 94.5 46 ALA B N 1
ATOM 1892 C CA . ALA B 1 46 ? 19.469 27.734 7.055 1 94.5 46 ALA B CA 1
ATOM 1893 C C . ALA B 1 46 ? 20.031 26.484 6.391 1 94.5 46 ALA B C 1
ATOM 1895 O O . ALA B 1 46 ? 20.859 26.578 5.484 1 94.5 46 ALA B O 1
ATOM 1896 N N . TYR B 1 47 ? 19.516 25.359 6.852 1 94.31 47 TYR B N 1
ATOM 1897 C CA . TYR B 1 47 ? 20.062 24.094 6.348 1 94.31 47 TYR B CA 1
ATOM 1898 C C . TYR B 1 47 ? 19.172 23.531 5.242 1 94.31 47 TYR B C 1
ATOM 1900 O O . TYR B 1 47 ? 19.672 22.875 4.324 1 94.31 47 TYR B O 1
ATOM 1908 N N . TYR B 1 48 ? 17.875 23.75 5.41 1 94.88 48 TYR B N 1
ATOM 1909 C CA . TYR B 1 48 ? 16.922 23.172 4.484 1 94.88 48 TYR B CA 1
ATOM 1910 C C . TYR B 1 48 ? 15.93 24.219 3.988 1 94.88 48 TYR B C 1
ATOM 1912 O O . TYR B 1 48 ? 15.328 24.938 4.785 1 94.88 48 TYR B O 1
ATOM 1920 N N . GLU B 1 49 ? 15.75 24.297 2.703 1 90.69 49 GLU B N 1
ATOM 1921 C CA . GLU B 1 49 ? 14.953 25.328 2.055 1 90.69 49 GLU B CA 1
ATOM 1922 C C . GLU B 1 49 ? 13.477 25.219 2.438 1 90.69 49 GLU B C 1
ATOM 1924 O O . GLU B 1 49 ? 12.703 26.156 2.225 1 90.69 49 GLU B O 1
ATOM 1929 N N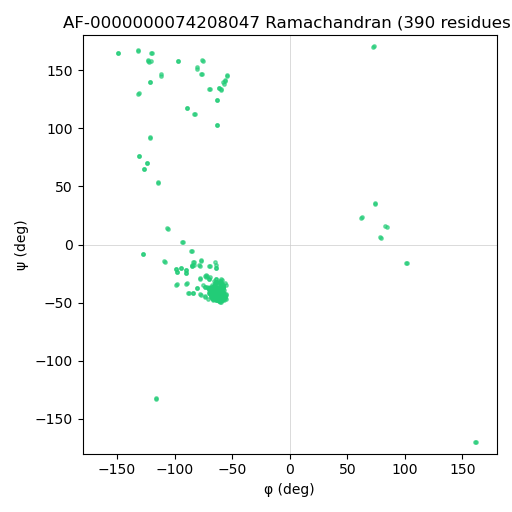 . GLY B 1 50 ? 13.078 24.094 3.004 1 91.81 50 GLY B N 1
ATOM 1930 C CA . GLY B 1 50 ? 11.68 23.938 3.379 1 91.81 50 GLY B CA 1
ATOM 1931 C C . GLY B 1 50 ? 11.281 22.484 3.57 1 91.81 50 GLY B C 1
ATOM 1932 O O . GLY B 1 50 ? 12.133 21.594 3.562 1 91.81 50 GLY B O 1
ATOM 1933 N N . LYS B 1 51 ? 9.984 22.328 3.705 1 93.75 51 LYS B N 1
ATOM 1934 C CA . LYS B 1 51 ? 9.445 21.016 4.051 1 93.75 51 LYS B CA 1
ATOM 1935 C C . LYS B 1 51 ? 9.688 20 2.93 1 93.75 51 LYS B C 1
ATOM 1937 O O . LYS B 1 51 ? 10.102 18.875 3.182 1 93.75 51 LYS B O 1
ATOM 1942 N N . PRO B 1 52 ? 9.523 20.469 1.646 1 92.38 52 PRO B N 1
ATOM 1943 C CA . PRO B 1 52 ? 9.742 19.484 0.577 1 92.38 52 PRO B CA 1
ATOM 1944 C C . PRO B 1 52 ? 11.164 18.953 0.553 1 92.38 52 PRO B C 1
ATOM 1946 O O . PRO B 1 52 ? 11.375 17.734 0.404 1 92.38 52 PRO B O 1
ATOM 1949 N N . GLN B 1 53 ? 12.078 19.797 0.731 1 94.12 53 GLN B N 1
ATOM 1950 C CA . GLN B 1 53 ? 13.477 19.359 0.743 1 94.12 53 GLN B CA 1
ATOM 1951 C C . GLN B 1 53 ? 13.766 18.469 1.946 1 94.12 53 GLN B C 1
ATOM 1953 O O . GLN B 1 53 ? 14.477 17.469 1.826 1 94.12 53 GLN B O 1
ATOM 1958 N N . LEU B 1 54 ? 13.289 18.875 3.072 1 96.12 54 LEU B N 1
ATOM 1959 C CA . LEU B 1 54 ? 13.516 18.094 4.281 1 96.12 54 LEU B CA 1
ATOM 1960 C C . LEU B 1 54 ? 12.891 16.719 4.16 1 96.12 54 LEU B C 1
ATOM 1962 O O . LEU B 1 54 ? 13.492 15.719 4.574 1 96.12 54 LEU B O 1
ATOM 1966 N N . PHE B 1 55 ? 11.68 16.625 3.607 1 96.75 55 PHE B N 1
ATOM 1967 C CA . PHE B 1 55 ? 11.039 15.336 3.381 1 96.75 55 PHE B CA 1
ATOM 1968 C C . PHE B 1 55 ? 11.875 14.469 2.451 1 96.75 55 PHE B C 1
ATOM 1970 O O . PHE B 1 55 ? 12.07 13.273 2.709 1 96.75 55 PHE B O 1
ATOM 1977 N N . ALA B 1 56 ? 12.406 15.078 1.4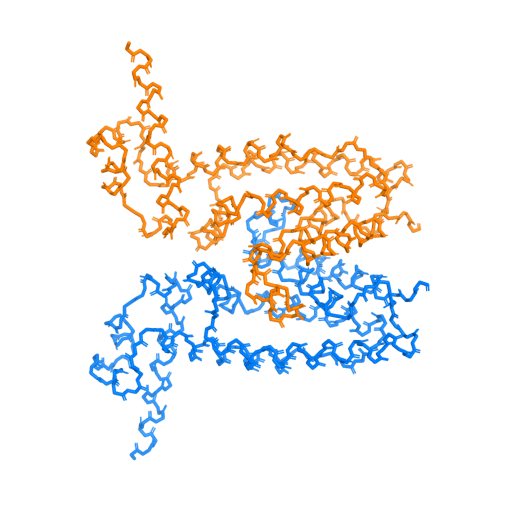11 1 95.62 56 ALA B N 1
ATOM 1978 C CA . ALA B 1 56 ? 13.258 14.367 0.463 1 95.62 56 ALA B CA 1
ATOM 1979 C C . ALA B 1 56 ? 14.5 13.812 1.151 1 95.62 56 ALA B C 1
ATOM 1981 O O . ALA B 1 56 ? 14.922 12.68 0.88 1 95.62 56 ALA B O 1
ATOM 1982 N N . VAL B 1 57 ? 15.039 14.57 2.021 1 95.75 57 VAL B N 1
ATOM 1983 C CA . VAL B 1 57 ? 16.234 14.164 2.736 1 95.75 57 VAL B CA 1
ATOM 1984 C C . VAL B 1 57 ? 15.922 12.992 3.658 1 95.75 57 VAL B C 1
ATOM 1986 O O . VAL B 1 57 ? 16.672 12.016 3.711 1 95.75 57 VAL B O 1
ATOM 1989 N N . VAL B 1 58 ? 14.836 13.062 4.395 1 96.56 58 VAL B N 1
ATOM 1990 C CA . VAL B 1 58 ? 14.414 11.992 5.293 1 96.56 58 VAL B CA 1
ATOM 1991 C C . VAL B 1 58 ? 14.219 10.703 4.504 1 96.56 58 VAL B C 1
ATOM 1993 O O . VAL B 1 58 ? 14.727 9.648 4.891 1 96.56 58 VAL B O 1
ATOM 1996 N N . LEU B 1 59 ? 13.539 10.789 3.393 1 96.19 59 LEU B N 1
ATOM 1997 C CA . LEU B 1 59 ? 13.242 9.609 2.588 1 96.19 59 LEU B CA 1
ATOM 1998 C C . LEU B 1 59 ? 14.516 9.047 1.962 1 96.19 59 LEU B C 1
ATOM 2000 O O . LEU B 1 59 ? 14.695 7.828 1.889 1 96.19 59 LEU B O 1
ATOM 2004 N N . ARG B 1 60 ? 15.336 9.93 1.473 1 93.94 60 ARG B N 1
ATOM 2005 C CA . ARG B 1 60 ? 16.609 9.508 0.887 1 93.94 60 ARG B CA 1
ATOM 2006 C C . ARG B 1 60 ? 17.438 8.719 1.893 1 93.94 60 ARG B C 1
ATOM 2008 O O . ARG B 1 60 ? 18 7.672 1.556 1 93.94 60 ARG B O 1
ATOM 2015 N N . GLU B 1 61 ? 17.484 9.203 3.072 1 92.88 61 GLU B N 1
ATOM 2016 C CA . GLU B 1 61 ? 18.266 8.531 4.109 1 92.88 61 GLU B CA 1
ATOM 2017 C C . GLU B 1 61 ? 17.656 7.172 4.457 1 92.88 61 GLU B C 1
ATOM 2019 O O . GLU B 1 61 ? 18.375 6.184 4.598 1 92.88 61 GLU B O 1
ATOM 2024 N N . GLN B 1 62 ? 16.359 7.16 4.594 1 93.06 62 GLN B N 1
ATOM 2025 C CA . GLN B 1 62 ? 15.688 5.902 4.902 1 93.06 62 GLN B CA 1
ATOM 2026 C C . GLN B 1 62 ? 15.859 4.895 3.771 1 93.06 62 GLN B C 1
ATOM 2028 O O . GLN B 1 62 ? 16.109 3.711 4.02 1 93.06 62 GLN B O 1
ATOM 2033 N N . PHE B 1 63 ? 15.773 5.316 2.535 1 92.62 63 PHE B N 1
ATOM 2034 C CA . PHE B 1 63 ? 15.891 4.457 1.363 1 92.62 63 PHE B CA 1
ATOM 2035 C C . PHE B 1 63 ? 17.297 3.898 1.239 1 92.62 63 PHE B C 1
ATOM 2037 O O . PHE B 1 63 ? 17.484 2.719 0.925 1 92.62 63 PHE B O 1
ATOM 2044 N N . ALA B 1 64 ? 18.281 4.766 1.451 1 89.31 64 ALA B N 1
ATOM 2045 C CA . ALA B 1 64 ? 19.672 4.336 1.361 1 89.31 64 ALA B CA 1
ATOM 2046 C C . ALA B 1 64 ? 19.969 3.199 2.336 1 89.31 64 ALA B C 1
ATOM 2048 O O . ALA B 1 64 ? 20.656 2.24 1.992 1 89.31 64 ALA B O 1
ATOM 2049 N N . VAL B 1 65 ? 19.391 3.25 3.459 1 89.5 65 VAL B N 1
ATOM 2050 C CA . VAL B 1 65 ? 19.578 2.213 4.469 1 89.5 65 VAL B CA 1
ATOM 2051 C C . VAL B 1 65 ? 18.891 0.927 4.02 1 89.5 65 VAL B C 1
ATOM 2053 O O . VAL B 1 65 ? 19.469 -0.156 4.09 1 89.5 65 VAL B O 1
ATOM 2056 N N . THR B 1 66 ? 17.75 1.031 3.482 1 88 66 THR B N 1
ATOM 2057 C CA . THR B 1 66 ? 16.953 -0.12 3.072 1 88 66 THR B CA 1
ATOM 2058 C C . THR B 1 66 ? 17.625 -0.854 1.914 1 88 66 THR B C 1
ATOM 2060 O O . THR B 1 66 ? 17.734 -2.082 1.93 1 88 66 THR B O 1
ATOM 2063 N N . ALA B 1 67 ? 18.062 -0.08 0.896 1 86.44 67 ALA B N 1
ATOM 2064 C CA . ALA B 1 67 ? 18.672 -0.66 -0.299 1 86.44 67 ALA B CA 1
ATOM 2065 C C . ALA B 1 67 ? 19.906 -1.474 0.058 1 86.44 67 ALA B C 1
ATOM 2067 O O . ALA B 1 67 ? 20.172 -2.512 -0.552 1 86.44 67 ALA B O 1
ATOM 2068 N N . GLY B 1 68 ? 20.609 -1 1.091 1 87.62 68 GLY B N 1
ATOM 2069 C CA . GLY B 1 68 ? 21.797 -1.698 1.524 1 87.62 68 GLY B CA 1
ATOM 2070 C C . GLY B 1 68 ? 21.516 -2.859 2.457 1 87.62 68 GLY B C 1
ATOM 2071 O O . GLY B 1 68 ? 22.297 -3.805 2.543 1 87.62 68 GLY B O 1
ATOM 2072 N N . ALA B 1 69 ? 20.375 -2.842 2.992 1 92.12 69 ALA B N 1
ATOM 2073 C CA . ALA B 1 69 ? 20.047 -3.801 4.043 1 92.12 69 ALA B CA 1
ATOM 2074 C C . ALA B 1 69 ? 19.453 -5.078 3.461 1 92.12 69 ALA B C 1
ATOM 2076 O O . ALA B 1 69 ? 19.469 -6.129 4.102 1 92.12 69 ALA B O 1
ATOM 2077 N N . VAL B 1 70 ? 18.906 -5.031 2.281 1 95.62 70 VAL B N 1
ATOM 2078 C CA . VAL B 1 70 ? 18.266 -6.207 1.705 1 95.62 70 VAL B CA 1
ATOM 2079 C C . VAL B 1 70 ? 18.766 -6.43 0.283 1 95.62 70 VAL B C 1
ATOM 2081 O O . VAL B 1 70 ? 18.047 -6.176 -0.687 1 95.62 70 VAL B O 1
ATOM 2084 N N . PRO B 1 71 ? 19.953 -6.934 0.164 1 93.12 71 PRO B N 1
ATOM 2085 C CA . PRO B 1 71 ? 20.516 -7.203 -1.168 1 93.12 71 PRO B CA 1
ATOM 2086 C C . PRO B 1 71 ? 19.922 -8.469 -1.8 1 93.12 71 PRO B C 1
ATOM 2088 O O . PRO B 1 71 ? 19.531 -9.391 -1.087 1 93.12 71 PRO B O 1
ATOM 2091 N N . LEU B 1 72 ? 19.797 -8.453 -3.088 1 95.19 72 LEU B N 1
ATOM 2092 C CA . LEU B 1 72 ? 19.594 -9.688 -3.836 1 95.19 72 LEU B CA 1
ATOM 2093 C C . LEU B 1 72 ? 20.922 -10.383 -4.105 1 95.19 72 LEU B C 1
ATOM 2095 O O . LEU B 1 72 ? 21.703 -9.93 -4.945 1 95.19 72 LEU B O 1
ATOM 2099 N N . GLU B 1 73 ? 21.109 -11.469 -3.529 1 93.69 73 GLU B N 1
ATOM 2100 C CA . GLU B 1 73 ? 22.438 -12.062 -3.428 1 93.69 73 GLU B CA 1
ATOM 2101 C C . GLU B 1 73 ? 22.719 -12.969 -4.617 1 93.69 73 GLU B C 1
ATOM 2103 O O . GLU B 1 73 ? 23.891 -13.148 -5 1 93.69 73 GLU B O 1
ATOM 2108 N N . ALA B 1 74 ? 21.75 -13.609 -5.102 1 96.44 74 ALA B N 1
ATOM 2109 C CA . ALA B 1 74 ? 21.859 -14.516 -6.246 1 96.44 74 ALA B CA 1
ATOM 2110 C C . ALA B 1 74 ? 20.562 -14.547 -7.051 1 96.44 74 ALA B C 1
ATOM 2112 O O . ALA B 1 74 ? 19.547 -13.992 -6.621 1 96.44 74 ALA B O 1
ATOM 2113 N N . THR B 1 75 ? 20.719 -15.078 -8.242 1 97.69 75 THR B N 1
ATOM 2114 C CA . THR B 1 75 ? 19.562 -15.055 -9.133 1 97.69 75 THR B CA 1
ATOM 2115 C C . THR B 1 75 ? 19.078 -16.469 -9.414 1 97.69 75 THR B C 1
ATOM 2117 O O . THR B 1 75 ? 19.016 -16.891 -10.578 1 97.69 75 THR B O 1
ATOM 2120 N N . ASP B 1 76 ? 18.828 -17.219 -8.469 1 98.06 76 ASP B N 1
ATOM 2121 C CA . ASP B 1 76 ? 18.094 -18.484 -8.531 1 98.06 76 ASP B CA 1
ATOM 2122 C C . ASP B 1 76 ? 16.828 -18.438 -7.664 1 98.06 76 ASP B C 1
ATOM 2124 O O . ASP B 1 76 ? 16.703 -17.562 -6.805 1 98.06 76 ASP B O 1
ATOM 2128 N N . PRO B 1 77 ? 15.945 -19.359 -7.871 1 98.31 77 PRO B N 1
ATOM 2129 C CA . PRO B 1 77 ? 14.648 -19.266 -7.207 1 98.31 77 PRO B CA 1
ATOM 2130 C C . PRO B 1 77 ? 14.758 -19.266 -5.684 1 98.31 77 PRO B C 1
ATOM 2132 O O . PRO B 1 77 ? 14.023 -18.531 -5.012 1 98.31 77 PRO B O 1
ATOM 2135 N N . ASP B 1 78 ? 15.648 -20 -5.121 1 98.25 78 ASP B N 1
ATOM 2136 C CA . ASP B 1 78 ? 15.812 -20.031 -3.67 1 98.25 78 ASP B CA 1
ATOM 2137 C C . ASP B 1 78 ? 16.281 -18.672 -3.146 1 98.25 78 ASP B C 1
ATOM 2139 O O . ASP B 1 78 ? 15.758 -18.188 -2.141 1 98.25 78 ASP B O 1
ATOM 2143 N N . ALA B 1 79 ? 17.25 -18.078 -3.842 1 98.44 79 ALA B N 1
ATOM 2144 C CA . ALA B 1 79 ? 17.766 -16.766 -3.455 1 98.44 79 ALA B CA 1
ATOM 2145 C C . ALA B 1 79 ? 16.688 -15.695 -3.6 1 98.44 79 ALA B C 1
ATOM 2147 O O . ALA B 1 79 ? 16.594 -14.789 -2.773 1 98.44 79 ALA B O 1
ATOM 2148 N N . VAL B 1 80 ? 15.867 -15.812 -4.625 1 98.5 80 VAL B N 1
ATOM 2149 C CA . VAL B 1 80 ? 14.781 -14.875 -4.855 1 98.5 80 VAL B CA 1
ATOM 2150 C C . VAL B 1 80 ? 13.734 -15.016 -3.748 1 98.5 80 VAL B C 1
ATOM 2152 O O . VAL B 1 80 ? 13.234 -14.008 -3.229 1 98.5 80 VAL B O 1
ATOM 2155 N N . GLY B 1 81 ? 13.414 -16.234 -3.406 1 98.62 81 GLY B N 1
ATOM 2156 C CA . GLY B 1 81 ? 12.531 -16.469 -2.277 1 98.62 81 GLY B CA 1
ATOM 2157 C C . GLY B 1 81 ? 13.031 -15.836 -0.99 1 98.62 81 GLY B C 1
ATOM 2158 O O . GLY B 1 81 ? 12.273 -15.156 -0.291 1 98.62 81 GLY B O 1
ATOM 2159 N N . GLU B 1 82 ? 14.281 -16 -0.679 1 98.25 82 GLU B N 1
ATOM 2160 C CA . GLU B 1 82 ? 14.883 -15.453 0.533 1 98.25 82 GLU B CA 1
ATOM 2161 C C . GLU B 1 82 ? 14.93 -13.93 0.481 1 98.25 82 GLU B C 1
ATOM 2163 O O . GLU B 1 82 ? 14.719 -13.266 1.496 1 98.25 82 GLU B O 1
ATOM 2168 N N . PHE B 1 83 ? 15.227 -13.438 -0.69 1 98.19 83 PHE B N 1
ATOM 2169 C CA . PHE B 1 83 ? 15.203 -11.992 -0.89 1 98.19 83 PHE B CA 1
ATOM 2170 C C . PHE B 1 83 ? 13.828 -11.43 -0.534 1 98.19 83 PHE B C 1
ATOM 2172 O O . PHE B 1 83 ? 13.734 -10.453 0.217 1 98.19 83 PHE B O 1
ATOM 2179 N N . ALA B 1 84 ? 12.766 -12.055 -1.024 1 98.44 84 ALA B N 1
ATOM 2180 C CA . ALA B 1 84 ? 11.406 -11.617 -0.705 1 98.44 84 ALA B CA 1
ATOM 2181 C C . ALA B 1 84 ? 11.133 -11.734 0.792 1 98.44 84 ALA B C 1
ATOM 2183 O O . ALA B 1 84 ? 10.484 -10.867 1.38 1 98.44 84 ALA B O 1
ATOM 2184 N N . GLY B 1 85 ? 11.586 -12.789 1.399 1 98.44 85 GLY B N 1
ATOM 2185 C CA . GLY B 1 85 ? 11.453 -12.945 2.84 1 98.44 85 GLY B CA 1
ATOM 2186 C C . GLY B 1 85 ? 12.141 -11.836 3.619 1 98.44 85 GLY B C 1
ATOM 2187 O O . GLY B 1 85 ? 11.586 -11.32 4.59 1 98.44 85 GLY B O 1
ATOM 2188 N N . ARG B 1 86 ? 13.297 -11.453 3.223 1 98.06 86 ARG B N 1
ATOM 2189 C CA . ARG B 1 86 ? 14.031 -10.391 3.895 1 98.06 86 ARG B CA 1
ATOM 2190 C C . ARG B 1 86 ? 13.359 -9.039 3.68 1 98.06 86 ARG B C 1
ATOM 2192 O O . ARG B 1 86 ? 13.391 -8.18 4.559 1 98.06 86 ARG B O 1
ATOM 2199 N N . LEU B 1 87 ? 12.852 -8.852 2.461 1 97.81 87 LEU B N 1
ATOM 2200 C CA . LEU B 1 87 ? 12.062 -7.648 2.223 1 97.81 87 LEU B CA 1
ATOM 2201 C C . LEU B 1 87 ? 10.875 -7.586 3.174 1 97.81 87 LEU B C 1
ATOM 2203 O O . LEU B 1 87 ? 10.57 -6.523 3.729 1 97.81 87 LEU B O 1
ATOM 2207 N N . PHE B 1 88 ? 10.211 -8.719 3.389 1 97.81 88 PHE B N 1
ATOM 2208 C CA . PHE B 1 88 ? 9.102 -8.828 4.324 1 97.81 88 PHE B CA 1
ATOM 2209 C C . PHE B 1 88 ? 9.539 -8.469 5.738 1 97.81 88 PHE B C 1
ATOM 2211 O O . PHE B 1 88 ? 8.922 -7.637 6.398 1 97.81 88 PHE B O 1
ATOM 2218 N N . ASP B 1 89 ? 10.641 -9.07 6.16 1 97.44 89 ASP B N 1
ATOM 2219 C CA . ASP B 1 89 ? 11.188 -8.797 7.488 1 97.44 89 ASP B CA 1
ATOM 2220 C C . ASP B 1 89 ? 11.5 -7.312 7.664 1 97.44 89 ASP B C 1
ATOM 2222 O O . ASP B 1 89 ? 11.148 -6.719 8.688 1 97.44 89 ASP B O 1
ATOM 2226 N N . TYR B 1 90 ? 12.078 -6.781 6.707 1 96.88 90 TYR B N 1
ATOM 2227 C CA . TYR B 1 90 ? 12.484 -5.383 6.789 1 96.88 90 TYR B CA 1
ATOM 2228 C C . TYR B 1 90 ? 11.266 -4.469 6.906 1 96.88 90 TYR B C 1
ATOM 2230 O O . TYR B 1 90 ? 11.25 -3.551 7.727 1 96.88 90 TYR B O 1
ATOM 2238 N N . SER B 1 91 ? 10.266 -4.699 6.023 1 96.19 91 SER B N 1
ATOM 2239 C CA . SER B 1 91 ? 9.047 -3.887 6.043 1 96.19 91 SER B CA 1
ATOM 2240 C C . SER B 1 91 ? 8.352 -3.967 7.395 1 96.19 91 SER B C 1
ATOM 2242 O O . SER B 1 91 ? 7.805 -2.975 7.875 1 96.19 91 SER B O 1
ATOM 2244 N N . ARG B 1 92 ? 8.398 -5.121 8.031 1 94.69 92 ARG B N 1
ATOM 2245 C CA . ARG B 1 92 ? 7.777 -5.324 9.336 1 94.69 92 ARG B CA 1
ATOM 2246 C C . ARG B 1 92 ? 8.578 -4.637 10.438 1 94.69 92 ARG B C 1
ATOM 2248 O O . ARG B 1 92 ? 7.996 -4.07 11.367 1 94.69 92 ARG B O 1
ATOM 2255 N N . GLU B 1 93 ? 9.836 -4.672 10.289 1 94.94 93 GLU B N 1
ATOM 2256 C CA . GLU B 1 93 ? 10.734 -4.168 11.328 1 94.94 93 GLU B CA 1
ATOM 2257 C C . GLU B 1 93 ? 10.93 -2.66 11.203 1 94.94 93 GLU B C 1
ATOM 2259 O O . GLU B 1 93 ? 11.406 -2.014 12.141 1 94.94 93 GLU B O 1
ATOM 2264 N N . HIS B 1 94 ? 10.633 -2.131 10.078 1 95 94 HIS B N 1
ATOM 2265 C CA . HIS B 1 94 ? 10.812 -0.705 9.82 1 95 94 HIS B CA 1
ATOM 2266 C C . HIS B 1 94 ? 9.523 -0.07 9.32 1 95 94 HIS B C 1
ATOM 2268 O O . HIS B 1 94 ? 9.492 0.491 8.219 1 95 94 HIS B O 1
ATOM 2274 N N . PRO B 1 95 ? 8.508 -0.05 10.156 1 94.06 95 PRO B N 1
ATOM 2275 C CA . PRO B 1 95 ? 7.215 0.488 9.727 1 94.06 95 PRO B CA 1
ATOM 2276 C C . PRO B 1 95 ? 7.277 1.977 9.391 1 94.06 95 PRO B C 1
ATOM 2278 O O . PRO B 1 95 ? 6.469 2.471 8.602 1 94.06 95 PRO B O 1
ATOM 2281 N N . GLN B 1 96 ? 8.297 2.658 9.906 1 95.25 96 GLN B N 1
ATOM 2282 C CA . GLN B 1 96 ? 8.438 4.082 9.617 1 95.25 96 GLN B CA 1
ATOM 2283 C C . GLN B 1 96 ? 8.758 4.312 8.141 1 95.25 96 GLN B C 1
ATOM 2285 O O . GLN B 1 96 ? 8.312 5.297 7.551 1 95.25 96 GLN B O 1
ATOM 2290 N N . PHE B 1 97 ? 9.555 3.416 7.57 1 96.25 97 PHE B N 1
ATOM 2291 C CA . PHE B 1 97 ? 9.883 3.549 6.156 1 96.25 97 PHE B CA 1
ATOM 2292 C C . PHE B 1 97 ? 8.648 3.314 5.293 1 96.25 97 PHE B C 1
ATOM 2294 O O . PHE B 1 97 ? 8.406 4.055 4.336 1 96.25 97 PHE B O 1
ATOM 2301 N N . VAL B 1 98 ? 7.859 2.338 5.633 1 96.81 98 VAL B N 1
ATOM 2302 C CA . VAL B 1 98 ? 6.629 2.018 4.918 1 96.81 98 VAL B CA 1
ATOM 2303 C C . VAL B 1 98 ? 5.676 3.209 4.969 1 96.81 98 VAL B C 1
ATOM 2305 O O . VAL B 1 98 ? 5.145 3.633 3.941 1 96.81 98 VAL B O 1
ATOM 2308 N N . ARG B 1 99 ? 5.547 3.807 6.113 1 97 99 ARG B N 1
ATOM 2309 C CA . ARG B 1 99 ? 4.676 4.965 6.289 1 97 99 ARG B CA 1
ATOM 2310 C C . ARG B 1 99 ? 5.16 6.145 5.453 1 97 99 ARG B C 1
ATOM 2312 O O . ARG B 1 99 ? 4.355 6.836 4.824 1 97 99 ARG B O 1
ATOM 2319 N N . LEU B 1 100 ? 6.473 6.359 5.457 1 97.5 100 LEU B N 1
ATOM 2320 C CA . LEU B 1 100 ? 7.02 7.465 4.68 1 97.5 100 LEU B CA 1
ATOM 2321 C C . LEU B 1 100 ? 6.742 7.27 3.191 1 97.5 100 LEU B C 1
ATOM 2323 O O . LEU B 1 100 ? 6.441 8.234 2.48 1 97.5 100 LEU B O 1
ATOM 2327 N N . LEU B 1 101 ? 6.82 6.02 2.717 1 97.12 101 LEU B N 1
ATOM 2328 C CA . LEU B 1 101 ? 6.52 5.738 1.317 1 97.12 101 LEU B CA 1
ATOM 2329 C C . LEU B 1 101 ? 5.051 6.012 1.014 1 97.12 101 LEU B C 1
ATOM 2331 O O . LEU B 1 101 ? 4.719 6.539 -0.05 1 97.12 101 LEU B O 1
ATOM 2335 N N . MET B 1 102 ? 4.199 5.68 1.976 1 97.69 102 MET B N 1
ATOM 2336 C CA . MET B 1 102 ? 2.775 5.945 1.792 1 97.69 102 MET B CA 1
ATOM 2337 C C . MET B 1 102 ? 2.5 7.441 1.753 1 97.69 102 MET B C 1
ATOM 2339 O O . MET B 1 102 ? 1.752 7.918 0.898 1 97.69 102 MET B O 1
ATOM 2343 N N . TRP B 1 103 ? 3.168 8.156 2.623 1 97.5 103 TRP B N 1
ATOM 2344 C CA . TRP B 1 103 ? 3.021 9.609 2.625 1 97.5 103 TRP B CA 1
ATOM 2345 C C . TRP B 1 103 ? 3.496 10.211 1.305 1 97.5 103 TRP B C 1
ATOM 2347 O O . TRP B 1 103 ? 2.881 11.141 0.781 1 97.5 103 TRP B O 1
ATOM 2357 N N . GLU B 1 104 ? 4.57 9.68 0.829 1 97.44 104 GLU B N 1
ATOM 2358 C CA . GLU B 1 104 ? 5.082 10.148 -0.455 1 97.44 104 GLU B CA 1
ATOM 2359 C C . GLU B 1 104 ? 4.062 9.93 -1.569 1 97.44 104 GLU B C 1
ATOM 2361 O O . GLU B 1 104 ? 3.797 10.836 -2.363 1 97.44 104 GLU B O 1
ATOM 2366 N N . ALA B 1 105 ? 3.469 8.766 -1.586 1 96.38 105 ALA B N 1
ATOM 2367 C CA . ALA B 1 105 ? 2.48 8.43 -2.607 1 96.38 105 ALA B CA 1
ATOM 2368 C C . ALA B 1 105 ? 1.264 9.344 -2.516 1 96.38 105 ALA B C 1
ATOM 2370 O O . ALA B 1 105 ? 0.707 9.75 -3.537 1 96.38 105 ALA B O 1
ATOM 2371 N N . LEU B 1 106 ? 0.904 9.68 -1.328 1 96.25 106 LEU B N 1
ATOM 2372 C CA . LEU B 1 106 ? -0.298 10.469 -1.092 1 96.25 106 LEU B CA 1
ATOM 2373 C C . LEU B 1 106 ? -0.047 11.945 -1.395 1 96.25 106 LEU B C 1
ATOM 2375 O O . LEU B 1 106 ? -0.952 12.656 -1.838 1 96.25 106 LEU B O 1
ATOM 2379 N N . SER B 1 107 ? 1.18 12.359 -1.223 1 94.56 107 SER B N 1
ATOM 2380 C CA . SER B 1 107 ? 1.458 13.789 -1.255 1 94.56 107 SER B CA 1
ATOM 2381 C C . SER B 1 107 ? 1.981 14.219 -2.621 1 94.56 107 SER B C 1
ATOM 2383 O O . SER B 1 107 ? 1.906 15.398 -2.977 1 94.56 107 SER B O 1
ATOM 2385 N N . TYR B 1 108 ? 2.562 13.25 -3.367 1 92.06 108 TYR B N 1
ATOM 2386 C CA . TYR B 1 108 ? 3.172 13.578 -4.648 1 92.06 108 TYR B CA 1
ATOM 2387 C C . TYR B 1 108 ? 2.527 12.789 -5.781 1 92.06 108 TYR B C 1
ATOM 2389 O O . TYR B 1 108 ? 2.977 11.688 -6.113 1 92.06 108 TYR B O 1
ATOM 2397 N N . PRO B 1 109 ? 1.559 13.312 -6.414 1 82.62 109 PRO B N 1
ATOM 2398 C CA . PRO B 1 109 ? 0.876 12.562 -7.473 1 82.62 109 PRO B CA 1
ATOM 2399 C C . PRO B 1 109 ? 1.745 12.375 -8.719 1 82.62 109 PRO B C 1
ATOM 2401 O O . PRO B 1 109 ? 1.477 11.484 -9.531 1 82.62 109 PRO B O 1
ATOM 2404 N N . ASP B 1 110 ? 2.76 13.18 -8.82 1 86.62 110 ASP B N 1
ATOM 2405 C CA . ASP B 1 110 ? 3.648 13.117 -9.977 1 86.62 110 ASP B CA 1
ATOM 2406 C C . ASP B 1 110 ? 5.062 12.711 -9.562 1 86.62 110 ASP B C 1
ATOM 2408 O O . ASP B 1 110 ? 5.238 11.836 -8.719 1 86.62 110 ASP B O 1
ATOM 2412 N N . GLU B 1 111 ? 5.992 13.406 -10.023 1 89.31 111 GLU B N 1
ATOM 2413 C CA . GLU B 1 111 ? 7.383 13.078 -9.734 1 89.31 111 GLU B CA 1
ATOM 2414 C C . GLU B 1 111 ? 7.727 13.359 -8.273 1 89.31 111 GLU B C 1
ATOM 2416 O O . GLU B 1 111 ? 7.309 14.383 -7.719 1 89.31 111 GLU B O 1
ATOM 2421 N N . VAL B 1 112 ? 8.398 12.367 -7.684 1 92.12 112 VAL B N 1
ATOM 2422 C CA . VAL B 1 112 ? 8.805 12.516 -6.289 1 92.12 112 VAL B CA 1
ATOM 2423 C C . VAL B 1 112 ? 10.258 12.984 -6.223 1 92.12 112 VAL B C 1
ATOM 2425 O O . VAL B 1 112 ? 11.016 12.82 -7.18 1 92.12 112 VAL B O 1
ATOM 2428 N N . PRO B 1 113 ? 10.602 13.578 -5.113 1 90 113 PRO B N 1
ATOM 2429 C CA . PRO B 1 113 ? 12 13.992 -4.965 1 90 113 PRO B CA 1
ATOM 2430 C C . PRO B 1 113 ? 12.969 12.82 -5.109 1 90 113 PRO B C 1
ATOM 2432 O O . PRO B 1 113 ? 12.688 11.711 -4.652 1 90 113 PRO B O 1
ATOM 2435 N N . ASP B 1 114 ? 14.094 13.086 -5.801 1 91.19 114 ASP B N 1
ATOM 2436 C CA . ASP B 1 114 ? 15.195 12.141 -5.969 1 91.19 114 ASP B CA 1
ATOM 2437 C C . ASP B 1 114 ? 14.742 10.891 -6.715 1 91.19 114 ASP B C 1
ATOM 2439 O O . ASP B 1 114 ? 15.312 9.812 -6.539 1 91.19 114 ASP B O 1
ATOM 2443 N N . GLU B 1 115 ? 13.703 10.992 -7.457 1 93.19 115 GLU B N 1
ATOM 2444 C CA . GLU B 1 115 ? 13.148 9.828 -8.148 1 93.19 115 GLU B CA 1
ATOM 2445 C C . GLU B 1 115 ? 14.18 9.188 -9.07 1 93.19 115 GLU B C 1
ATOM 2447 O O . GLU B 1 115 ? 14.266 7.957 -9.156 1 93.19 115 GLU B O 1
ATOM 2452 N N . ALA B 1 116 ? 15.008 10.016 -9.703 1 92.19 116 ALA B N 1
ATOM 2453 C CA . ALA B 1 116 ? 15.992 9.492 -10.641 1 92.19 116 ALA B CA 1
ATOM 2454 C C . ALA B 1 116 ? 17.031 8.648 -9.922 1 92.19 116 ALA B C 1
ATOM 2456 O O . ALA B 1 116 ? 17.453 7.598 -10.422 1 92.19 116 ALA B O 1
ATOM 2457 N N . LEU B 1 117 ? 17.406 9.117 -8.805 1 90.62 117 LEU B N 1
ATOM 2458 C CA . LEU B 1 117 ? 18.406 8.391 -8.023 1 90.62 117 LEU B CA 1
ATOM 2459 C C . LEU B 1 117 ? 17.859 7.055 -7.539 1 90.62 117 LEU B C 1
ATOM 2461 O O . LEU B 1 117 ? 18.531 6.031 -7.617 1 90.62 117 LEU B O 1
ATOM 2465 N N . ARG B 1 118 ? 16.703 7.07 -7.023 1 93.88 118 ARG B N 1
ATOM 2466 C CA . ARG B 1 118 ? 16.062 5.84 -6.562 1 93.88 118 ARG B CA 1
ATOM 2467 C C . ARG B 1 118 ? 15.828 4.875 -7.719 1 93.88 118 ARG B C 1
ATOM 2469 O O . ARG B 1 118 ? 16 3.664 -7.566 1 93.88 118 ARG B O 1
ATOM 2476 N N . ARG B 1 119 ? 15.461 5.469 -8.836 1 95.25 119 ARG B N 1
ATOM 2477 C CA . ARG B 1 119 ? 15.234 4.664 -10.031 1 95.25 119 ARG B CA 1
ATOM 2478 C C . ARG B 1 119 ? 16.484 3.875 -10.398 1 95.25 119 ARG B C 1
ATOM 2480 O O . ARG B 1 119 ? 16.406 2.697 -10.758 1 95.25 119 ARG B O 1
ATOM 2487 N N . ALA B 1 120 ? 17.625 4.496 -10.305 1 94.94 120 ALA B N 1
ATOM 2488 C CA . ALA B 1 120 ? 18.875 3.832 -10.633 1 94.94 120 ALA B CA 1
ATOM 2489 C C . ALA B 1 120 ? 19.109 2.611 -9.75 1 94.94 120 ALA B C 1
ATOM 2491 O O . ALA B 1 120 ? 19.609 1.586 -10.211 1 94.94 120 ALA B O 1
ATOM 2492 N N . THR B 1 121 ? 18.734 2.73 -8.492 1 94.12 121 THR B N 1
ATOM 2493 C CA . THR B 1 121 ? 18.875 1.622 -7.559 1 94.12 121 THR B CA 1
ATOM 2494 C C . THR B 1 121 ? 17.969 0.463 -7.941 1 94.12 121 THR B C 1
ATOM 2496 O O . THR B 1 121 ? 18.406 -0.688 -8 1 94.12 121 THR B O 1
ATOM 2499 N N . TYR B 1 122 ? 16.75 0.727 -8.281 1 96.12 122 TYR B N 1
ATOM 2500 C CA . TYR B 1 122 ? 15.797 -0.304 -8.703 1 96.12 122 TYR B CA 1
ATOM 2501 C C . TYR B 1 122 ? 16.234 -0.945 -10.016 1 96.12 122 TYR B C 1
ATOM 2503 O O . TYR B 1 122 ? 16.109 -2.158 -10.195 1 96.12 122 TYR B O 1
ATOM 2511 N N . GLN B 1 123 ? 16.797 -0.139 -10.867 1 96 123 GLN B N 1
ATOM 2512 C CA . GLN B 1 123 ? 17.219 -0.626 -12.18 1 96 123 GLN B CA 1
ATOM 2513 C C . GLN B 1 123 ? 18.391 -1.603 -12.047 1 96 123 GLN B C 1
ATOM 2515 O O . GLN B 1 123 ? 18.484 -2.568 -12.805 1 96 123 GLN B O 1
ATOM 2520 N N . ARG B 1 124 ? 19.234 -1.306 -11.141 1 95.94 124 ARG B N 1
ATOM 2521 C CA . ARG B 1 124 ? 20.344 -2.223 -10.906 1 95.94 124 ARG B CA 1
ATOM 2522 C C . ARG B 1 124 ? 19.844 -3.59 -10.453 1 95.94 124 ARG B C 1
ATOM 2524 O O . ARG B 1 124 ? 20.344 -4.621 -10.891 1 95.94 124 ARG B O 1
ATOM 2531 N N . ARG B 1 125 ? 18.875 -3.604 -9.625 1 96.75 125 ARG B N 1
ATOM 2532 C CA . ARG B 1 125 ? 18.312 -4.867 -9.164 1 96.75 125 ARG B CA 1
ATOM 2533 C C . ARG B 1 125 ? 17.594 -5.59 -10.289 1 96.75 125 ARG B C 1
ATOM 2535 O O . ARG B 1 125 ? 17.734 -6.805 -10.453 1 96.75 125 ARG B O 1
ATOM 2542 N N . SER B 1 126 ? 16.828 -4.84 -11.062 1 98 126 SER B N 1
ATOM 2543 C CA . SER B 1 126 ? 16.141 -5.426 -12.211 1 98 126 SER B CA 1
ATOM 2544 C C . SER B 1 126 ? 17.141 -5.996 -13.219 1 98 126 SER B C 1
ATOM 2546 O O . SER B 1 126 ? 16.891 -7.047 -13.812 1 98 126 SER B O 1
ATOM 2548 N N . ALA B 1 127 ? 18.25 -5.316 -13.391 1 98.31 127 ALA B N 1
ATOM 2549 C CA . ALA B 1 127 ? 19.297 -5.793 -14.297 1 98.31 127 ALA B CA 1
ATOM 2550 C C . ALA B 1 127 ? 19.891 -7.105 -13.797 1 98.31 127 ALA B C 1
ATOM 2552 O O . ALA B 1 127 ? 20.219 -7.988 -14.594 1 98.31 127 ALA B O 1
ATOM 2553 N N . PHE B 1 128 ? 20.047 -7.152 -12.508 1 98.38 128 PHE B N 1
ATOM 2554 C CA . PHE B 1 128 ? 20.562 -8.383 -11.914 1 98.38 128 PHE B CA 1
ATOM 2555 C C . PHE B 1 128 ? 19.594 -9.531 -12.141 1 98.38 128 PHE B C 1
ATOM 2557 O O . PHE B 1 128 ? 20 -10.648 -12.469 1 98.38 128 PHE B O 1
ATOM 2564 N N . ILE B 1 129 ? 18.344 -9.328 -12.008 1 98.56 129 ILE B N 1
ATOM 2565 C CA . ILE B 1 129 ? 17.312 -10.312 -12.289 1 98.56 129 ILE B CA 1
ATOM 2566 C C . ILE B 1 129 ? 17.359 -10.711 -13.766 1 98.56 129 ILE B C 1
ATOM 2568 O O . ILE B 1 129 ? 17.25 -11.891 -14.102 1 98.56 129 ILE B O 1
ATOM 2572 N N . GLU B 1 130 ? 17.5 -9.727 -14.586 1 98.69 130 GLU B N 1
ATOM 2573 C CA . GLU B 1 130 ? 17.594 -9.961 -16.031 1 98.69 130 GLU B CA 1
ATOM 2574 C C . GLU B 1 130 ? 18.75 -10.906 -16.359 1 98.69 130 GLU B C 1
ATOM 2576 O O . GLU B 1 130 ? 18.609 -11.773 -17.219 1 98.69 130 GLU B O 1
ATOM 2581 N N . GLU B 1 131 ? 19.844 -10.727 -15.719 1 98.44 131 GLU B N 1
ATOM 2582 C CA . GLU B 1 131 ? 20.984 -11.617 -15.914 1 98.44 131 GLU B CA 1
ATOM 2583 C C . GLU B 1 131 ? 20.625 -13.055 -15.562 1 98.44 131 GLU B C 1
ATOM 2585 O O . GLU B 1 131 ? 21.016 -13.992 -16.266 1 98.44 131 GLU B O 1
ATOM 2590 N N . GLY B 1 132 ? 19.922 -13.219 -14.422 1 98.5 132 GLY B N 1
ATOM 2591 C CA . GLY B 1 132 ? 19.469 -14.547 -14.039 1 98.5 132 GLY B CA 1
ATOM 2592 C C . GLY B 1 132 ? 18.516 -15.164 -15.039 1 98.5 132 GLY B C 1
ATOM 2593 O O . GLY B 1 132 ? 18.562 -16.375 -15.289 1 98.5 132 GLY B O 1
ATOM 2594 N N . GLN B 1 133 ? 17.656 -14.336 -15.602 1 98.56 133 GLN B N 1
ATOM 2595 C CA . GLN B 1 133 ? 16.734 -14.805 -16.625 1 98.56 133 GLN B CA 1
ATOM 2596 C C . GLN B 1 133 ? 17.484 -15.219 -17.891 1 98.56 133 GLN B C 1
ATOM 2598 O O . GLN B 1 133 ? 17.203 -16.281 -18.453 1 98.56 133 GLN B O 1
ATOM 2603 N N . ALA B 1 134 ? 18.422 -14.398 -18.312 1 98.31 134 ALA B N 1
ATOM 2604 C CA . ALA B 1 134 ? 19.203 -14.672 -19.516 1 98.31 134 ALA B CA 1
ATOM 2605 C C . ALA B 1 134 ? 19.984 -15.977 -19.375 1 98.31 134 ALA B C 1
ATOM 2607 O O . ALA B 1 134 ? 20.188 -16.703 -20.344 1 98.31 134 ALA B O 1
ATOM 2608 N N . ALA B 1 135 ? 20.375 -16.281 -18.172 1 98.25 135 ALA B N 1
ATOM 2609 C CA . ALA B 1 135 ? 21.156 -17.484 -17.875 1 98.25 135 ALA B CA 1
ATOM 2610 C C . ALA B 1 135 ? 20.234 -18.688 -17.672 1 98.25 135 ALA B C 1
ATOM 2612 O O . ALA B 1 135 ? 20.719 -19.797 -17.438 1 98.25 135 ALA B O 1
ATOM 2613 N N . GLY B 1 136 ? 18.969 -18.5 -17.672 1 98.19 136 GLY B N 1
ATOM 2614 C CA . GLY B 1 136 ? 18 -19.578 -17.531 1 98.19 136 GLY B CA 1
ATOM 2615 C C . GLY B 1 136 ? 17.75 -19.984 -16.094 1 98.19 136 GLY B C 1
ATOM 2616 O O . GLY B 1 136 ? 17.156 -21.031 -15.844 1 98.19 136 GLY B O 1
ATOM 2617 N N . ARG B 1 137 ? 18.156 -19.156 -15.125 1 98.38 137 ARG B N 1
ATOM 2618 C CA . ARG B 1 137 ? 18.031 -19.484 -13.711 1 98.38 137 ARG B CA 1
ATOM 2619 C C . ARG B 1 137 ? 16.703 -19.016 -13.148 1 98.38 137 ARG B C 1
ATOM 2621 O O . ARG B 1 137 ? 16.234 -19.516 -12.117 1 98.38 137 ARG B O 1
ATOM 2628 N N . LEU B 1 138 ? 16.141 -18.016 -13.781 1 98.44 138 LEU B N 1
ATOM 2629 C CA . LEU B 1 138 ? 14.844 -17.469 -13.383 1 98.44 138 LEU B CA 1
ATOM 2630 C C . LEU B 1 138 ? 13.852 -17.516 -14.539 1 98.44 138 LEU B C 1
ATOM 2632 O O . LEU B 1 138 ? 14.258 -17.594 -15.703 1 98.44 138 LEU B O 1
ATOM 2636 N N . THR B 1 139 ? 12.594 -17.469 -14.25 1 97.5 139 THR B N 1
ATOM 2637 C CA . THR B 1 139 ? 11.562 -17.422 -15.273 1 97.5 139 THR B CA 1
ATOM 2638 C C . THR B 1 139 ? 11.773 -16.25 -16.219 1 97.5 139 THR B C 1
ATOM 2640 O O . THR B 1 139 ? 12.156 -15.156 -15.773 1 97.5 139 THR B O 1
ATOM 2643 N N . SER B 1 140 ? 11.523 -16.406 -17.5 1 96.75 140 SER B N 1
ATOM 2644 C CA . SER B 1 140 ? 11.562 -15.32 -18.484 1 96.75 140 SER B CA 1
ATOM 2645 C C . SER B 1 140 ? 10.156 -14.922 -18.922 1 96.75 140 SER B C 1
ATOM 2647 O O . SER B 1 140 ? 9.984 -14.164 -19.875 1 96.75 140 SER B O 1
ATOM 2649 N N . ALA B 1 141 ? 9.172 -15.391 -18.141 1 96 141 ALA B N 1
ATOM 2650 C CA . ALA B 1 141 ? 7.777 -15.125 -18.5 1 96 141 ALA B CA 1
ATOM 2651 C C . ALA B 1 141 ? 7.375 -13.703 -18.125 1 96 141 ALA B C 1
ATOM 2653 O O . ALA B 1 141 ? 6.355 -13.195 -18.594 1 96 141 ALA B O 1
ATOM 2654 N N . LEU B 1 142 ? 8.117 -13.109 -17.281 1 96.69 142 LEU B N 1
ATOM 2655 C CA . LEU B 1 142 ? 7.898 -11.734 -16.844 1 96.69 142 LEU B CA 1
ATOM 2656 C C . LEU B 1 142 ? 9.109 -10.867 -17.141 1 96.69 142 LEU B C 1
ATOM 2658 O O . LEU B 1 142 ? 10.25 -11.32 -17.031 1 96.69 142 LEU B O 1
ATOM 2662 N N . ALA B 1 143 ? 8.812 -9.648 -17.578 1 97.12 143 ALA B N 1
ATOM 2663 C CA . ALA B 1 143 ? 9.93 -8.703 -17.641 1 97.12 143 ALA B CA 1
ATOM 2664 C C . ALA B 1 143 ? 10.641 -8.602 -16.297 1 97.12 143 ALA B C 1
ATOM 2666 O O . ALA B 1 143 ? 10.008 -8.727 -15.25 1 97.12 143 ALA B O 1
ATOM 2667 N N . PRO B 1 144 ? 12 -8.398 -16.328 1 98.06 144 PRO B N 1
ATOM 2668 C CA . PRO B 1 144 ? 12.758 -8.398 -15.07 1 98.06 144 PRO B CA 1
ATOM 2669 C C . PRO B 1 144 ? 12.25 -7.352 -14.078 1 98.06 144 PRO B C 1
ATOM 2671 O O . PRO B 1 144 ? 12.195 -7.613 -12.875 1 98.06 144 PRO B O 1
ATOM 2674 N N . GLU B 1 145 ? 11.859 -6.141 -14.562 1 98.06 145 GLU B N 1
ATOM 2675 C CA . GLU B 1 145 ? 11.375 -5.09 -13.68 1 98.06 145 GLU B CA 1
ATOM 2676 C C . GLU B 1 145 ? 10.008 -5.438 -13.102 1 98.06 145 GLU B C 1
ATOM 2678 O O . GLU B 1 145 ? 9.68 -5.059 -11.977 1 98.06 145 GLU B O 1
ATOM 2683 N N . VAL B 1 146 ? 9.211 -6.195 -13.844 1 97.81 146 VAL B N 1
ATOM 2684 C CA . VAL B 1 146 ? 7.891 -6.609 -13.375 1 97.81 146 VAL B CA 1
ATOM 2685 C C . VAL B 1 146 ? 8.047 -7.68 -12.297 1 97.81 146 VAL B C 1
ATOM 2687 O O . VAL B 1 146 ? 7.379 -7.625 -11.258 1 97.81 146 VAL B O 1
ATOM 2690 N N . LEU B 1 147 ? 8.93 -8.641 -12.562 1 98.12 147 LEU B N 1
ATOM 2691 C CA . LEU B 1 147 ? 9.227 -9.633 -11.539 1 98.12 147 LEU B CA 1
ATOM 2692 C C . LEU B 1 147 ? 9.719 -8.961 -10.258 1 98.12 147 LEU B C 1
ATOM 2694 O O . LEU B 1 147 ? 9.258 -9.297 -9.164 1 98.12 147 LEU B O 1
ATOM 2698 N N . HIS B 1 148 ? 10.617 -7.992 -10.406 1 98.44 148 HIS B N 1
ATOM 2699 C CA . HIS B 1 148 ? 11.125 -7.254 -9.25 1 98.44 148 HIS B CA 1
ATOM 2700 C C . HIS B 1 148 ? 9.992 -6.57 -8.492 1 98.44 148 HIS B C 1
ATOM 2702 O O . HIS B 1 148 ? 9.898 -6.695 -7.27 1 98.44 148 HIS B O 1
ATOM 2708 N N . PHE B 1 149 ? 9.117 -5.918 -9.164 1 98.38 149 PHE B N 1
ATOM 2709 C CA . PHE B 1 149 ? 8.031 -5.172 -8.539 1 98.38 149 PHE B CA 1
ATOM 2710 C C . PHE B 1 149 ? 7.062 -6.117 -7.828 1 98.38 149 PHE B C 1
ATOM 2712 O O . PHE B 1 149 ? 6.582 -5.812 -6.734 1 98.38 149 PHE B O 1
ATOM 2719 N N . ILE B 1 150 ? 6.781 -7.215 -8.406 1 98.31 150 ILE B N 1
ATOM 2720 C CA . ILE B 1 150 ? 5.867 -8.188 -7.812 1 98.31 150 ILE B CA 1
ATOM 2721 C C . ILE B 1 150 ? 6.469 -8.75 -6.531 1 98.31 150 ILE B C 1
ATOM 2723 O O . ILE B 1 150 ? 5.754 -8.992 -5.555 1 98.31 150 ILE B O 1
ATOM 2727 N N . LEU B 1 151 ? 7.785 -8.93 -6.516 1 98.31 151 LEU B N 1
ATOM 2728 C CA . LEU B 1 151 ? 8.445 -9.367 -5.289 1 98.31 151 LEU B CA 1
ATOM 2729 C C . LEU B 1 151 ? 8.297 -8.32 -4.191 1 98.31 151 LEU B C 1
ATOM 2731 O O . LEU B 1 151 ? 8.07 -8.664 -3.027 1 98.31 151 LEU B O 1
ATOM 2735 N N . LEU B 1 152 ? 8.398 -7.047 -4.531 1 98.31 152 LEU B N 1
ATOM 2736 C CA . LEU B 1 152 ? 8.148 -5.973 -3.574 1 98.31 152 LEU B CA 1
ATOM 2737 C C . LEU B 1 152 ? 6.719 -6.023 -3.059 1 98.31 152 LEU B C 1
ATOM 2739 O O . LEU B 1 152 ? 6.48 -5.895 -1.856 1 98.31 152 LEU B O 1
ATOM 2743 N N . ALA B 1 153 ? 5.793 -6.254 -3.947 1 98.5 153 ALA B N 1
ATOM 2744 C CA . ALA B 1 153 ? 4.375 -6.316 -3.596 1 98.5 153 ALA B CA 1
ATOM 2745 C C . ALA B 1 153 ? 4.105 -7.441 -2.605 1 98.5 153 ALA B C 1
ATOM 2747 O O . ALA B 1 153 ? 3.445 -7.234 -1.584 1 98.5 153 ALA B O 1
ATOM 2748 N N . LEU B 1 154 ? 4.605 -8.625 -2.891 1 98.19 154 LEU B N 1
ATOM 2749 C CA . LEU B 1 154 ? 4.406 -9.789 -2.043 1 98.19 154 LEU B CA 1
ATOM 2750 C C . LEU B 1 154 ? 4.93 -9.539 -0.634 1 98.19 154 LEU B C 1
ATOM 2752 O O . LEU B 1 154 ? 4.328 -9.984 0.346 1 98.19 154 LEU B O 1
ATOM 2756 N N . ALA B 1 155 ? 5.973 -8.805 -0.562 1 97.81 155 ALA B N 1
ATOM 2757 C CA . ALA B 1 155 ? 6.668 -8.633 0.711 1 97.81 155 ALA B CA 1
ATOM 2758 C C . ALA B 1 155 ? 6.078 -7.465 1.5 1 97.81 155 ALA B C 1
ATOM 2760 O O . ALA B 1 155 ? 5.895 -7.562 2.715 1 97.81 155 ALA B O 1
ATOM 2761 N N . ALA B 1 156 ? 5.785 -6.383 0.809 1 97.75 156 ALA B N 1
ATOM 2762 C CA . ALA B 1 156 ? 5.574 -5.117 1.511 1 97.75 156 ALA B CA 1
ATOM 2763 C C . ALA B 1 156 ? 4.086 -4.844 1.711 1 97.75 156 ALA B C 1
ATOM 2765 O O . ALA B 1 156 ? 3.707 -4.035 2.561 1 97.75 156 ALA B O 1
ATOM 2766 N N . TYR B 1 157 ? 3.184 -5.457 0.916 1 97.94 157 TYR B N 1
ATOM 2767 C CA . TYR B 1 157 ? 1.762 -5.141 0.98 1 97.94 157 TYR B CA 1
ATOM 2768 C C . TYR B 1 157 ? 1.208 -5.402 2.377 1 97.94 157 TYR B C 1
ATOM 2770 O O . TYR B 1 157 ? 0.337 -4.668 2.852 1 97.94 157 TYR B O 1
ATOM 2778 N N . TRP B 1 158 ? 1.742 -6.363 3.137 1 96.31 158 TRP B N 1
ATOM 2779 C CA . TRP B 1 158 ? 1.344 -6.719 4.496 1 96.31 158 TRP B CA 1
ATOM 2780 C C . TRP B 1 158 ? 1.516 -5.535 5.441 1 96.31 158 TRP B C 1
ATOM 2782 O O . TRP B 1 158 ? 0.714 -5.34 6.355 1 96.31 158 TRP B O 1
ATOM 2792 N N . SER B 1 159 ? 2.537 -4.742 5.164 1 95.69 159 SER B N 1
ATOM 2793 C CA . SER B 1 159 ? 2.879 -3.629 6.047 1 95.69 159 SER B CA 1
ATOM 2794 C C . SER B 1 159 ? 2.236 -2.33 5.57 1 95.69 159 SER B C 1
ATOM 2796 O O . SER B 1 159 ? 2.109 -1.377 6.344 1 95.69 159 SER B O 1
ATOM 2798 N N . VAL B 1 160 ? 1.85 -2.285 4.297 1 96.69 160 VAL B N 1
ATOM 2799 C CA . VAL B 1 160 ? 1.243 -1.09 3.723 1 96.69 160 VAL B CA 1
ATOM 2800 C C . VAL B 1 160 ? -0.216 -0.989 4.16 1 96.69 160 VAL B C 1
ATOM 2802 O O . VAL B 1 160 ? -0.691 0.093 4.516 1 96.69 160 VAL B O 1
ATOM 2805 N N . VAL B 1 161 ? -0.895 -2.125 4.125 1 96.19 161 VAL B N 1
ATOM 2806 C CA . VAL B 1 161 ? -2.293 -2.172 4.543 1 96.19 161 VAL B CA 1
ATOM 2807 C C . VAL B 1 161 ? -2.469 -3.217 5.645 1 96.19 161 VAL B C 1
ATOM 2809 O O . VAL B 1 161 ? -3.207 -4.191 5.473 1 96.19 161 VAL B O 1
ATOM 2812 N N . PRO B 1 162 ? -1.943 -2.955 6.848 1 95.31 162 PRO B N 1
ATOM 2813 C CA . PRO B 1 162 ? -2.004 -3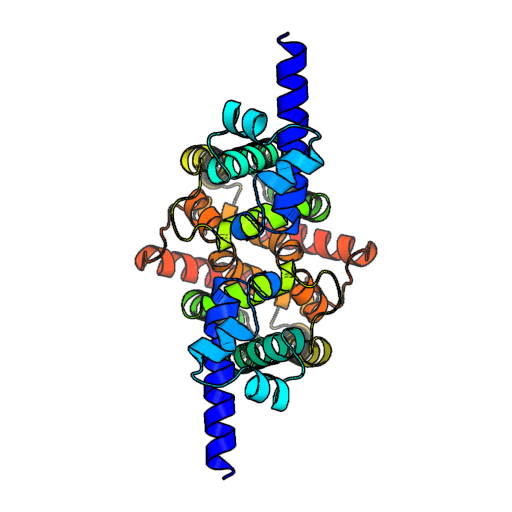.939 7.93 1 95.31 162 PRO B CA 1
ATOM 2814 C C . PRO B 1 162 ? -3.434 -4.246 8.367 1 95.31 162 PRO B C 1
ATOM 2816 O O . PRO B 1 162 ? -3.725 -5.367 8.797 1 95.31 162 PRO B O 1
ATOM 2819 N N . GLN B 1 163 ? -4.324 -3.289 8.242 1 95.94 163 GLN B N 1
ATOM 2820 C CA . GLN B 1 163 ? -5.711 -3.506 8.633 1 95.94 163 GLN B CA 1
ATOM 2821 C C . GLN B 1 163 ? -6.402 -4.484 7.688 1 95.94 163 GLN B C 1
ATOM 2823 O O . GLN B 1 163 ? -7.227 -5.293 8.117 1 95.94 163 GLN B O 1
ATOM 2828 N N . VAL B 1 164 ? -6.113 -4.445 6.379 1 96.06 164 VAL B N 1
ATOM 2829 C CA . VAL B 1 164 ? -6.676 -5.398 5.422 1 96.06 164 VAL B CA 1
ATOM 2830 C C . VAL B 1 164 ? -6.078 -6.781 5.664 1 96.06 164 VAL B C 1
ATOM 2832 O O . VAL B 1 164 ? -6.793 -7.785 5.637 1 96.06 164 VAL B O 1
ATOM 2835 N N . ALA B 1 165 ? -4.758 -6.809 5.906 1 96.06 165 ALA B N 1
ATOM 2836 C CA . ALA B 1 165 ? -4.113 -8.078 6.227 1 96.06 165 ALA B CA 1
ATOM 2837 C C . ALA B 1 165 ? -4.785 -8.75 7.418 1 96.06 165 ALA B C 1
ATOM 2839 O O . ALA B 1 165 ? -5.07 -9.953 7.387 1 96.06 165 ALA B O 1
ATOM 2840 N N . ARG B 1 166 ? -5.086 -7.938 8.414 1 95.19 166 ARG B N 1
ATOM 2841 C CA . ARG B 1 166 ? -5.734 -8.469 9.602 1 95.19 166 ARG B CA 1
ATOM 2842 C C . ARG B 1 166 ? -7.141 -8.977 9.281 1 95.19 166 ARG B C 1
ATOM 2844 O O . ARG B 1 166 ? -7.543 -10.047 9.742 1 95.19 166 ARG B O 1
ATOM 2851 N N . MET B 1 167 ? -7.883 -8.234 8.523 1 95.56 167 MET B N 1
ATOM 2852 C CA . MET B 1 167 ? -9.258 -8.602 8.188 1 95.56 167 MET B CA 1
ATOM 2853 C C . MET B 1 167 ? -9.289 -9.883 7.367 1 95.56 167 MET B C 1
ATOM 2855 O O . MET B 1 167 ? -10.18 -10.727 7.551 1 95.56 167 MET B O 1
ATOM 2859 N N . VAL B 1 168 ? -8.305 -10.055 6.48 1 96.44 168 VAL B N 1
ATOM 2860 C CA . VAL B 1 168 ? -8.32 -11.172 5.543 1 96.44 168 VAL B CA 1
ATOM 2861 C C . VAL B 1 168 ? -7.75 -12.422 6.219 1 96.44 168 VAL B C 1
ATOM 2863 O O . VAL B 1 168 ? -8.297 -13.516 6.078 1 96.44 168 VAL B O 1
ATOM 2866 N N . THR B 1 169 ? -6.652 -12.266 7.004 1 95.38 169 THR B N 1
ATOM 2867 C CA . THR B 1 169 ? -5.91 -13.438 7.453 1 95.38 169 THR B CA 1
ATOM 2868 C C . THR B 1 169 ? -6.121 -13.68 8.945 1 95.38 169 THR B C 1
ATOM 2870 O O . THR B 1 169 ? -5.789 -14.75 9.461 1 95.38 169 THR B O 1
ATOM 2873 N N . GLY B 1 170 ? -6.656 -12.672 9.648 1 91 170 GLY B N 1
ATOM 2874 C CA . GLY B 1 170 ? -6.883 -12.797 11.086 1 91 170 GLY B CA 1
ATOM 2875 C C . GLY B 1 170 ? -5.621 -12.594 11.906 1 91 170 GLY B C 1
ATOM 2876 O O . GLY B 1 170 ? -5.641 -12.75 13.125 1 91 170 GLY B O 1
ATOM 2877 N N . THR B 1 171 ? -4.57 -12.234 11.266 1 82.5 171 THR B N 1
ATOM 2878 C CA . THR B 1 171 ? -3.305 -12.086 11.977 1 82.5 171 THR B CA 1
ATOM 2879 C C . THR B 1 171 ? -3.154 -10.664 12.516 1 82.5 171 THR B C 1
ATOM 2881 O O . THR B 1 171 ? -3.211 -9.695 11.758 1 82.5 171 THR B O 1
ATOM 2884 N N . ALA B 1 172 ? -3.082 -10.586 13.789 1 75.06 172 ALA B N 1
ATOM 2885 C CA . ALA B 1 172 ? -2.93 -9.289 14.453 1 75.06 172 ALA B CA 1
ATOM 2886 C C . ALA B 1 172 ? -1.503 -8.766 14.305 1 75.06 172 ALA B C 1
ATOM 2888 O O . ALA B 1 172 ? -0.573 -9.539 14.062 1 75.06 172 ALA B O 1
ATOM 2889 N N . THR B 1 173 ? -1.469 -7.488 14.461 1 68 173 THR B N 1
ATOM 2890 C CA . THR B 1 173 ? -0.149 -6.871 14.531 1 68 173 THR B CA 1
ATOM 2891 C C . THR B 1 173 ? 0.619 -7.387 15.75 1 68 173 THR B C 1
ATOM 2893 O O . THR B 1 173 ? 0.045 -7.559 16.828 1 68 173 THR B O 1
ATOM 2896 N N . GLY B 1 174 ? 1.747 -7.91 15.633 1 74 174 GLY B N 1
ATOM 2897 C CA . GLY B 1 174 ? 2.545 -8.406 16.75 1 74 174 GLY B CA 1
ATOM 2898 C C . GLY B 1 174 ? 2.482 -9.914 16.891 1 74 174 GLY B C 1
ATOM 2899 O O . GLY B 1 174 ? 3.186 -10.492 17.734 1 74 174 GLY B O 1
ATOM 2900 N N . ASP B 1 175 ? 1.519 -10.445 16.234 1 82.38 175 ASP B N 1
ATOM 2901 C CA . ASP B 1 175 ? 1.434 -11.906 16.234 1 82.38 175 ASP B CA 1
ATOM 2902 C C . ASP B 1 175 ? 2.66 -12.531 15.57 1 82.38 175 ASP B C 1
ATOM 2904 O O . ASP B 1 175 ? 2.723 -12.633 14.344 1 82.38 175 ASP B O 1
ATOM 2908 N N . LEU B 1 176 ? 3.596 -13.055 16.453 1 82.19 176 LEU B N 1
ATOM 2909 C CA . LEU B 1 176 ? 4.867 -13.555 15.93 1 82.19 176 LEU B CA 1
ATOM 2910 C C . LEU B 1 176 ? 4.66 -14.828 15.109 1 82.19 176 LEU B C 1
ATOM 2912 O O . LEU B 1 176 ? 5.332 -15.031 14.102 1 82.19 176 LEU B O 1
ATOM 2916 N N . ASP B 1 177 ? 3.793 -15.664 15.609 1 84.56 177 ASP B N 1
ATOM 2917 C CA . ASP B 1 177 ? 3.523 -16.906 14.883 1 84.56 177 ASP B CA 1
ATOM 2918 C C . ASP B 1 177 ? 2.883 -16.609 13.531 1 84.56 177 ASP B C 1
ATOM 2920 O O . ASP B 1 177 ? 3.234 -17.234 12.523 1 84.56 177 ASP B O 1
ATOM 2924 N N . GLY B 1 178 ? 1.978 -15.656 13.57 1 90.19 178 GLY B N 1
ATOM 2925 C CA . GLY B 1 178 ? 1.355 -15.234 12.32 1 90.19 178 GLY B CA 1
ATOM 2926 C C . GLY B 1 178 ? 2.344 -14.656 11.328 1 90.19 178 GLY B C 1
ATOM 2927 O O . GLY B 1 178 ? 2.299 -14.977 10.141 1 90.19 178 GLY B O 1
ATOM 2928 N N . ALA B 1 179 ? 3.26 -13.891 11.906 1 92.69 179 ALA B N 1
ATOM 2929 C CA . ALA B 1 179 ? 4.273 -13.273 11.055 1 92.69 179 ALA B CA 1
ATOM 2930 C C . ALA B 1 179 ? 5.18 -14.32 10.422 1 92.69 179 ALA B C 1
ATOM 2932 O O . ALA B 1 179 ? 5.562 -14.203 9.258 1 92.69 179 ALA B O 1
ATOM 2933 N N . ALA B 1 180 ? 5.543 -15.281 11.188 1 95 180 ALA B N 1
ATOM 2934 C CA . ALA B 1 180 ? 6.398 -16.359 10.672 1 95 180 ALA B CA 1
ATOM 2935 C C . ALA B 1 180 ? 5.711 -17.109 9.539 1 95 180 ALA B C 1
ATOM 2937 O O . ALA B 1 180 ? 6.344 -17.422 8.531 1 95 180 ALA B O 1
ATOM 2938 N N . ARG B 1 181 ? 4.445 -17.375 9.695 1 94.06 181 ARG B N 1
ATOM 2939 C CA . ARG B 1 181 ? 3.686 -18.062 8.656 1 94.06 181 ARG B CA 1
ATOM 2940 C C . ARG B 1 181 ? 3.568 -17.203 7.398 1 94.06 181 ARG B C 1
ATOM 2942 O O . ARG B 1 181 ? 3.682 -17.719 6.281 1 94.06 181 ARG B O 1
ATOM 2949 N N . GLN B 1 182 ? 3.326 -15.938 7.629 1 95.88 182 GLN B N 1
ATOM 2950 C CA . GLN B 1 182 ? 3.266 -15.016 6.5 1 95.88 182 GLN B CA 1
ATOM 2951 C C . GLN B 1 182 ? 4.59 -14.992 5.738 1 95.88 182 GLN B C 1
ATOM 2953 O O . GLN B 1 182 ? 4.605 -15.055 4.508 1 95.88 182 GLN B O 1
ATOM 2958 N N . ARG B 1 183 ? 5.676 -14.914 6.484 1 97.62 183 ARG B N 1
ATOM 2959 C CA . ARG B 1 183 ? 6.996 -14.906 5.867 1 97.62 183 ARG B CA 1
ATOM 2960 C C . ARG B 1 183 ? 7.23 -16.156 5.043 1 97.62 183 ARG B C 1
ATOM 2962 O O . ARG B 1 183 ? 7.734 -16.094 3.918 1 97.62 183 ARG B O 1
ATOM 2969 N N . GLU B 1 184 ? 6.895 -17.266 5.609 1 97.69 184 GLU B N 1
ATOM 2970 C CA . GLU B 1 184 ? 7.055 -18.531 4.906 1 97.69 184 GLU B CA 1
ATOM 2971 C C . GLU B 1 184 ? 6.266 -18.547 3.598 1 97.69 184 GLU B C 1
ATOM 2973 O O . GLU B 1 184 ? 6.754 -19.031 2.576 1 97.69 184 GLU B O 1
ATOM 2978 N N . SER B 1 185 ? 5.055 -18.047 3.645 1 97.12 185 SER B N 1
ATOM 2979 C CA . SER B 1 185 ? 4.227 -17.969 2.443 1 97.12 185 SER B CA 1
ATOM 2980 C C . SER B 1 185 ? 4.852 -17.047 1.397 1 97.12 185 SER B C 1
ATOM 2982 O O . SER B 1 185 ? 4.855 -17.375 0.207 1 97.12 185 SER B O 1
ATOM 2984 N N . VAL B 1 186 ? 5.387 -15.875 1.831 1 98.44 186 VAL B N 1
ATOM 2985 C CA . VAL B 1 186 ? 6.035 -14.93 0.933 1 98.44 186 VAL B CA 1
ATOM 2986 C C . VAL B 1 186 ? 7.223 -15.594 0.245 1 98.44 186 VAL B C 1
ATOM 2988 O O . VAL B 1 186 ? 7.367 -15.516 -0.977 1 98.44 186 VAL B O 1
ATOM 2991 N N . VAL B 1 187 ? 8.016 -16.281 1.021 1 98.62 187 VAL B N 1
ATOM 2992 C CA . VAL B 1 187 ? 9.195 -16.969 0.489 1 98.62 187 VAL B CA 1
ATOM 2993 C C . VAL B 1 187 ? 8.766 -18.031 -0.516 1 98.62 187 VAL B C 1
ATOM 2995 O O . VAL B 1 187 ? 9.305 -18.109 -1.62 1 98.62 187 VAL B O 1
ATOM 2998 N N . ALA B 1 188 ? 7.797 -18.812 -0.145 1 97.75 188 ALA B N 1
ATOM 2999 C CA . ALA B 1 188 ? 7.348 -19.906 -0.995 1 97.75 188 ALA B CA 1
ATOM 3000 C C . ALA B 1 188 ? 6.781 -19.391 -2.312 1 97.75 188 ALA B C 1
ATOM 3002 O O . ALA B 1 188 ? 7.09 -19.922 -3.381 1 97.75 188 ALA B O 1
ATOM 3003 N N . VAL B 1 189 ? 5.949 -18.391 -2.248 1 98.25 189 VAL B N 1
ATOM 3004 C CA . VAL B 1 189 ? 5.312 -17.812 -3.434 1 98.25 189 VAL B CA 1
ATOM 3005 C C . VAL B 1 189 ? 6.371 -17.203 -4.34 1 98.25 189 VAL B C 1
ATOM 3007 O O . VAL B 1 189 ? 6.367 -17.422 -5.555 1 98.25 189 VAL B O 1
ATOM 3010 N N . ALA B 1 190 ? 7.32 -16.422 -3.762 1 98.56 190 ALA B N 1
ATOM 3011 C CA . ALA B 1 190 ? 8.383 -15.789 -4.539 1 98.56 190 ALA B CA 1
ATOM 3012 C C . ALA B 1 190 ? 9.242 -16.844 -5.242 1 98.56 190 ALA B C 1
ATOM 3014 O O . ALA B 1 190 ? 9.602 -16.672 -6.41 1 98.56 190 ALA B O 1
ATOM 3015 N N . ARG B 1 191 ? 9.57 -17.891 -4.516 1 98 191 ARG B N 1
ATOM 3016 C CA . ARG B 1 191 ? 10.367 -18.969 -5.098 1 98 191 ARG B CA 1
ATOM 3017 C C . ARG B 1 191 ? 9.648 -19.594 -6.281 1 98 191 ARG B C 1
ATOM 3019 O O . ARG B 1 191 ? 10.242 -19.797 -7.344 1 98 191 ARG B O 1
ATOM 3026 N N . ARG B 1 192 ? 8.43 -19.891 -6.082 1 96.31 192 ARG B N 1
ATOM 3027 C CA . ARG B 1 192 ? 7.637 -20.5 -7.137 1 96.31 192 ARG B CA 1
ATOM 3028 C C . ARG B 1 192 ? 7.547 -19.594 -8.359 1 96.31 192 ARG B C 1
ATOM 3030 O O . ARG B 1 192 ? 7.699 -20.062 -9.492 1 96.31 192 ARG B O 1
ATOM 3037 N N . LEU B 1 193 ? 7.254 -18.344 -8.117 1 96.5 193 LEU B N 1
ATOM 3038 C CA . LEU B 1 193 ? 7.125 -17.359 -9.195 1 96.5 193 LEU B CA 1
ATOM 3039 C C . LEU B 1 193 ? 8.422 -17.25 -9.984 1 96.5 193 LEU B C 1
ATOM 3041 O O . LEU B 1 193 ? 8.398 -17.031 -11.195 1 96.5 193 LEU B O 1
ATOM 3045 N N . ALA B 1 194 ? 9.539 -17.422 -9.336 1 97.5 194 ALA B N 1
ATOM 3046 C CA . ALA B 1 194 ? 10.852 -17.188 -9.938 1 97.5 194 ALA B CA 1
ATOM 3047 C C . ALA B 1 194 ? 11.32 -18.406 -10.727 1 97.5 194 ALA B C 1
ATOM 3049 O O . ALA B 1 194 ? 12.273 -18.328 -11.5 1 97.5 194 ALA B O 1
ATOM 3050 N N . GLU B 1 195 ? 10.68 -19.547 -10.516 1 96.75 195 GLU B N 1
ATOM 3051 C CA . GLU B 1 195 ? 11.102 -20.781 -11.156 1 96.75 195 GLU B CA 1
ATOM 3052 C C . GLU B 1 195 ? 11.008 -20.672 -12.68 1 96.75 195 GLU B C 1
ATOM 3054 O O . GLU B 1 195 ? 10.016 -20.188 -13.211 1 96.75 195 GLU B O 1
ATOM 3059 N N . PRO B 1 196 ? 12.07 -21.141 -13.328 1 93.88 196 PRO B N 1
ATOM 3060 C CA . PRO B 1 196 ? 12 -21.188 -14.789 1 93.88 196 PRO B CA 1
ATOM 3061 C C . PRO B 1 196 ? 10.859 -22.062 -15.305 1 93.88 196 PRO B C 1
ATOM 3063 O O . PRO B 1 196 ? 10.477 -23.031 -14.656 1 93.88 196 PRO B O 1
ATOM 3066 N N . VAL B 1 197 ? 10.094 -21.5 -16.297 1 79.12 197 VAL B N 1
ATOM 3067 C CA . VAL B 1 197 ? 9.062 -22.328 -16.938 1 79.12 197 VAL B CA 1
ATOM 3068 C C . VAL B 1 197 ? 9.625 -22.984 -18.188 1 79.12 197 VAL B C 1
ATOM 3070 O O . VAL B 1 197 ? 10.523 -22.453 -18.828 1 79.12 197 VAL B O 1
#

pLDDT: mean 94.55, std 5.9, range [60.59, 98.69]

Radius of gyration: 22.12 Å; Cα contacts (8 Å, |Δi|>4): 492; chains: 2; bounding box: 71×60×43 Å

InterPro domains:
  IPR001647 DNA-binding HTH domain, TetR-type [PF00440] (12-56)
  IPR001647 DNA-binding HTH domain, TetR-type [PS50977] (6-66)
  IPR009057 Homedomain-like superfamily [SSF46689] (3-71)
  IPR036271 Tetracyclin repressor-like, C-terminal domain superfamily [SSF48498] (78-193)
  IPR041467 HTH-type transcriptional repressor Sco4008, C-terminal [PF17926] (80-192)
  IPR050109 HTH-type, TetR-like transcriptional regulator [PTHR30328] (3-186)

Secondary structure (DSSP, 8-state):
-HHHHHHHHHHHHHHHHHHHHHHTTTT--HHHHHHHHTS-HHHHHHH-SSHHHHHHHHHHHHHHHHHHHS----SSHHHHHHHHHHHHHHHHH-HHHHHHHHHHHHH-SSPPTTHHHHHHHHHHHHHHHHHHHHTTSS-SSS-HHHHHHHHHHHHHHHHHSHHHHHHHH-PPTT-HHHHHHHHHHHHHHHHHHHS--/-HHHHHHHHHHHHHHHHHHHHHHTTTT--HHHHHHHHTS-HHHHHHH-SSHHHHHHHHHHHHHHHHHHHS----SSHHHHHHHHHHHHHHHHH-HHHHHHHHHHHHH-SSPPTTHHHHHHHHHHHHHHHHHHHHTTSS-SSS-HHHHHHHHHHHHHHHHHSHHHHHHHH-PPTT-HHHHHHHHHHHHHHHHHHHS--

Organism: NCBI:txid88382

Solvent-accessible surface area (backbone atoms only — not comparable to full-atom values): 20082 Å² total; per-residue (Å²): 109,66,64,54,48,54,52,50,52,50,35,41,47,55,27,37,41,56,41,35,47,72,43,21,73,88,64,41,51,66,61,59,25,17,59,67,38,70,48,56,54,67,58,51,49,71,76,30,94,40,68,71,54,47,52,39,49,43,48,50,54,51,47,54,52,49,61,68,69,57,60,78,86,50,50,36,24,68,41,42,6,50,35,24,28,46,44,26,50,46,34,67,74,35,52,59,58,49,42,41,53,47,37,46,37,72,74,33,89,58,85,53,77,66,43,69,63,54,20,53,56,41,44,52,54,20,50,49,43,38,52,18,26,76,70,59,39,20,29,73,87,49,56,37,32,55,51,49,50,49,40,50,22,60,22,36,41,55,59,60,36,44,61,57,42,24,40,43,60,66,43,54,91,84,37,61,69,50,48,51,53,49,39,53,50,35,19,50,52,38,21,59,67,29,38,56,124,109,69,65,54,48,55,52,50,51,49,34,39,48,53,27,38,42,55,42,34,47,72,43,22,73,87,63,42,52,66,62,58,28,18,58,68,38,72,48,54,54,66,57,50,50,72,78,30,92,39,68,71,55,47,51,39,50,44,50,50,54,51,47,55,51,50,63,69,69,56,61,76,84,49,48,35,24,67,42,41,6,49,35,25,29,47,45,27,50,47,34,67,75,36,52,58,56,48,42,41,52,47,38,46,38,72,72,35,89,59,84,52,77,65,44,70,63,53,21,52,56,42,44,53,54,20,50,50,42,38,50,17,26,75,70,61,39,20,28,73,88,48,58,37,33,54,50,49,49,50,41,49,22,62,21,36,40,56,58,59,35,44,60,58,43,24,40,42,59,66,42,54,90,85,37,61,69,48,47,51,52,49,39,51,50,33,19,52,51,38,20,60,67,27,37,56,122

Foldseek 3Di:
DVVVLVLLVVLLLVLLLVQCLVQNLVGDALCSSCVSSVHDSVSVCVVAVGSQRSLLVNLVVVVVCVLVQQDQDAQALLSQLVSLLVLLVVLLVCLSNLSSVVSQVVVDVDDGPPNVVVVVSLVVQLVRNVVCVVVQRWAPPDRSSVLSVVSNCLRNVCSNCVVVVCVVVVDDRPRPVVSVVSSVVSSVVSSVNGHYD/DVVVLVLLVVLLLVLLLVQCLVQNLVGDALCSSCVSSVHDSVSVCVVAVGSQRSLLVNLVVVLVCVLVQQDQDAQALLSQLVSLLVLLVCLLVCLSNLSSVVSQVVVPVDDGPPNVVVVVSLVVQLVRNVVCVVVQRWAPPDRSSVLSVVSNCLRNVCSNCVVVVCVVVVADRPNPVVSVVSSVVSSVVSSVNGHYD